Protein AF-0000000066112898 (afdb_homodimer)

Radius of gyration: 29.06 Å; Cα contacts (8 Å, |Δi|>4): 1123; chains: 2; bounding box: 64×79×72 Å

Sequence (602 aa):
MFFRNLTLFRFPTTLDFSQIDTLLPPVQLKPVGPLEMSSRGFISPFGRDEQGVLSHRLEDFLWLTVGGEDKILPGAVVNDLLERKVAEIEEKEGRRPSGKARKRLKDDLIHELLPRAFVKSSRTDAILDLQHGYIAVNSSSRKSGENVMSEIRGALGSFPALPLNAEVAPRAILTGWIAGEPLPEGLSLGEECEMKDPIEGGAVVKCQHQELRGDEIDKHLEAGKQVTKLALVLDDNLSFVLGDDLVIRKLKFLDGALDQLEHSEDDGARAELDARFTLMSAEIRRLFLLLETALKLSKAEMFFRNLTLFRFPTTLDFSQIDTLLPPVQLKPVGPLEMSSRGFISPFGRDEQGVLSHRLEDFLWLTVGGEDKILPGAVVNDLLERKVAEIEEKEGRRPSGKARKRLKDDLIHELLPRAFVKSSRTDAILDLQHGYIAVNSSSRKSGENVMSEIRGALGSFPALPLNAEVAPRAILTGWIAGEPLPEGLSLGEECEMKDPIEGGAVVKCQHQELRGDEIDKHLEAGKQVTKLALVLDDNLSFVLGDDLVIRKLKFLDGALDQLEHSEDDGARAELDARFTLMSAEIRRLFLLLETALKLSKAE

InterPro domains:
  IPR007476 Putative exonuclease, RdgC [MF_00194] (1-300)
  IPR007476 Putative exonuclease, RdgC [NF001464] (1-295)
  IPR007476 Putative exonuclease, RdgC [PF04381] (1-296)
  IPR007476 Putative exonuclease, RdgC [PTHR38103] (1-298)

Organism: Xanthomonas oryzae pv. oryzae (strain KACC10331 / KXO85) (NCBI:txid291331)

Structure (mmCIF, N/CA/C/O backbone):
data_AF-0000000066112898-model_v1
#
loop_
_entity.id
_entity.type
_entity.pdbx_description
1 polymer 'Recombination-associated protein RdgC'
#
loop_
_atom_site.group_PDB
_atom_site.id
_atom_site.type_symbol
_atom_site.label_atom_id
_atom_site.label_alt_id
_atom_site.label_comp_id
_atom_site.label_asym_id
_atom_site.label_entity_id
_atom_site.label_seq_id
_atom_site.pdbx_PDB_ins_code
_atom_site.Cartn_x
_atom_site.Cartn_y
_atom_site.Cartn_z
_atom_site.occupancy
_atom_site.B_iso_or_equiv
_atom_site.auth_seq_id
_atom_site.auth_comp_id
_atom_site.auth_asym_id
_atom_site.auth_atom_id
_atom_site.pdbx_PDB_model_num
ATOM 1 N N . MET A 1 1 ? -4.273 -13.883 -19.797 1 79.44 1 MET A N 1
ATOM 2 C CA . MET A 1 1 ? -3.766 -13.32 -18.547 1 79.44 1 MET A CA 1
ATOM 3 C C . MET A 1 1 ? -2.496 -14.047 -18.109 1 79.44 1 MET A C 1
ATOM 5 O O . MET A 1 1 ? -2.424 -15.273 -18.156 1 79.44 1 MET A O 1
ATOM 9 N N . PHE A 1 2 ? -1.385 -13.414 -18.062 1 94.62 2 PHE A N 1
ATOM 10 C CA . PHE A 1 2 ? -0.126 -14.016 -17.641 1 94.62 2 PHE A CA 1
ATOM 11 C C . PHE A 1 2 ? 0.08 -13.812 -16.141 1 94.62 2 PHE A C 1
ATOM 13 O O . PHE A 1 2 ? -0.307 -12.789 -15.578 1 94.62 2 PHE A O 1
ATOM 20 N N . PHE A 1 3 ? 0.592 -14.891 -15.508 1 98.19 3 PHE A N 1
ATOM 21 C CA . PHE A 1 3 ? 0.935 -14.781 -14.094 1 98.19 3 PHE A CA 1
ATOM 22 C C . PHE A 1 3 ? 1.902 -13.633 -13.859 1 98.19 3 PHE A C 1
ATOM 24 O O . PHE A 1 3 ? 2.787 -13.375 -14.68 1 98.19 3 PHE A O 1
ATOM 31 N N . ARG A 1 4 ? 1.718 -13.062 -12.719 1 98 4 ARG A N 1
ATOM 32 C CA . ARG A 1 4 ? 2.58 -11.938 -12.383 1 98 4 ARG A CA 1
ATOM 33 C C . ARG A 1 4 ? 3.477 -12.266 -11.195 1 98 4 ARG A C 1
ATOM 35 O O . ARG A 1 4 ? 4.461 -11.562 -10.945 1 98 4 ARG A O 1
ATOM 42 N N . ASN A 1 5 ? 3.102 -13.211 -10.484 1 98.75 5 ASN A N 1
ATOM 43 C CA . ASN A 1 5 ? 3.83 -13.727 -9.336 1 98.75 5 ASN A CA 1
ATOM 44 C C . ASN A 1 5 ? 3.766 -15.25 -9.266 1 98.75 5 ASN A C 1
ATOM 46 O O . ASN A 1 5 ? 2.857 -15.867 -9.828 1 98.75 5 ASN A O 1
ATOM 50 N N . LEU A 1 6 ? 4.707 -15.75 -8.578 1 98.75 6 LEU A N 1
ATOM 51 C CA . LEU A 1 6 ? 4.703 -17.203 -8.375 1 98.75 6 LEU A CA 1
ATOM 52 C C . LEU A 1 6 ? 5.078 -17.547 -6.934 1 98.75 6 LEU A C 1
ATOM 54 O O . LEU A 1 6 ? 6.188 -17.25 -6.488 1 98.75 6 LEU A O 1
ATOM 58 N N . THR A 1 7 ? 4.176 -18.094 -6.281 1 98.75 7 THR A N 1
ATOM 59 C CA . THR A 1 7 ? 4.488 -18.859 -5.074 1 98.75 7 THR A CA 1
ATOM 60 C C . THR A 1 7 ? 4.5 -20.359 -5.363 1 98.75 7 THR A C 1
ATOM 62 O O . THR A 1 7 ? 3.512 -20.906 -5.852 1 98.75 7 THR A O 1
ATOM 65 N N . LEU A 1 8 ? 5.578 -21 -5.016 1 98.25 8 LEU A N 1
ATOM 66 C CA . LEU A 1 8 ? 5.812 -22.344 -5.523 1 98.25 8 LEU A CA 1
ATOM 67 C C . LEU A 1 8 ? 5.734 -23.375 -4.398 1 98.25 8 LEU A C 1
ATOM 69 O O . LEU A 1 8 ? 6.16 -23.094 -3.271 1 98.25 8 LEU A O 1
ATOM 73 N N . PHE A 1 9 ? 5.215 -24.5 -4.762 1 98.06 9 PHE A N 1
ATOM 74 C CA . PHE A 1 9 ? 5.172 -25.672 -3.908 1 98.06 9 PHE A CA 1
ATOM 75 C C . PHE A 1 9 ? 5.633 -26.922 -4.668 1 98.06 9 PHE A C 1
ATOM 77 O O . PHE A 1 9 ? 5.641 -26.922 -5.898 1 98.06 9 PHE A O 1
ATOM 84 N N . ARG A 1 10 ? 6.066 -27.953 -3.891 1 97.06 10 ARG A N 1
ATOM 85 C CA . ARG A 1 10 ? 6.477 -29.234 -4.465 1 97.06 10 ARG A CA 1
ATOM 86 C C . ARG A 1 10 ? 5.559 -30.359 -4.008 1 97.06 10 ARG A C 1
ATOM 88 O O . ARG A 1 10 ? 5.078 -30.359 -2.871 1 97.06 10 ARG A O 1
ATOM 95 N N . PHE A 1 11 ? 5.297 -31.266 -4.938 1 96.94 11 PHE A N 1
ATOM 96 C CA . PHE A 1 11 ? 4.547 -32.469 -4.609 1 96.94 11 PHE A CA 1
ATOM 97 C C . PHE A 1 11 ? 5.125 -33.688 -5.332 1 96.94 11 PHE A C 1
ATOM 99 O O . PHE A 1 11 ? 5.812 -33.531 -6.344 1 96.94 11 PHE A O 1
ATOM 106 N N . PRO A 1 12 ? 4.887 -34.844 -4.801 1 96 12 PRO A N 1
ATOM 107 C CA . PRO A 1 12 ? 5.41 -36.062 -5.465 1 96 12 PRO A CA 1
ATOM 108 C C . PRO A 1 12 ? 4.789 -36.281 -6.844 1 96 12 PRO A C 1
ATOM 110 O O . PRO A 1 12 ? 3.566 -36.219 -6.988 1 96 12 PRO A O 1
ATOM 113 N N . THR A 1 13 ? 5.652 -36.594 -7.809 1 94.56 13 THR A N 1
ATOM 114 C CA . THR A 1 13 ? 5.18 -36.75 -9.172 1 94.56 13 THR A CA 1
ATOM 115 C C . THR A 1 13 ? 4.352 -38.031 -9.297 1 94.56 13 THR A C 1
ATOM 117 O O . THR A 1 13 ? 3.682 -38.25 -10.305 1 94.56 13 THR A O 1
ATOM 120 N N . THR A 1 14 ? 4.332 -38.844 -8.281 1 94.44 14 THR A N 1
ATOM 121 C CA . THR A 1 14 ? 3.578 -40.094 -8.281 1 94.44 14 THR A CA 1
ATOM 122 C C . THR A 1 14 ? 2.098 -39.812 -8.016 1 94.44 14 THR A C 1
ATOM 124 O O . THR A 1 14 ? 1.261 -40.719 -8.211 1 94.44 14 THR A O 1
ATOM 127 N N . LEU A 1 15 ? 1.833 -38.656 -7.613 1 93.12 15 LEU A N 1
ATOM 128 C CA . LEU A 1 15 ? 0.439 -38.344 -7.336 1 93.12 15 LEU A CA 1
ATOM 129 C C . LEU A 1 15 ? -0.398 -38.375 -8.609 1 93.12 15 LEU A C 1
ATOM 131 O O . LEU A 1 15 ? 0.035 -37.938 -9.664 1 93.12 15 LEU A O 1
ATOM 135 N N . ASP A 1 16 ? -1.54 -38.969 -8.461 1 92.31 16 ASP A N 1
ATOM 136 C CA . ASP A 1 16 ? -2.418 -39.156 -9.609 1 92.31 16 ASP A CA 1
ATOM 137 C C . ASP A 1 16 ? -3.498 -38.094 -9.672 1 92.31 16 ASP A C 1
ATOM 139 O O . ASP A 1 16 ? -4.285 -37.938 -8.734 1 92.31 16 ASP A O 1
ATOM 143 N N . PHE A 1 17 ? -3.555 -37.375 -10.805 1 94.81 17 PHE A N 1
ATOM 144 C CA . PHE A 1 17 ? -4.559 -36.312 -11.008 1 94.81 17 PHE A CA 1
ATOM 145 C C . PHE A 1 17 ? -5.555 -36.75 -12.086 1 94.81 17 PHE A C 1
ATOM 147 O O . PHE A 1 17 ? -6.301 -35.906 -12.602 1 94.81 17 PHE A O 1
ATOM 154 N N . SER A 1 18 ? -5.633 -38 -12.438 1 93.88 18 SER A N 1
ATOM 155 C CA . SER A 1 18 ? -6.438 -38.5 -13.547 1 93.88 18 SER A CA 1
ATOM 156 C C . SER A 1 18 ? -7.922 -38.25 -13.297 1 93.88 18 SER A C 1
ATOM 158 O O . SER A 1 18 ? -8.688 -38.031 -14.234 1 93.88 18 SER A O 1
ATOM 160 N N . GLN A 1 19 ? -8.344 -38.312 -12.047 1 94.25 19 GLN A N 1
ATOM 161 C CA . GLN A 1 19 ? -9.766 -38.219 -11.727 1 94.25 19 GLN A CA 1
ATOM 162 C C . GLN A 1 19 ? -10.141 -36.812 -11.273 1 94.25 19 GLN A C 1
ATOM 164 O O . GLN A 1 19 ? -11.18 -36.625 -10.656 1 94.25 19 GLN A O 1
ATOM 169 N N . ILE A 1 20 ? -9.281 -35.875 -11.602 1 95.56 20 ILE A N 1
ATOM 170 C CA . ILE A 1 20 ? -9.453 -34.531 -11.078 1 95.56 20 ILE A CA 1
ATOM 171 C C . ILE A 1 20 ? -10.789 -33.969 -11.555 1 95.56 20 ILE A C 1
ATOM 173 O O . ILE A 1 20 ? -11.477 -33.281 -10.797 1 95.56 20 ILE A O 1
ATOM 177 N N . ASP A 1 21 ? -11.172 -34.281 -12.727 1 94.19 21 ASP A N 1
ATOM 178 C CA . ASP A 1 21 ? -12.391 -33.688 -13.305 1 94.19 21 ASP A CA 1
ATOM 179 C C . ASP A 1 21 ? -13.633 -34.188 -12.562 1 94.19 21 ASP A C 1
ATOM 181 O O . ASP A 1 21 ? -14.648 -33.5 -12.516 1 94.19 21 ASP A O 1
ATOM 185 N N . THR A 1 22 ? -13.57 -35.406 -12.047 1 95.44 22 THR A N 1
ATOM 186 C CA . THR A 1 22 ? -14.695 -35.938 -11.305 1 95.44 22 THR A CA 1
ATOM 187 C C . THR A 1 22 ? -14.703 -35.438 -9.867 1 95.44 22 THR A C 1
ATOM 189 O O . THR A 1 22 ? -15.742 -35.469 -9.203 1 95.44 22 THR A O 1
ATOM 192 N N . LEU A 1 23 ? -13.594 -35 -9.406 1 96.88 23 LEU A N 1
ATOM 193 C CA . LEU A 1 23 ? -13.445 -34.656 -8 1 96.88 23 LEU A CA 1
ATOM 194 C C . LEU A 1 23 ? -13.734 -33.156 -7.777 1 96.88 23 LEU A C 1
ATOM 196 O O . LEU A 1 23 ? -13.984 -32.75 -6.645 1 96.88 23 LEU A O 1
ATOM 200 N N . LEU A 1 24 ? -13.703 -32.344 -8.812 1 97.62 24 LEU A N 1
ATOM 201 C CA . LEU A 1 24 ? -13.766 -30.875 -8.664 1 97.62 24 LEU A CA 1
ATOM 202 C C . LEU A 1 24 ? -15.211 -30.422 -8.523 1 97.62 24 LEU A C 1
ATOM 204 O O . LEU A 1 24 ? -15.5 -29.5 -7.742 1 97.62 24 LEU A O 1
ATOM 208 N N . PRO A 1 25 ? -16.141 -31.016 -9.227 1 96.25 25 PRO A N 1
ATOM 209 C CA . PRO A 1 25 ? -17.516 -30.484 -9.195 1 96.25 25 PRO A CA 1
ATOM 210 C C . PRO A 1 25 ? -18.078 -30.391 -7.777 1 96.25 25 PRO A C 1
ATOM 212 O O . PRO A 1 25 ? -18.656 -29.359 -7.41 1 96.25 25 PRO A O 1
ATOM 215 N N . PRO A 1 26 ? -17.844 -31.344 -6.855 1 96.44 26 PRO A N 1
ATOM 216 C CA . PRO A 1 26 ? -18.391 -31.234 -5.496 1 96.44 26 PRO A CA 1
ATOM 217 C C . PRO A 1 26 ? -17.797 -30.062 -4.719 1 96.44 26 PRO A C 1
ATOM 219 O O . PRO A 1 26 ? -18.359 -29.641 -3.707 1 96.44 26 PRO A O 1
ATOM 222 N N . VAL A 1 27 ? -16.672 -29.609 -5.113 1 97.12 27 VAL A N 1
ATOM 223 C CA . VAL A 1 27 ? -15.992 -28.547 -4.359 1 97.12 27 VAL A CA 1
ATOM 224 C C . VAL A 1 27 ? -15.953 -27.266 -5.195 1 97.12 27 VAL A C 1
ATOM 226 O O . VAL A 1 27 ? -15.062 -26.438 -5.008 1 97.12 27 VAL A O 1
ATOM 229 N N . GLN A 1 28 ? -16.797 -27.188 -6.109 1 96.94 28 GLN A N 1
ATOM 230 C CA . GLN A 1 28 ? -16.969 -25.969 -6.895 1 96.94 28 GLN A CA 1
ATOM 231 C C . GLN A 1 28 ? -17.422 -24.812 -6.02 1 96.94 28 GLN A C 1
ATOM 233 O O . GLN A 1 28 ? -18.141 -25.016 -5.039 1 96.94 28 GLN A O 1
ATOM 238 N N . LEU A 1 29 ? -17.016 -23.641 -6.348 1 96.56 29 LEU A N 1
ATOM 239 C CA . LEU A 1 29 ? -17.375 -22.453 -5.59 1 96.56 29 LEU A CA 1
ATOM 240 C C . LEU A 1 29 ? -18.891 -22.281 -5.523 1 96.56 29 LEU A C 1
ATOM 242 O O . LEU A 1 29 ? -19.578 -22.344 -6.547 1 96.56 29 LEU A O 1
ATOM 246 N N . LYS A 1 30 ? -19.391 -22.156 -4.355 1 95.06 30 LYS A N 1
ATOM 247 C CA . LYS A 1 30 ? -20.781 -21.828 -4.113 1 95.06 30 LYS A CA 1
ATOM 248 C C . LYS A 1 30 ? -20.938 -20.375 -3.672 1 95.06 30 LYS A C 1
ATOM 250 O O . LYS A 1 30 ? -20.047 -19.812 -3.027 1 95.06 30 LYS A O 1
ATOM 255 N N . PRO A 1 31 ? -22.047 -19.828 -4.055 1 94 31 PRO A N 1
ATOM 256 C CA . PRO A 1 31 ? -22.281 -18.469 -3.572 1 94 31 PRO A CA 1
ATOM 257 C C . PRO A 1 31 ? -22.219 -18.359 -2.049 1 94 31 PRO A C 1
ATOM 259 O O . PRO A 1 31 ? -22.656 -19.281 -1.347 1 94 31 PRO A O 1
ATOM 262 N N . VAL A 1 32 ? -21.641 -17.281 -1.627 1 96.56 32 VAL A N 1
ATOM 263 C CA . VAL A 1 32 ? -21.531 -17.062 -0.19 1 96.56 32 VAL A CA 1
ATOM 264 C C . VAL A 1 32 ? -22.922 -16.906 0.418 1 96.56 32 VAL A C 1
ATOM 266 O O . VAL A 1 32 ? -23.781 -16.234 -0.153 1 96.56 32 VAL A O 1
ATOM 269 N N . GLY A 1 33 ? -23.188 -17.562 1.521 1 95.06 33 GLY A N 1
ATOM 270 C CA . GLY A 1 33 ? -24.469 -17.469 2.199 1 95.06 33 GLY A CA 1
ATOM 271 C C . GLY A 1 33 ? -24.719 -16.109 2.84 1 95.06 33 GLY A C 1
ATOM 272 O O . GLY A 1 33 ? -23.781 -15.344 3.041 1 95.06 33 GLY A O 1
ATOM 273 N N . PRO A 1 34 ? -25.969 -15.812 3.143 1 93.44 34 PRO A N 1
ATOM 274 C CA . PRO A 1 34 ? -26.328 -14.5 3.699 1 93.44 34 PRO A CA 1
ATOM 275 C C . PRO A 1 34 ? -25.625 -14.227 5.031 1 93.44 34 PRO A C 1
ATOM 277 O O . PRO A 1 34 ? -25.375 -13.07 5.367 1 93.44 34 PRO A O 1
ATOM 280 N N . LEU A 1 35 ? -25.328 -15.32 5.754 1 94.06 35 LEU A N 1
ATOM 281 C CA . LEU A 1 35 ? -24.734 -15.117 7.074 1 94.06 35 LEU A CA 1
ATOM 282 C C . LEU A 1 35 ? -23.281 -15.555 7.094 1 94.06 35 LEU A C 1
ATOM 284 O O . LEU A 1 35 ? -22.656 -15.609 8.156 1 94.06 35 LEU A O 1
ATOM 288 N N . GLU A 1 36 ? -22.781 -15.883 5.883 1 94.81 36 GLU A N 1
ATOM 289 C CA . GLU A 1 36 ? -21.391 -16.281 5.762 1 94.81 36 GLU A CA 1
ATOM 290 C C . GLU A 1 36 ? -20.516 -15.102 5.355 1 94.81 36 GLU A C 1
ATOM 292 O O . GLU A 1 36 ? -20.953 -14.219 4.621 1 94.81 36 GLU A O 1
ATOM 297 N N . MET A 1 37 ? -19.266 -15.172 5.805 1 93.88 37 MET A N 1
ATOM 298 C CA . MET A 1 37 ? -18.328 -14.102 5.496 1 93.88 37 MET A CA 1
ATOM 299 C C . MET A 1 37 ? -17.641 -14.352 4.16 1 93.88 37 MET A C 1
ATOM 301 O O . MET A 1 37 ? -17.266 -13.406 3.465 1 93.88 37 MET A O 1
ATOM 305 N N . SER A 1 38 ? -17.484 -15.602 3.891 1 96.69 38 SER A N 1
ATOM 306 C CA . SER A 1 38 ? -16.75 -15.922 2.67 1 96.69 38 SER A CA 1
ATOM 307 C C . SER A 1 38 ? -17.094 -17.328 2.182 1 96.69 38 SER A C 1
ATOM 309 O O . SER A 1 38 ? -17.672 -18.125 2.92 1 96.69 38 SER A O 1
ATOM 311 N N . SER A 1 39 ? -16.906 -17.547 0.951 1 97.25 39 SER A N 1
ATOM 312 C CA . SER A 1 39 ? -16.984 -18.859 0.313 1 97.25 39 SER A CA 1
ATOM 313 C C . SER A 1 39 ? -15.805 -19.094 -0.62 1 97.25 39 SER A C 1
ATOM 315 O O . SER A 1 39 ? -15.273 -18.141 -1.202 1 97.25 39 SER A O 1
ATOM 317 N N . ARG A 1 40 ? -15.32 -20.312 -0.644 1 97.5 40 ARG A N 1
ATOM 318 C CA . ARG A 1 40 ? -14.203 -20.672 -1.506 1 97.5 40 ARG A CA 1
ATOM 319 C C . ARG A 1 40 ? -14.5 -21.969 -2.268 1 97.5 40 ARG A C 1
ATOM 321 O O . ARG A 1 40 ? -15.281 -22.797 -1.807 1 97.5 40 ARG A O 1
ATOM 328 N N . GLY A 1 41 ? -13.914 -22.109 -3.348 1 97.56 41 GLY A N 1
ATOM 329 C CA . GLY A 1 41 ? -14.023 -23.297 -4.172 1 97.56 41 GLY A CA 1
ATOM 330 C C . GLY A 1 41 ? -13.414 -23.125 -5.551 1 97.56 41 GLY A C 1
ATOM 331 O O . GLY A 1 41 ? -12.844 -22.078 -5.859 1 97.56 41 GLY A O 1
ATOM 332 N N . PHE A 1 42 ? -13.531 -24.141 -6.352 1 97.94 42 PHE A N 1
ATOM 333 C CA . PHE A 1 42 ? -12.922 -24.125 -7.676 1 97.94 42 PHE A CA 1
ATOM 334 C C . PHE A 1 42 ? -13.844 -23.469 -8.688 1 97.94 42 PHE A C 1
ATOM 336 O O . PHE A 1 42 ? -15.07 -23.578 -8.594 1 97.94 42 PHE A O 1
ATOM 343 N N . ILE A 1 43 ? -13.297 -22.766 -9.578 1 96.5 43 ILE A N 1
ATOM 344 C CA . ILE A 1 43 ? -14.023 -22.188 -10.703 1 96.5 43 ILE A CA 1
ATOM 345 C C . ILE A 1 43 ? -13.336 -22.562 -12.016 1 96.5 43 ILE A C 1
ATOM 347 O O . ILE A 1 43 ? -12.242 -23.141 -12.008 1 96.5 43 ILE A O 1
ATOM 351 N N . SER A 1 44 ? -14 -22.219 -13.086 1 94.81 44 SER A N 1
ATOM 352 C CA . SER A 1 44 ? -13.438 -22.531 -14.391 1 94.81 44 SER A CA 1
ATOM 353 C C . SER A 1 44 ? -12.242 -21.641 -14.711 1 94.81 44 SER A C 1
ATOM 355 O O . SER A 1 44 ? -12.32 -20.422 -14.586 1 94.81 44 SER A O 1
ATOM 357 N N . PRO A 1 45 ? -11.141 -22.234 -15.125 1 93.62 45 PRO A N 1
ATOM 358 C CA . PRO A 1 45 ? -10.031 -21.406 -15.602 1 93.62 45 PRO A CA 1
ATOM 359 C C . PRO A 1 45 ? -10.414 -20.516 -16.797 1 93.62 45 PRO A C 1
ATOM 361 O O . PRO A 1 45 ? -9.742 -19.531 -17.078 1 93.62 45 PRO A O 1
ATOM 364 N N . PHE A 1 46 ? -11.5 -20.828 -17.438 1 89.56 46 PHE A N 1
ATOM 365 C CA . PHE A 1 46 ? -11.914 -20.141 -18.641 1 89.56 46 PHE A CA 1
ATOM 366 C C . PHE A 1 46 ? -12.867 -19 -18.312 1 89.56 46 PHE A C 1
ATOM 368 O O . PHE A 1 46 ? -13.258 -18.234 -19.203 1 89.56 46 PHE A O 1
ATOM 375 N N . GLY A 1 47 ? -13.18 -18.891 -17.094 1 81.62 47 GLY A N 1
ATOM 376 C CA . GLY A 1 47 ? -14.078 -17.812 -16.703 1 81.62 47 GLY A CA 1
ATOM 377 C C . GLY A 1 47 ? -15.547 -18.203 -16.797 1 81.62 47 GLY A C 1
ATOM 378 O O . GLY A 1 47 ? -15.906 -19.359 -16.578 1 81.62 47 GLY A O 1
ATOM 379 N N . ARG A 1 48 ? -16.422 -17.281 -17.016 1 74.75 48 ARG A N 1
ATOM 380 C CA . ARG A 1 48 ? -17.875 -17.453 -16.922 1 74.75 48 ARG A CA 1
ATOM 381 C C . ARG A 1 48 ? -18.422 -18.125 -18.172 1 74.75 48 ARG A C 1
ATOM 383 O O . ARG A 1 48 ? -19.531 -18.672 -18.156 1 74.75 48 ARG A O 1
ATOM 390 N N . ASP A 1 49 ? -17.594 -18.219 -19.172 1 70.12 49 ASP A N 1
ATOM 391 C CA . ASP A 1 49 ? -18.062 -18.734 -20.453 1 70.12 49 ASP A CA 1
ATOM 392 C C . ASP A 1 49 ? -18.219 -20.25 -20.406 1 70.12 49 ASP A C 1
ATOM 394 O O . ASP A 1 49 ? -19.047 -20.812 -21.125 1 70.12 49 ASP A O 1
ATOM 398 N N . GLU A 1 50 ? -17.359 -20.859 -19.578 1 79.25 50 GLU A N 1
ATOM 399 C CA . GLU A 1 50 ? -17.391 -22.312 -19.453 1 79.25 50 GLU A CA 1
ATOM 400 C C . GLU A 1 50 ? -17.438 -22.75 -18 1 79.25 50 GLU A C 1
ATOM 402 O O . GLU A 1 50 ? -16.5 -23.375 -17.5 1 79.25 50 GLU A O 1
ATOM 407 N N . GLN A 1 51 ? -18.516 -22.656 -17.375 1 78.12 51 GLN A N 1
ATOM 408 C CA . GLN A 1 51 ? -18.609 -22.844 -15.938 1 78.12 51 GLN A CA 1
ATOM 409 C C . GLN A 1 51 ? -18.484 -24.312 -15.562 1 78.12 51 GLN A C 1
ATOM 411 O O . GLN A 1 51 ? -18.062 -24.656 -14.453 1 78.12 51 GLN A O 1
ATOM 416 N N . GLY A 1 52 ? -18.703 -25.172 -16.562 1 84.25 52 GLY A N 1
ATOM 417 C CA . GLY A 1 52 ? -18.688 -26.578 -16.234 1 84.25 52 GLY A CA 1
ATOM 418 C C . GLY A 1 52 ? -17.312 -27.219 -16.312 1 84.25 52 GLY A C 1
ATOM 419 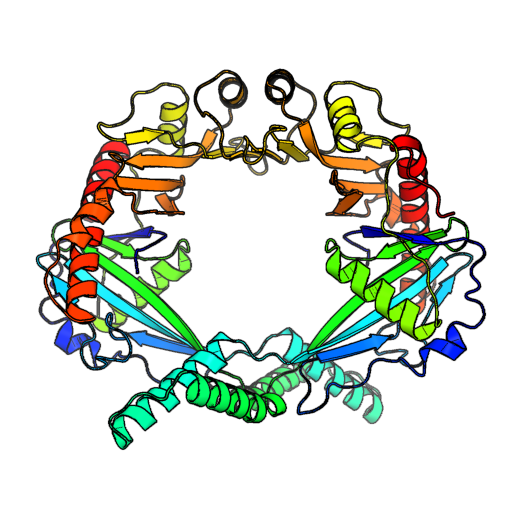O O . GLY A 1 52 ? -17.109 -28.328 -15.828 1 84.25 52 GLY A O 1
ATOM 420 N N . VAL A 1 53 ? -16.391 -26.516 -16.859 1 92.06 53 VAL A N 1
ATOM 421 C CA . VAL A 1 53 ? -15.031 -27.031 -16.984 1 92.06 53 VAL A CA 1
ATOM 422 C C . VAL A 1 53 ? -14.148 -26.422 -15.891 1 92.06 53 VAL A C 1
ATOM 424 O O . VAL A 1 53 ? -13.789 -25.25 -15.961 1 92.06 53 VAL A O 1
ATOM 427 N N . LEU A 1 54 ? -13.82 -27.25 -14.953 1 96.5 54 LEU A N 1
ATOM 428 C CA . LEU A 1 54 ? -13.195 -26.703 -13.742 1 96.5 54 LEU A CA 1
ATOM 429 C C . LEU A 1 54 ? -11.688 -26.922 -13.773 1 96.5 54 LEU A C 1
ATOM 431 O O . LEU A 1 54 ? -10.984 -26.547 -12.836 1 96.5 54 LEU A O 1
ATOM 435 N N . SER A 1 55 ? -11.188 -27.531 -14.781 1 96.31 55 SER A N 1
ATOM 436 C CA . SER A 1 55 ? -9.75 -27.703 -14.953 1 96.31 55 SER A CA 1
ATOM 437 C C . SER A 1 55 ? -9.359 -27.734 -16.422 1 96.31 55 SER A C 1
ATOM 439 O O . SER A 1 55 ? -10.227 -27.875 -17.297 1 96.31 55 SER A O 1
ATOM 441 N N . HIS A 1 56 ? -8.141 -27.516 -16.641 1 95 56 HIS A N 1
ATOM 442 C CA . HIS A 1 56 ? -7.617 -27.594 -18 1 95 56 HIS A CA 1
ATOM 443 C C . HIS A 1 56 ? -6.258 -28.281 -18.031 1 95 56 HIS A C 1
ATOM 445 O O . HIS A 1 56 ? -5.312 -27.844 -17.375 1 95 56 HIS A O 1
ATOM 451 N N . ARG A 1 57 ? -6.277 -29.312 -18.812 1 94.94 57 ARG A N 1
ATOM 452 C CA . ARG A 1 57 ? -5.043 -30.078 -18.922 1 94.94 57 ARG A CA 1
ATOM 453 C C . ARG A 1 57 ? -4.414 -29.906 -20.297 1 94.94 57 ARG A C 1
ATOM 455 O O . ARG A 1 57 ? -5.117 -29.922 -21.312 1 94.94 57 ARG A O 1
ATOM 462 N N . LEU A 1 58 ? -3.193 -29.641 -20.328 1 93.75 58 LEU A N 1
ATOM 463 C CA . LEU A 1 58 ? -2.383 -29.578 -21.547 1 93.75 58 LEU A CA 1
ATOM 464 C C . LEU A 1 58 ? -1.048 -30.281 -21.344 1 93.75 58 LEU A C 1
ATOM 466 O O . LEU A 1 58 ? -0.186 -29.797 -20.609 1 93.75 58 LEU A O 1
ATOM 470 N N . GLU A 1 59 ? -0.932 -31.406 -21.969 1 92.19 59 GLU A N 1
ATOM 471 C CA . GLU A 1 59 ? 0.255 -32.25 -21.781 1 92.19 59 GLU A CA 1
ATOM 472 C C . GLU A 1 59 ? 0.459 -32.562 -20.297 1 92.19 59 GLU A C 1
ATOM 474 O O . GLU A 1 59 ? -0.415 -33.156 -19.656 1 92.19 59 GLU A O 1
ATOM 479 N N . ASP A 1 60 ? 1.533 -32.156 -19.75 1 95.25 60 ASP A N 1
ATOM 480 C CA . ASP A 1 60 ? 1.839 -32.469 -18.359 1 95.25 60 ASP A CA 1
ATOM 481 C C . ASP A 1 60 ? 1.497 -31.328 -17.422 1 95.25 60 ASP A C 1
ATOM 483 O O . ASP A 1 60 ? 1.971 -31.281 -16.297 1 95.25 60 ASP A O 1
ATOM 487 N N . PHE A 1 61 ? 0.693 -30.406 -17.984 1 97.94 61 PHE A N 1
ATOM 488 C CA . PHE A 1 61 ? 0.313 -29.281 -17.141 1 97.94 61 PHE A CA 1
ATOM 489 C C . PHE A 1 61 ? -1.171 -29.328 -16.797 1 97.94 61 PHE A C 1
ATOM 491 O O . PHE A 1 61 ? -1.99 -29.734 -17.625 1 97.94 61 PHE A O 1
ATOM 498 N N . LEU A 1 62 ? -1.457 -29.016 -15.625 1 98.06 62 LEU A N 1
ATOM 499 C CA . LEU A 1 62 ? -2.83 -28.891 -15.148 1 98.06 62 LEU A CA 1
ATOM 500 C C . LEU A 1 62 ? -3.105 -27.484 -14.641 1 98.06 62 LEU A C 1
ATOM 502 O O . LEU A 1 62 ? -2.342 -26.953 -13.828 1 98.06 62 LEU A O 1
ATOM 506 N N . TRP A 1 63 ? -4.102 -26.828 -15.164 1 97.38 63 TRP A N 1
ATOM 507 C CA . TRP A 1 63 ? -4.551 -25.516 -14.742 1 97.38 63 TRP A CA 1
ATOM 508 C C . TRP A 1 63 ? -5.746 -25.625 -13.797 1 97.38 63 TRP A C 1
ATOM 510 O O . TRP A 1 63 ? -6.781 -26.172 -14.164 1 97.38 63 TRP A O 1
ATOM 520 N N . LEU A 1 64 ? -5.602 -25.156 -12.609 1 97.81 64 LEU A N 1
ATOM 521 C CA . LEU A 1 64 ? -6.691 -25.062 -11.641 1 97.81 64 LEU A CA 1
ATOM 522 C C . LEU A 1 64 ? -6.887 -23.609 -11.195 1 97.81 64 LEU A C 1
ATOM 524 O O . LEU A 1 64 ? -5.938 -22.828 -11.188 1 97.81 64 LEU A O 1
ATOM 528 N N . THR A 1 65 ? -8.078 -23.25 -10.867 1 97.44 65 THR A N 1
ATOM 529 C CA . THR A 1 65 ? -8.398 -21.906 -10.391 1 97.44 65 THR A CA 1
ATOM 530 C C . THR A 1 65 ? -9.281 -21.984 -9.148 1 97.44 65 THR A C 1
ATOM 532 O O . THR A 1 65 ? -10.312 -22.656 -9.141 1 97.44 65 THR A O 1
ATOM 535 N N . VAL A 1 66 ? -8.781 -21.312 -8.148 1 97.88 66 VAL A N 1
ATOM 536 C CA . VAL A 1 66 ? -9.586 -21.203 -6.938 1 97.88 66 VAL A CA 1
ATOM 537 C C . VAL A 1 66 ? -10.266 -19.828 -6.895 1 97.88 66 VAL A C 1
ATOM 539 O O . VAL A 1 66 ? -9.617 -18.797 -7.039 1 97.88 66 VAL A O 1
ATOM 542 N N . GLY A 1 67 ? -11.547 -19.906 -6.762 1 96.38 67 GLY A N 1
ATOM 543 C CA . GLY A 1 67 ? -12.32 -18.688 -6.617 1 96.38 67 GLY A CA 1
ATOM 544 C C . GLY A 1 67 ? -12.766 -18.422 -5.191 1 96.38 67 GLY A C 1
ATOM 545 O O . GLY A 1 67 ? -12.68 -19.312 -4.336 1 96.38 67 GLY A O 1
ATOM 546 N N . GLY A 1 68 ? -13.18 -17.203 -5.012 1 95.94 68 GLY A N 1
ATOM 547 C CA . GLY A 1 68 ? -13.695 -16.797 -3.709 1 95.94 68 GLY A CA 1
ATOM 548 C C . GLY A 1 68 ? -14.719 -15.688 -3.787 1 95.94 68 GLY A C 1
ATOM 549 O O . GLY A 1 68 ? -14.719 -14.898 -4.734 1 95.94 68 GLY A O 1
ATOM 550 N N . GLU A 1 69 ? -15.625 -15.727 -2.881 1 96.31 69 GLU A N 1
ATOM 551 C CA . GLU A 1 69 ? -16.562 -14.641 -2.619 1 96.31 69 GLU A CA 1
ATOM 552 C C . GLU A 1 69 ? -16.438 -14.133 -1.185 1 96.31 69 GLU A C 1
ATOM 554 O O . GLU A 1 69 ? -16.531 -14.914 -0.234 1 96.31 69 GLU A O 1
ATOM 559 N N . ASP A 1 70 ? -16.172 -12.93 -1.098 1 95.88 70 ASP A N 1
ATOM 560 C CA . ASP A 1 70 ? -16.016 -12.32 0.22 1 95.88 70 ASP A CA 1
ATOM 561 C C . ASP A 1 70 ? -17.016 -11.18 0.406 1 95.88 70 ASP A C 1
ATOM 563 O O . ASP A 1 70 ? -17.172 -10.328 -0.475 1 95.88 70 ASP A O 1
ATOM 567 N N . LYS A 1 71 ? -17.688 -11.188 1.55 1 94.81 71 LYS A N 1
ATOM 568 C CA . LYS A 1 71 ? -18.547 -10.062 1.883 1 94.81 71 LYS A CA 1
ATOM 569 C C . LYS A 1 71 ? -17.734 -8.836 2.277 1 94.81 71 LYS A C 1
ATOM 571 O O . LYS A 1 71 ? -16.766 -8.945 3.025 1 94.81 71 LYS A O 1
ATOM 576 N N . ILE A 1 72 ? -18.156 -7.766 1.717 1 94.19 72 ILE A N 1
ATOM 577 C CA . ILE A 1 72 ? -17.469 -6.512 2.014 1 94.19 72 ILE A CA 1
ATOM 578 C C . ILE A 1 72 ? -18.141 -5.82 3.193 1 94.19 72 ILE A C 1
ATOM 580 O O . ILE A 1 72 ? -19.094 -5.047 3.01 1 94.19 72 ILE A O 1
ATOM 584 N N . LEU A 1 73 ? -17.672 -6.074 4.344 1 93.31 73 LEU A N 1
ATOM 585 C CA . LEU A 1 73 ? -18.141 -5.434 5.57 1 93.31 73 LEU A CA 1
ATOM 586 C C . LEU A 1 73 ? -16.953 -4.918 6.387 1 93.31 73 LEU A C 1
ATOM 588 O O . LEU A 1 73 ? -16.516 -5.57 7.34 1 93.31 73 LEU A O 1
ATOM 592 N N . PRO A 1 74 ? -16.547 -3.744 6.027 1 91.94 74 PRO A N 1
ATOM 593 C CA . PRO A 1 74 ? -15.383 -3.205 6.742 1 91.94 74 PRO A CA 1
ATOM 594 C C . PRO A 1 74 ? -15.625 -3.059 8.242 1 91.94 74 PRO A C 1
ATOM 596 O O . PRO A 1 74 ? -16.719 -2.668 8.656 1 91.94 74 PRO A O 1
ATOM 599 N N . GLY A 1 75 ? -14.586 -3.393 8.961 1 92.81 75 GLY A N 1
ATOM 600 C CA . GLY A 1 75 ? -14.672 -3.256 10.406 1 92.81 75 GLY A CA 1
ATOM 601 C C . GLY A 1 75 ? -15.008 -1.844 10.852 1 92.81 75 GLY A C 1
ATOM 602 O O . GLY A 1 75 ? -15.727 -1.65 11.836 1 92.81 75 GLY A O 1
ATOM 603 N N . ALA A 1 76 ? -14.5 -0.932 10.102 1 92.06 76 ALA A N 1
ATOM 604 C CA . ALA A 1 76 ? -14.734 0.47 10.438 1 92.06 76 ALA A CA 1
ATOM 605 C C . ALA A 1 76 ? -16.219 0.796 10.422 1 92.06 76 ALA A C 1
ATOM 607 O O . ALA A 1 76 ? -16.703 1.572 11.25 1 92.06 76 ALA A O 1
ATOM 608 N N . VAL A 1 77 ? -16.938 0.211 9.555 1 92.88 77 VAL A N 1
ATOM 609 C CA . VAL A 1 77 ? -18.375 0.43 9.438 1 92.88 77 VAL A CA 1
ATOM 610 C C . VAL A 1 77 ? -19.094 -0.161 10.648 1 92.88 77 VAL A C 1
ATOM 612 O O . VAL A 1 77 ? -19.938 0.492 11.258 1 92.88 77 VAL A O 1
ATOM 615 N N . VAL A 1 78 ? -18.688 -1.303 10.977 1 94.25 78 VAL A N 1
ATOM 616 C CA . VAL A 1 78 ? -19.281 -1.987 12.117 1 94.25 78 VAL A CA 1
ATOM 617 C C . VAL A 1 78 ? -19 -1.202 13.398 1 94.25 78 VAL A C 1
ATOM 619 O O . VAL A 1 78 ? -19.891 -0.983 14.211 1 94.25 78 VAL A O 1
ATOM 622 N N . ASN A 1 79 ? -17.766 -0.81 13.469 1 93.06 79 ASN A N 1
ATOM 623 C CA . ASN A 1 79 ? -17.359 -0.074 14.664 1 93.06 79 ASN A CA 1
ATOM 624 C C . ASN A 1 79 ? -18.094 1.259 14.781 1 93.06 79 ASN A C 1
ATOM 626 O O . ASN A 1 79 ? -18.484 1.666 15.875 1 93.06 79 ASN A O 1
ATOM 630 N N . ASP A 1 80 ? -18.219 1.901 13.75 1 89.31 80 ASP A N 1
ATOM 631 C CA . ASP A 1 80 ? -18.938 3.168 13.75 1 89.31 80 ASP A CA 1
ATOM 632 C C . ASP A 1 80 ? -20.375 2.975 14.219 1 89.31 80 ASP A C 1
ATOM 634 O O . ASP A 1 80 ? -20.875 3.73 15.055 1 89.31 80 ASP A O 1
ATOM 638 N N . LEU A 1 81 ? -21.047 1.947 13.734 1 90.31 81 LEU A N 1
ATOM 639 C CA . LEU A 1 81 ? -22.422 1.65 14.109 1 90.31 81 LEU A CA 1
ATOM 640 C C . LEU A 1 81 ? -22.5 1.2 15.562 1 90.31 81 LEU A C 1
ATOM 642 O O . LEU A 1 81 ? -23.438 1.556 16.281 1 90.31 81 LEU A O 1
ATOM 646 N N . LEU A 1 82 ? -21.516 0.471 15.906 1 93.56 82 LEU A N 1
ATOM 647 C CA . LEU A 1 82 ? -21.453 0.019 17.297 1 93.56 82 LEU A CA 1
ATOM 648 C C . LEU A 1 82 ? -21.344 1.205 18.25 1 93.56 82 LEU A C 1
ATOM 650 O O . LEU A 1 82 ? -22.062 1.261 19.25 1 93.56 82 LEU A O 1
ATOM 654 N N . GLU A 1 83 ? -20.453 2.061 17.859 1 88.5 83 GLU A N 1
ATOM 655 C CA . GLU A 1 83 ? -20.281 3.236 18.703 1 88.5 83 GLU A CA 1
ATOM 656 C C . GLU A 1 83 ? -21.562 4.051 18.797 1 88.5 83 GLU A C 1
ATOM 658 O O . GLU A 1 83 ? -21.891 4.57 19.859 1 88.5 83 GLU A O 1
ATOM 663 N N . ARG A 1 84 ? -22.281 4.188 17.812 1 86.19 84 ARG A N 1
ATOM 664 C CA . ARG A 1 84 ? -23.562 4.895 17.812 1 86.19 84 ARG A CA 1
ATOM 665 C C . ARG A 1 84 ? -24.578 4.195 18.719 1 86.19 84 ARG A C 1
ATOM 667 O O . ARG A 1 84 ? -25.281 4.844 19.484 1 86.19 84 ARG A O 1
ATOM 674 N N . LYS A 1 85 ? -24.641 2.893 18.594 1 91.06 85 LYS A N 1
ATOM 675 C CA . LYS A 1 85 ? -25.578 2.115 19.406 1 91.06 85 LYS A CA 1
ATOM 676 C C . LYS A 1 85 ? -25.219 2.205 20.891 1 91.06 85 LYS A C 1
ATOM 678 O O . LYS A 1 85 ? -26.109 2.338 21.734 1 91.06 85 LYS A O 1
ATOM 683 N N . VAL A 1 86 ? -23.969 2.156 21.125 1 91.81 86 VAL A N 1
ATOM 684 C CA . VAL A 1 86 ? -23.484 2.254 22.5 1 91.81 86 VAL A CA 1
ATOM 685 C C . VAL A 1 86 ? -23.828 3.631 23.062 1 91.81 86 VAL A C 1
ATOM 687 O O . VAL A 1 86 ? -24.25 3.748 24.219 1 91.81 86 VAL A O 1
ATOM 690 N N . ALA A 1 87 ? -23.641 4.629 22.297 1 86.31 87 ALA A N 1
ATOM 691 C CA . ALA A 1 87 ? -23.969 5.988 22.719 1 86.31 87 ALA A CA 1
ATOM 692 C C . ALA A 1 87 ? -25.453 6.129 23.016 1 86.31 87 ALA A C 1
ATOM 694 O O . ALA A 1 87 ? -25.844 6.777 23.984 1 86.31 87 ALA A O 1
ATOM 695 N N . GLU A 1 88 ? -26.234 5.523 22.203 1 88.19 88 GLU A N 1
ATOM 696 C CA . GLU A 1 88 ? -27.688 5.543 22.391 1 88.19 88 GLU A CA 1
ATOM 697 C C . GLU A 1 88 ? -28.078 4.848 23.703 1 88.19 88 GLU A C 1
ATOM 699 O O . GLU A 1 88 ? -28.922 5.34 24.438 1 88.19 88 GLU A O 1
ATOM 704 N N . ILE A 1 89 ? -27.484 3.801 23.953 1 91.38 89 ILE A N 1
ATOM 705 C CA . ILE A 1 89 ? -27.75 3.031 25.172 1 91.38 89 ILE A CA 1
ATOM 706 C C . ILE A 1 89 ? -27.297 3.82 26.391 1 91.38 89 ILE A C 1
ATOM 708 O O . ILE A 1 89 ? -27.984 3.855 27.406 1 91.38 89 ILE A O 1
ATOM 712 N N . GLU A 1 90 ? -26.125 4.359 26.219 1 89.81 90 GLU A N 1
ATOM 713 C CA . GLU A 1 90 ? -25.609 5.172 27.312 1 89.81 90 GLU A CA 1
ATOM 714 C C . GLU A 1 90 ? -26.531 6.352 27.625 1 89.81 90 GLU A C 1
ATOM 716 O O . GLU A 1 90 ? -26.75 6.684 28.781 1 89.81 90 GLU A O 1
ATOM 721 N N . GLU A 1 91 ? -27.016 6.961 26.625 1 86.5 91 GLU A N 1
ATOM 722 C CA . GLU A 1 91 ? -27.938 8.078 26.797 1 86.5 91 GLU A CA 1
ATOM 723 C C . GLU A 1 91 ? -29.234 7.621 27.438 1 86.5 91 GLU A C 1
ATOM 725 O O . GLU A 1 91 ? -29.781 8.312 28.312 1 86.5 91 GLU A O 1
ATOM 730 N N . LYS A 1 92 ? -29.672 6.43 27.125 1 90.75 92 LYS A N 1
ATOM 731 C CA . LYS A 1 92 ? -30.953 5.918 27.609 1 90.75 92 LYS A CA 1
ATOM 732 C C . LYS A 1 92 ? -30.828 5.32 29 1 90.75 92 LYS A C 1
ATOM 734 O O . LYS A 1 92 ? -31.688 5.531 29.859 1 90.75 92 LYS A O 1
ATOM 739 N N . GLU A 1 93 ? -29.672 4.637 29.188 1 90.88 93 GLU A N 1
ATOM 740 C CA . GLU A 1 93 ? -29.547 3.861 30.422 1 90.88 93 GLU A CA 1
ATOM 741 C C . GLU A 1 93 ? -28.609 4.539 31.406 1 90.88 93 GLU A C 1
ATOM 743 O O . GLU A 1 93 ? -28.531 4.152 32.562 1 90.88 93 GLU A O 1
ATOM 748 N N . GLY A 1 94 ? -27.844 5.484 30.938 1 86.5 94 GLY A N 1
ATOM 749 C CA . GLY A 1 94 ? -26.938 6.246 31.781 1 86.5 94 GLY A CA 1
ATOM 750 C C . GLY A 1 94 ? -25.609 5.539 32.031 1 86.5 94 GLY A C 1
ATOM 751 O O . GLY A 1 94 ? -24.828 5.961 32.875 1 86.5 94 GLY A O 1
ATOM 752 N N . ARG A 1 95 ? -25.609 4.348 31.516 1 88.19 95 ARG A N 1
ATOM 753 C CA . ARG A 1 95 ? -24.359 3.625 31.688 1 88.19 95 ARG A CA 1
ATOM 754 C C . ARG A 1 95 ? -23.891 3.006 30.375 1 88.19 95 ARG A C 1
ATOM 756 O O . ARG A 1 95 ? -24.719 2.57 29.562 1 88.19 95 ARG A O 1
ATOM 763 N N . ARG A 1 96 ? -22.594 2.979 30.234 1 87.69 96 ARG A N 1
ATOM 764 C CA . ARG A 1 96 ? -22 2.32 29.078 1 87.69 96 ARG A CA 1
ATOM 765 C C . ARG A 1 96 ? -22.062 0.803 29.219 1 87.69 96 ARG A C 1
ATOM 767 O O . ARG A 1 96 ? -21.844 0.265 30.312 1 87.69 96 ARG A O 1
ATOM 774 N N . PRO A 1 97 ? -22.391 0.147 28.141 1 91.12 97 PRO A N 1
ATOM 775 C CA . PRO A 1 97 ? -22.422 -1.316 28.188 1 91.12 97 PRO A CA 1
ATOM 776 C C . PRO A 1 97 ? -21.078 -1.933 28.562 1 91.12 97 PRO A C 1
ATOM 778 O O . PRO A 1 97 ? -20.031 -1.358 28.281 1 91.12 97 PRO A O 1
ATOM 781 N N . SER A 1 98 ? -21.203 -2.996 29.344 1 89.88 98 SER A N 1
ATOM 782 C CA . SER A 1 98 ? -20.016 -3.746 29.703 1 89.88 98 SER A CA 1
ATOM 783 C C . SER A 1 98 ? -19.312 -4.32 28.484 1 89.88 98 SER A C 1
ATOM 785 O O . SER A 1 98 ? -19.875 -4.309 27.375 1 89.88 98 SER A O 1
ATOM 787 N N . GLY A 1 99 ? -18.047 -4.801 28.609 1 90.25 99 GLY A N 1
ATOM 788 C CA . GLY A 1 99 ? -17.312 -5.398 27.516 1 90.25 99 GLY A CA 1
ATOM 789 C C . GLY A 1 99 ? -18.031 -6.551 26.859 1 90.25 99 GLY A C 1
ATOM 790 O O . GLY A 1 99 ? -18.078 -6.645 25.625 1 90.25 99 GLY A O 1
ATOM 791 N N . LYS A 1 100 ? -18.703 -7.363 27.703 1 92.5 100 LYS A N 1
ATOM 792 C CA . LYS A 1 100 ? -19.438 -8.516 27.188 1 92.5 100 LYS A CA 1
ATOM 793 C C . LYS A 1 100 ? -20.672 -8.078 26.406 1 92.5 100 LYS A C 1
ATOM 795 O O . LYS A 1 100 ? -20.969 -8.641 25.344 1 92.5 100 LYS A O 1
ATOM 800 N N . ALA A 1 101 ? -21.391 -7.133 26.906 1 92.69 101 ALA A N 1
ATOM 801 C CA . ALA A 1 101 ? -22.578 -6.605 26.234 1 92.69 101 ALA A CA 1
ATOM 802 C C . ALA A 1 101 ? -22.203 -5.945 24.906 1 92.69 101 ALA A C 1
ATOM 804 O O . ALA A 1 101 ? -22.906 -6.082 23.906 1 92.69 101 ALA A O 1
ATOM 805 N N . ARG A 1 102 ? -21.094 -5.273 24.938 1 93.69 102 ARG A N 1
ATOM 806 C CA . ARG A 1 102 ? -20.609 -4.621 23.734 1 93.69 102 ARG A CA 1
ATOM 807 C C . ARG A 1 102 ? -20.266 -5.648 22.656 1 93.69 102 ARG A C 1
ATOM 809 O O . ARG A 1 102 ? -20.547 -5.438 21.469 1 93.69 102 ARG A O 1
ATOM 816 N N . LYS A 1 103 ? -19.609 -6.715 23.078 1 94.56 103 LYS A N 1
ATOM 817 C CA . LYS A 1 103 ? -19.266 -7.781 22.141 1 94.56 103 LYS A CA 1
ATOM 818 C C . LYS A 1 103 ? -20.531 -8.398 21.531 1 94.56 103 LYS A C 1
ATOM 820 O O . LYS A 1 103 ? -20.578 -8.672 20.328 1 94.56 103 LYS A O 1
ATOM 825 N N . ARG A 1 104 ? -21.547 -8.609 22.312 1 95.06 104 ARG A N 1
ATOM 826 C CA . ARG A 1 104 ? -22.797 -9.156 21.828 1 95.06 104 ARG A CA 1
ATOM 827 C C . ARG A 1 104 ? -23.469 -8.203 20.844 1 95.06 104 ARG A C 1
ATOM 829 O O . ARG A 1 104 ? -24.016 -8.633 19.828 1 95.06 104 ARG A O 1
ATOM 836 N N . LEU A 1 105 ? -23.438 -6.938 21.203 1 95.25 105 LEU A N 1
ATOM 837 C CA . LEU A 1 105 ? -24 -5.922 20.312 1 95.25 105 LEU A CA 1
ATOM 838 C C . LEU A 1 105 ? -23.312 -5.934 18.953 1 95.25 105 LEU A C 1
ATOM 840 O O . LEU A 1 105 ? -23.953 -5.809 17.922 1 95.25 105 LEU A O 1
ATOM 844 N N . LYS A 1 106 ? -22.016 -6.059 18.984 1 95.06 106 LYS A N 1
ATOM 845 C CA . LYS A 1 106 ? -21.234 -6.098 17.75 1 95.06 106 LYS A CA 1
ATOM 846 C C . LYS A 1 106 ? -21.609 -7.305 16.891 1 95.06 106 LYS A C 1
ATOM 848 O O . LYS A 1 106 ? -21.812 -7.18 15.688 1 95.06 106 LYS A O 1
ATOM 853 N N . ASP A 1 107 ? -21.734 -8.438 17.531 1 94.31 107 ASP A N 1
ATOM 854 C CA . ASP A 1 107 ? -22.125 -9.664 16.828 1 94.31 107 ASP A CA 1
ATOM 855 C C . ASP A 1 107 ? -23.5 -9.523 16.188 1 94.31 107 ASP A C 1
ATOM 857 O O . ASP A 1 107 ? -23.703 -9.953 15.055 1 94.31 107 ASP A O 1
ATOM 861 N N . ASP A 1 108 ? -24.344 -8.938 16.922 1 95.12 108 ASP A N 1
ATOM 862 C CA . ASP A 1 108 ? -25.688 -8.711 16.406 1 95.12 108 ASP A CA 1
ATOM 863 C C . ASP A 1 108 ? -25.656 -7.781 15.195 1 95.12 108 ASP A C 1
ATOM 865 O O . ASP A 1 108 ? -26.375 -8 14.219 1 95.12 108 ASP A O 1
ATOM 869 N N . LEU A 1 109 ? -24.859 -6.805 15.344 1 94.56 109 LEU A N 1
ATOM 870 C CA . LEU A 1 109 ? -24.734 -5.855 14.242 1 94.56 109 LEU A CA 1
ATOM 871 C C . LEU A 1 109 ? -24.203 -6.539 12.992 1 94.56 109 LEU A C 1
ATOM 873 O O . LEU A 1 109 ? -24.688 -6.301 11.891 1 94.56 109 LEU A O 1
ATOM 877 N N . ILE A 1 110 ? -23.188 -7.363 13.141 1 94.38 110 ILE A N 1
ATOM 878 C CA . ILE A 1 110 ? -22.594 -8.086 12.023 1 94.38 110 ILE A CA 1
ATOM 879 C C . ILE A 1 110 ? -23.656 -8.992 11.383 1 94.38 110 ILE A C 1
ATOM 881 O O . ILE A 1 110 ? -23.781 -9.031 10.156 1 94.38 110 ILE A O 1
ATOM 885 N N . HIS A 1 111 ? -24.453 -9.648 12.18 1 93.81 111 HIS A N 1
ATOM 886 C CA . HIS A 1 111 ? -25.516 -10.539 11.703 1 93.81 111 HIS A CA 1
ATOM 887 C C . HIS A 1 111 ? -26.562 -9.773 10.898 1 93.81 111 HIS A C 1
ATOM 889 O O . HIS A 1 111 ? -27.078 -10.281 9.906 1 93.81 111 HIS A O 1
ATOM 895 N N . GLU A 1 112 ? -26.719 -8.617 11.32 1 93.88 112 GLU A N 1
ATOM 896 C CA . GLU A 1 112 ? -27.719 -7.777 10.664 1 93.88 112 GLU A CA 1
ATOM 897 C C . GLU A 1 112 ? -27.203 -7.23 9.336 1 93.88 112 GLU A C 1
ATOM 899 O O . GLU A 1 112 ? -27.953 -7.113 8.367 1 93.88 112 GLU A O 1
ATOM 904 N N . LEU A 1 113 ? -25.938 -6.918 9.305 1 94.5 113 LEU A N 1
ATOM 905 C CA . LEU A 1 113 ? -25.359 -6.195 8.172 1 94.5 113 LEU A CA 1
ATOM 906 C C . LEU A 1 113 ? -24.906 -7.164 7.09 1 94.5 113 LEU A C 1
ATOM 908 O O . LEU A 1 113 ? -24.906 -6.82 5.906 1 94.5 113 LEU A O 1
ATOM 912 N N . LEU A 1 114 ? -24.594 -8.352 7.422 1 94.75 114 LEU A N 1
ATOM 913 C CA . LEU A 1 114 ? -23.969 -9.32 6.527 1 94.75 114 LEU A CA 1
ATOM 914 C C . LEU A 1 114 ? -24.844 -9.594 5.312 1 94.75 114 LEU A C 1
ATOM 916 O O . LEU A 1 114 ? -24.359 -9.602 4.18 1 94.75 114 LEU A O 1
ATOM 920 N N . PRO A 1 115 ? -26.109 -9.758 5.473 1 93.81 115 PRO A N 1
ATOM 921 C CA . PRO A 1 115 ? -26.953 -10.055 4.312 1 93.81 115 PRO A CA 1
ATOM 922 C C . PRO A 1 115 ? -27 -8.906 3.309 1 93.81 115 PRO A C 1
ATOM 924 O O . PRO A 1 115 ? -27.297 -9.125 2.131 1 93.81 115 PRO A O 1
ATOM 927 N N . ARG A 1 116 ? -26.656 -7.773 3.746 1 91.31 116 ARG A N 1
ATOM 928 C CA . ARG A 1 116 ? -26.75 -6.586 2.896 1 91.31 116 ARG A CA 1
ATOM 929 C C . ARG A 1 116 ? -25.375 -6.25 2.299 1 91.31 116 ARG A C 1
ATOM 931 O O . ARG A 1 116 ? -25.281 -5.375 1.438 1 91.31 116 ARG A O 1
ATOM 938 N N . ALA A 1 117 ? -24.406 -6.906 2.742 1 94.5 117 ALA A N 1
ATOM 939 C CA . ALA A 1 117 ? -23.031 -6.613 2.305 1 94.5 117 ALA A CA 1
ATOM 940 C C . ALA A 1 117 ? -22.828 -7.023 0.851 1 94.5 117 ALA A C 1
ATOM 942 O O . ALA A 1 117 ? -23.328 -8.062 0.414 1 94.5 117 ALA A O 1
ATOM 943 N N . PHE A 1 118 ? -22.109 -6.227 0.176 1 94.5 118 PHE A N 1
ATOM 944 C CA . PHE A 1 118 ? -21.734 -6.594 -1.184 1 94.5 118 PHE A CA 1
ATOM 945 C C . PHE A 1 118 ? -20.719 -7.738 -1.177 1 94.5 118 PHE A C 1
ATOM 947 O O . PHE A 1 118 ? -20.047 -7.969 -0.174 1 94.5 118 PHE A O 1
ATOM 954 N N . VAL A 1 119 ? -20.719 -8.406 -2.279 1 93.94 119 VAL A N 1
ATOM 955 C CA . VAL A 1 119 ? -19.828 -9.555 -2.4 1 93.94 119 VAL A CA 1
ATOM 956 C C . VAL A 1 119 ? -18.719 -9.25 -3.389 1 93.94 119 VAL A C 1
ATOM 958 O O . VAL A 1 119 ? -18.969 -8.742 -4.484 1 93.94 119 VAL A O 1
ATOM 961 N N . LYS A 1 120 ? -17.547 -9.484 -2.963 1 94.06 120 LYS A N 1
ATOM 962 C CA . LYS A 1 120 ? -16.391 -9.367 -3.84 1 94.06 120 LYS A CA 1
ATOM 963 C C . LYS A 1 120 ? -15.891 -10.742 -4.273 1 94.06 120 LYS A C 1
ATOM 965 O O . LYS A 1 120 ? -15.703 -11.633 -3.439 1 94.06 120 LYS A O 1
ATOM 970 N N . SER A 1 121 ? -15.68 -10.828 -5.535 1 93.81 121 SER A N 1
ATOM 971 C CA . SER A 1 121 ? -15.156 -12.086 -6.062 1 93.81 121 SER A CA 1
ATOM 972 C C . SER A 1 121 ? -13.633 -12.055 -6.16 1 93.81 121 SER A C 1
ATOM 974 O O . SER A 1 121 ? -13.039 -10.984 -6.332 1 93.81 121 SER A O 1
ATOM 976 N N . SER A 1 122 ? -13.055 -13.188 -5.938 1 94.56 122 SER A N 1
ATOM 977 C CA . SER A 1 122 ? -11.609 -13.32 -6.102 1 94.56 122 SER A CA 1
ATOM 978 C C . SER A 1 122 ? -11.258 -14.562 -6.922 1 94.56 122 SER A C 1
ATOM 980 O O . SER A 1 122 ? -12.086 -15.461 -7.074 1 94.56 122 SER A O 1
ATOM 982 N N . ARG A 1 123 ? -10.102 -14.469 -7.504 1 95.19 123 ARG A N 1
ATOM 983 C CA . ARG A 1 123 ? -9.602 -15.547 -8.359 1 95.19 123 ARG A CA 1
ATOM 984 C C . ARG A 1 123 ? -8.102 -15.758 -8.148 1 95.19 123 ARG A C 1
ATOM 986 O O . ARG A 1 123 ? -7.336 -14.797 -8.109 1 95.19 123 ARG A O 1
ATOM 993 N N . THR A 1 124 ? -7.703 -17 -7.988 1 97.88 124 THR A N 1
ATOM 994 C CA . THR A 1 124 ? -6.293 -17.359 -7.91 1 97.88 124 THR A CA 1
ATOM 995 C C . THR A 1 124 ? -5.992 -18.547 -8.82 1 97.88 124 THR A C 1
ATOM 997 O O . THR A 1 124 ? -6.488 -19.656 -8.594 1 97.88 124 THR A O 1
ATOM 1000 N N . ASP A 1 125 ? -5.168 -18.312 -9.797 1 97.94 125 ASP A N 1
ATOM 1001 C CA . ASP A 1 125 ? -4.793 -19.344 -10.758 1 97.94 125 ASP A CA 1
ATOM 1002 C C . ASP A 1 125 ? -3.562 -20.109 -10.281 1 97.94 125 ASP A C 1
ATOM 1004 O O . ASP A 1 125 ? -2.684 -19.547 -9.633 1 97.94 125 ASP A O 1
ATOM 1008 N N . ALA A 1 126 ? -3.57 -21.359 -10.617 1 98.5 126 ALA A N 1
ATOM 1009 C CA . ALA A 1 126 ? -2.432 -22.219 -10.305 1 98.5 126 ALA A CA 1
ATOM 1010 C C . ALA A 1 126 ? -2.125 -23.172 -11.461 1 98.5 126 ALA A C 1
ATOM 1012 O O . ALA A 1 126 ? -3.039 -23.688 -12.094 1 98.5 126 ALA A O 1
ATOM 1013 N N . ILE A 1 127 ? -0.861 -23.375 -11.711 1 98.44 127 ILE A N 1
ATOM 1014 C CA . ILE A 1 127 ? -0.403 -24.328 -12.719 1 98.44 127 ILE A CA 1
ATOM 1015 C C . ILE A 1 127 ? 0.377 -25.453 -12.055 1 98.44 127 ILE A C 1
ATOM 1017 O O . ILE A 1 127 ? 1.325 -25.203 -11.305 1 98.44 127 ILE A O 1
ATOM 1021 N N . LEU A 1 128 ? -0.042 -26.625 -12.328 1 98.44 128 LEU A N 1
ATOM 1022 C CA . LEU A 1 128 ? 0.683 -27.812 -11.859 1 98.44 128 LEU A CA 1
ATOM 1023 C C . LEU A 1 128 ? 1.5 -28.438 -12.984 1 98.44 128 LEU A C 1
ATOM 1025 O O . LEU A 1 128 ? 0.969 -28.719 -14.055 1 98.44 128 LEU A O 1
ATOM 1029 N N . ASP A 1 129 ? 2.742 -28.562 -12.805 1 98.38 129 ASP A N 1
ATOM 1030 C CA . ASP A 1 129 ? 3.588 -29.375 -13.672 1 98.38 129 ASP A CA 1
ATOM 1031 C C . ASP A 1 129 ? 3.703 -30.797 -13.148 1 98.38 129 ASP A C 1
ATOM 1033 O O . ASP A 1 129 ? 4.473 -31.062 -12.219 1 98.38 129 ASP A O 1
ATOM 1037 N N . LEU A 1 130 ? 2.99 -31.656 -13.75 1 97.31 130 LEU A N 1
ATOM 1038 C CA . LEU A 1 130 ? 2.852 -33.031 -13.25 1 97.31 130 LEU A CA 1
ATOM 1039 C C . LEU A 1 130 ? 4.113 -33.844 -13.523 1 97.31 130 LEU A C 1
ATOM 1041 O O . LEU A 1 130 ? 4.352 -34.844 -12.875 1 97.31 130 LEU A O 1
ATOM 1045 N N . GLN A 1 131 ? 4.844 -33.375 -14.453 1 96.69 131 GLN A N 1
ATOM 1046 C CA . GLN A 1 131 ? 6.086 -34.062 -14.812 1 96.69 131 GLN A CA 1
ATOM 1047 C C . GLN A 1 131 ? 7.18 -33.781 -13.781 1 96.69 131 GLN A C 1
ATOM 1049 O O . GLN A 1 131 ? 7.922 -34.688 -13.398 1 96.69 131 GLN A O 1
ATOM 1054 N N . HIS A 1 132 ? 7.262 -32.5 -13.305 1 96.88 132 HIS A N 1
ATOM 1055 C CA . HIS A 1 132 ? 8.375 -32.125 -12.445 1 96.88 132 HIS A CA 1
ATOM 1056 C C . HIS A 1 132 ? 7.914 -31.938 -11 1 96.88 132 HIS A C 1
ATOM 1058 O O . HIS A 1 132 ? 8.727 -31.656 -10.117 1 96.88 132 HIS A O 1
ATOM 1064 N N . GLY A 1 133 ? 6.656 -32.031 -10.734 1 96.81 133 GLY A N 1
ATOM 1065 C CA . GLY A 1 133 ? 6.121 -32.094 -9.383 1 96.81 133 GLY A CA 1
ATOM 1066 C C . GLY A 1 133 ? 6.133 -30.766 -8.656 1 96.81 133 GLY A C 1
ATOM 1067 O O . GLY A 1 133 ? 6.566 -30.688 -7.504 1 96.81 133 GLY A O 1
ATOM 1068 N N . TYR A 1 134 ? 5.75 -29.703 -9.32 1 97.88 134 TYR A N 1
ATOM 1069 C CA . TYR A 1 134 ? 5.621 -28.422 -8.625 1 97.88 134 TYR A CA 1
ATOM 1070 C C . TYR A 1 134 ? 4.328 -27.719 -9.016 1 97.88 134 TYR A C 1
ATOM 1072 O O . TYR A 1 134 ? 3.73 -28.031 -10.047 1 97.88 134 TYR A O 1
ATOM 1080 N N . ILE A 1 135 ? 3.879 -26.891 -8.164 1 98.31 135 ILE A N 1
ATOM 1081 C CA . ILE A 1 135 ? 2.723 -26.031 -8.406 1 98.31 135 ILE A CA 1
ATOM 1082 C C . ILE A 1 135 ? 3.135 -24.562 -8.289 1 98.31 135 ILE A C 1
ATOM 1084 O O . ILE A 1 135 ? 3.826 -24.172 -7.34 1 98.31 135 ILE A O 1
ATOM 1088 N N . ALA A 1 136 ? 2.773 -23.781 -9.258 1 98.62 136 ALA A N 1
ATOM 1089 C CA . ALA A 1 136 ? 2.992 -22.328 -9.281 1 98.62 136 ALA A CA 1
ATOM 1090 C C . ALA A 1 136 ? 1.681 -21.578 -9.094 1 98.62 136 ALA A C 1
ATOM 1092 O O . ALA A 1 136 ? 0.793 -21.641 -9.945 1 98.62 136 ALA A O 1
ATOM 1093 N N . VAL A 1 137 ? 1.567 -20.922 -8.023 1 98.75 137 VAL A N 1
ATOM 1094 C CA . VAL A 1 137 ? 0.368 -20.141 -7.711 1 98.75 137 VAL A CA 1
ATOM 1095 C C . VAL A 1 137 ? 0.581 -18.688 -8.094 1 98.75 137 VAL A C 1
ATOM 1097 O O . VAL A 1 137 ? 1.609 -18.094 -7.758 1 98.75 137 VAL A O 1
ATOM 1100 N N . ASN A 1 138 ? -0.415 -18.125 -8.828 1 98.69 138 ASN A N 1
ATOM 1101 C CA . ASN A 1 138 ? -0.315 -16.734 -9.258 1 98.69 138 ASN A CA 1
ATOM 1102 C C . ASN A 1 138 ? -0.598 -15.766 -8.109 1 98.69 138 ASN A C 1
ATOM 1104 O O . ASN A 1 138 ? -1.598 -15.047 -8.133 1 98.69 138 ASN A O 1
ATOM 1108 N N . SER A 1 139 ? 0.301 -15.727 -7.16 1 98.38 139 SER A N 1
ATOM 1109 C CA . SER A 1 139 ? 0.241 -14.852 -5.996 1 98.38 139 SER A CA 1
ATOM 1110 C C . SER A 1 139 ? 1.619 -14.664 -5.371 1 98.38 139 SER A C 1
ATOM 1112 O O . SER A 1 139 ? 2.439 -15.586 -5.379 1 98.38 139 SER A O 1
ATOM 1114 N N . SER A 1 140 ? 1.823 -13.508 -4.84 1 98.19 140 SER A N 1
ATOM 1115 C CA . SER A 1 140 ? 3.051 -13.289 -4.082 1 98.19 140 SER A CA 1
ATOM 1116 C C . SER A 1 140 ? 2.859 -13.633 -2.609 1 98.19 140 SER A C 1
ATOM 1118 O O . SER A 1 140 ? 3.816 -13.609 -1.832 1 98.19 140 SER A O 1
ATOM 1120 N N . SER A 1 141 ? 1.684 -13.977 -2.27 1 97.31 141 SER A N 1
ATOM 1121 C CA . SER A 1 141 ? 1.338 -14.258 -0.88 1 97.31 141 SER A CA 1
ATOM 1122 C C . SER A 1 141 ? 1.489 -15.742 -0.564 1 97.31 141 SER A C 1
ATOM 1124 O O . SER A 1 141 ? 0.813 -16.578 -1.161 1 97.31 141 SER A O 1
ATOM 1126 N N . ARG A 1 142 ? 2.275 -15.984 0.471 1 96.12 142 ARG A N 1
ATOM 1127 C CA . ARG A 1 142 ? 2.412 -17.375 0.919 1 96.12 142 ARG A CA 1
ATOM 1128 C C . ARG A 1 142 ? 1.088 -17.906 1.458 1 96.12 142 ARG A C 1
ATOM 1130 O O . ARG A 1 142 ? 0.737 -19.062 1.222 1 96.12 142 ARG A O 1
ATOM 1137 N N . LYS A 1 143 ? 0.447 -17.062 2.115 1 96.56 143 LYS A N 1
ATOM 1138 C CA . LYS A 1 143 ? -0.85 -17.438 2.672 1 96.56 143 LYS A CA 1
ATOM 1139 C C . LYS A 1 143 ? -1.828 -17.844 1.569 1 96.56 143 LYS A C 1
ATOM 1141 O O . LYS A 1 143 ? -2.508 -18.859 1.673 1 96.56 143 LYS A O 1
ATOM 1146 N N . SER A 1 144 ? -1.891 -17.047 0.508 1 96.88 144 SER A N 1
ATOM 1147 C CA . SER A 1 144 ? -2.748 -17.375 -0.63 1 96.88 144 SER A CA 1
ATOM 1148 C C . SER A 1 144 ? -2.363 -18.703 -1.259 1 96.88 144 SER A C 1
ATOM 1150 O O . SER A 1 144 ? -3.232 -19.484 -1.645 1 96.88 144 SER A O 1
ATOM 1152 N N . GLY A 1 145 ? -1.062 -18.891 -1.341 1 97.88 145 GLY A N 1
ATOM 1153 C CA . GLY A 1 145 ? -0.6 -20.172 -1.859 1 97.88 145 GLY A CA 1
ATOM 1154 C C . GLY A 1 145 ? -1.053 -21.344 -1.023 1 97.88 145 GLY A C 1
ATOM 1155 O O . GLY A 1 145 ? -1.536 -22.344 -1.561 1 97.88 145 GLY A O 1
ATOM 1156 N N . GLU A 1 146 ? -0.908 -21.172 0.236 1 97.88 146 GLU A N 1
ATOM 1157 C CA . GLU A 1 146 ? -1.318 -22.219 1.155 1 97.88 146 GLU A CA 1
ATOM 1158 C C . GLU A 1 146 ? -2.82 -22.484 1.069 1 97.88 146 GLU A C 1
ATOM 1160 O O . GLU A 1 146 ? -3.273 -23.609 1.206 1 97.88 146 GLU A O 1
ATOM 1165 N N . ASN A 1 147 ? -3.551 -21.453 0.914 1 97.38 147 ASN A N 1
ATOM 1166 C CA . ASN A 1 147 ? -4.992 -21.594 0.737 1 97.38 147 ASN A CA 1
ATOM 1167 C C . ASN A 1 147 ? -5.32 -22.453 -0.49 1 97.38 147 ASN A C 1
ATOM 1169 O O . ASN A 1 147 ? -6.195 -23.312 -0.438 1 97.38 147 ASN A O 1
ATOM 1173 N N . VAL A 1 148 ? -4.668 -22.188 -1.584 1 98.38 148 VAL A N 1
ATOM 1174 C CA . VAL A 1 148 ? -4.871 -22.969 -2.797 1 98.38 148 VAL A CA 1
ATOM 1175 C C . VAL A 1 148 ? -4.539 -24.438 -2.527 1 98.38 148 VAL A C 1
ATOM 1177 O O . VAL A 1 148 ? -5.285 -25.328 -2.934 1 98.38 148 VAL A O 1
ATOM 1180 N N . MET A 1 149 ? -3.406 -24.656 -1.823 1 98.31 149 MET A N 1
ATOM 1181 C CA . MET A 1 149 ? -3.035 -26.016 -1.478 1 98.31 149 MET A CA 1
ATOM 1182 C C . MET A 1 149 ? -4.129 -26.688 -0.651 1 98.31 149 MET A C 1
ATOM 1184 O O . MET A 1 149 ? -4.441 -27.859 -0.861 1 98.31 149 MET A O 1
ATOM 1188 N N . SER A 1 150 ? -4.641 -25.938 0.25 1 97.81 150 SER A N 1
ATOM 1189 C CA . SER A 1 150 ? -5.703 -26.453 1.108 1 97.81 150 SER A CA 1
ATOM 1190 C C . SER A 1 150 ? -6.93 -26.844 0.294 1 97.81 150 SER A C 1
ATOM 1192 O O . SER A 1 150 ? -7.527 -27.906 0.533 1 97.81 150 SER A O 1
ATOM 1194 N N . GLU A 1 151 ? -7.355 -26.047 -0.675 1 97.94 151 GLU A N 1
ATOM 1195 C CA . GLU A 1 151 ? -8.492 -26.359 -1.532 1 97.94 151 GLU A CA 1
ATOM 1196 C C . GLU A 1 151 ? -8.234 -27.625 -2.348 1 97.94 151 GLU A C 1
ATOM 1198 O O . GLU A 1 151 ? -9.125 -28.469 -2.498 1 97.94 151 GLU A O 1
ATOM 1203 N N . ILE A 1 152 ? -7.07 -27.734 -2.859 1 97.94 152 ILE A N 1
ATOM 1204 C CA . ILE A 1 152 ? -6.719 -28.922 -3.645 1 97.94 152 ILE A CA 1
ATOM 1205 C C . ILE A 1 152 ? -6.766 -30.156 -2.76 1 97.94 152 ILE A C 1
ATOM 1207 O O . ILE A 1 152 ? -7.289 -31.203 -3.166 1 97.94 152 ILE A O 1
ATOM 1211 N N . ARG A 1 153 ? -6.156 -30.016 -1.603 1 96.88 153 ARG A N 1
ATOM 1212 C CA . ARG A 1 153 ? -6.203 -31.109 -0.638 1 96.88 153 ARG A CA 1
ATOM 1213 C C . ARG A 1 153 ? -7.645 -31.516 -0.349 1 96.88 153 ARG A C 1
ATOM 1215 O O . ARG A 1 153 ? -7.945 -32.719 -0.244 1 96.88 153 ARG A O 1
ATOM 1222 N N . GLY A 1 154 ? -8.539 -30.531 -0.173 1 95.75 154 GLY A N 1
ATOM 1223 C CA . GLY A 1 154 ? -9.945 -30.828 0.044 1 95.75 154 GLY A CA 1
ATOM 1224 C C . GLY A 1 154 ? -10.578 -31.594 -1.098 1 95.75 154 GLY A C 1
ATOM 1225 O O . GLY A 1 154 ? -11.422 -32.469 -0.871 1 95.75 154 GLY A O 1
ATOM 1226 N N . ALA A 1 155 ? -10.219 -31.328 -2.293 1 95.88 155 ALA A N 1
ATOM 1227 C CA . ALA A 1 155 ? -10.766 -32 -3.473 1 95.88 155 ALA A CA 1
ATOM 1228 C C . ALA A 1 155 ? -10.227 -33.406 -3.6 1 95.88 155 ALA A C 1
ATOM 1230 O O . ALA A 1 155 ? -10.984 -34.344 -3.857 1 95.88 155 ALA A O 1
ATOM 1231 N N . LEU A 1 156 ? -8.922 -33.594 -3.387 1 95.62 156 LEU A N 1
ATOM 1232 C CA . LEU A 1 156 ? -8.25 -34.875 -3.65 1 95.62 156 LEU A CA 1
ATOM 1233 C C . LEU A 1 156 ? -8.312 -35.781 -2.434 1 95.62 156 LEU A C 1
ATOM 1235 O O . LEU A 1 156 ? -8.102 -36.969 -2.547 1 95.62 156 LEU A O 1
ATOM 1239 N N . GLY A 1 157 ? -8.578 -35.188 -1.261 1 94.25 157 GLY A N 1
ATOM 1240 C CA . GLY A 1 157 ? -8.477 -35.906 -0.007 1 94.25 157 GLY A CA 1
ATOM 1241 C C . GLY A 1 157 ? -7.105 -35.812 0.637 1 94.25 157 GLY A C 1
ATOM 1242 O O . GLY A 1 157 ? -6.996 -35.656 1.855 1 94.25 157 GLY A O 1
ATOM 1243 N N . SER A 1 158 ? -6.09 -35.875 -0.211 1 93.62 158 SER A N 1
ATOM 1244 C CA . SER A 1 158 ? -4.711 -35.688 0.218 1 93.62 158 SER A CA 1
ATOM 1245 C C . SER A 1 158 ? -3.889 -35 -0.869 1 93.62 158 SER A C 1
ATOM 1247 O O . SER A 1 158 ? -4.059 -35.281 -2.057 1 93.62 158 SER A O 1
ATOM 1249 N N . PHE A 1 159 ? -3.078 -34.188 -0.427 1 95.88 159 PHE A N 1
ATOM 1250 C CA . PHE A 1 159 ? -2.18 -33.469 -1.321 1 95.88 159 PHE A CA 1
ATOM 1251 C C . PHE A 1 159 ? -0.93 -33 -0.58 1 95.88 159 PHE A C 1
ATOM 1253 O O . PHE A 1 159 ? -0.877 -31.859 -0.082 1 95.88 159 PHE A O 1
ATOM 1260 N N . PRO A 1 160 ? 0.044 -33.875 -0.516 1 95.12 160 PRO A N 1
ATOM 1261 C CA . PRO A 1 160 ? 1.246 -33.531 0.261 1 95.12 160 PRO A CA 1
ATOM 1262 C C . PRO A 1 160 ? 2.172 -32.562 -0.455 1 95.12 160 PRO A C 1
ATOM 1264 O O . PRO A 1 160 ? 3.316 -32.906 -0.764 1 95.12 160 PRO A O 1
ATOM 1267 N N . ALA A 1 161 ? 1.673 -31.391 -0.625 1 95.75 161 ALA A N 1
ATOM 1268 C CA . ALA A 1 161 ? 2.475 -30.328 -1.228 1 95.75 161 ALA A CA 1
ATOM 1269 C C . ALA A 1 161 ? 3.158 -29.484 -0.157 1 95.75 161 ALA A C 1
ATOM 1271 O O . ALA A 1 161 ? 2.535 -29.109 0.84 1 95.75 161 ALA A O 1
ATOM 1272 N N . LEU A 1 162 ? 4.41 -29.25 -0.333 1 96.12 162 LEU A N 1
ATOM 1273 C CA . LEU A 1 162 ? 5.18 -28.438 0.604 1 96.12 162 LEU A CA 1
ATOM 1274 C C . LEU A 1 162 ? 5.762 -27.203 -0.088 1 96.12 162 LEU A C 1
ATOM 1276 O O . LEU A 1 162 ? 6.082 -27.25 -1.277 1 96.12 162 LEU A O 1
ATOM 1280 N N . PRO A 1 163 ? 5.867 -26.125 0.724 1 96.25 163 PRO A N 1
ATOM 1281 C CA . PRO A 1 163 ? 6.543 -24.969 0.131 1 96.25 163 PRO A CA 1
ATOM 1282 C C . PRO A 1 163 ? 7.938 -25.297 -0.393 1 96.25 163 PRO A C 1
ATOM 1284 O O . PRO A 1 163 ? 8.609 -26.188 0.147 1 96.25 163 PRO A O 1
ATOM 1287 N N . LEU A 1 164 ? 8.328 -24.625 -1.377 1 95.19 164 LEU A N 1
ATOM 1288 C CA . LEU A 1 164 ? 9.664 -24.812 -1.929 1 95.19 164 LEU A CA 1
ATOM 1289 C C . LEU A 1 164 ? 10.734 -24.484 -0.893 1 95.19 164 LEU A C 1
ATOM 1291 O O . LEU A 1 164 ? 10.562 -23.578 -0.085 1 95.19 164 LEU A O 1
ATOM 1295 N N . ASN A 1 165 ? 11.719 -25.234 -0.939 1 93.88 165 ASN A N 1
ATOM 1296 C CA . ASN A 1 165 ? 12.867 -25.016 -0.069 1 93.88 165 ASN A CA 1
ATOM 1297 C C . ASN A 1 165 ? 14.18 -25.219 -0.817 1 93.88 165 ASN A C 1
ATOM 12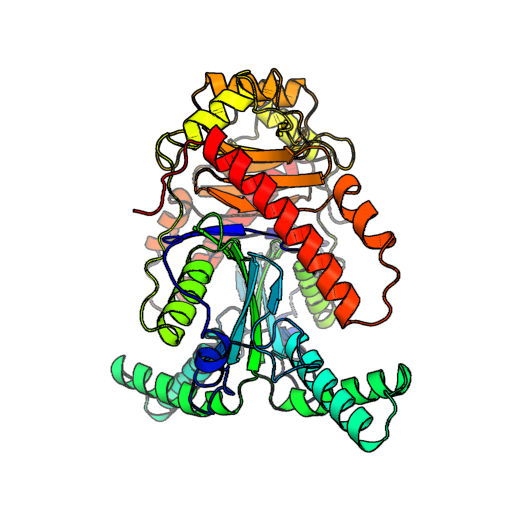99 O O . ASN A 1 165 ? 14.219 -25.922 -1.834 1 93.88 165 ASN A O 1
ATOM 1303 N N . ALA A 1 166 ? 15.195 -24.516 -0.343 1 92.94 166 ALA A N 1
ATOM 1304 C CA . ALA A 1 166 ? 16.516 -24.609 -0.964 1 92.94 166 ALA A CA 1
ATOM 1305 C C . ALA A 1 166 ? 17.531 -25.219 0.001 1 92.94 166 ALA A C 1
ATOM 1307 O O . ALA A 1 166 ? 17.469 -24.984 1.209 1 92.94 166 ALA A O 1
ATOM 1308 N N . GLU A 1 167 ? 18.391 -25.938 -0.579 1 91.06 167 GLU A N 1
ATOM 1309 C CA . GLU A 1 167 ? 19.438 -26.562 0.227 1 91.06 167 GLU A CA 1
ATOM 1310 C C . GLU A 1 167 ? 20.484 -25.531 0.661 1 91.06 167 GLU A C 1
ATOM 1312 O O . GLU A 1 167 ? 21.109 -25.688 1.709 1 91.06 167 GLU A O 1
ATOM 1317 N N . VAL A 1 168 ? 20.703 -24.625 -0.159 1 90.94 168 VAL A N 1
ATOM 1318 C CA . VAL A 1 168 ? 21.594 -23.516 0.127 1 90.94 168 VAL A CA 1
ATOM 1319 C C . VAL A 1 168 ? 20.797 -22.219 0.309 1 90.94 168 VAL A C 1
ATOM 1321 O O . VAL A 1 168 ? 19.828 -21.984 -0.412 1 90.94 168 VAL A O 1
ATOM 1324 N N . ALA A 1 169 ? 21.266 -21.438 1.289 1 93.31 169 ALA A N 1
ATOM 1325 C CA . ALA A 1 169 ? 20.547 -20.188 1.562 1 93.31 169 ALA A CA 1
ATOM 1326 C C . ALA A 1 169 ? 20.469 -19.312 0.309 1 93.31 169 ALA A C 1
ATOM 1328 O O . ALA A 1 169 ? 21.5 -18.859 -0.203 1 93.31 169 ALA A O 1
ATOM 1329 N N . PRO A 1 170 ? 19.266 -19.109 -0.154 1 96.19 170 PRO A N 1
ATOM 1330 C CA . PRO A 1 170 ? 19.109 -18.297 -1.371 1 96.19 170 PRO A CA 1
ATOM 1331 C C . PRO A 1 170 ? 19.781 -16.938 -1.258 1 96.19 170 PRO A C 1
ATOM 1333 O O . PRO A 1 170 ? 20.344 -16.422 -2.238 1 96.19 170 PRO A O 1
ATOM 1336 N N . ARG A 1 171 ? 19.719 -16.422 -0.057 1 95.5 171 ARG A N 1
ATOM 1337 C CA . ARG A 1 171 ? 20.312 -15.117 0.191 1 95.5 171 ARG A CA 1
ATOM 1338 C C . ARG A 1 171 ? 21.781 -15.102 -0.203 1 95.5 171 ARG A C 1
ATOM 1340 O O . ARG A 1 171 ? 22.266 -14.133 -0.795 1 95.5 171 ARG A O 1
ATOM 1347 N N . ALA A 1 172 ? 22.5 -16.094 0.125 1 96.56 172 ALA A N 1
ATOM 1348 C CA . ALA A 1 172 ? 23.922 -16.203 -0.184 1 96.56 172 ALA A CA 1
ATOM 1349 C C . ALA A 1 172 ? 24.156 -16.281 -1.69 1 96.56 172 ALA A C 1
ATOM 1351 O O . ALA A 1 172 ? 25.078 -15.648 -2.219 1 96.56 172 ALA A O 1
ATOM 1352 N N . ILE A 1 173 ? 23.359 -16.984 -2.342 1 97.38 173 ILE A N 1
ATOM 1353 C CA . ILE A 1 173 ? 23.484 -17.172 -3.781 1 97.38 173 ILE A CA 1
ATOM 1354 C C . ILE A 1 173 ? 23.203 -15.859 -4.508 1 97.38 173 ILE A C 1
ATOM 1356 O O . ILE A 1 173 ? 24 -15.438 -5.359 1 97.38 173 ILE A O 1
ATOM 1360 N N . LEU A 1 174 ? 22.125 -15.234 -4.137 1 98.06 174 LEU A N 1
ATOM 1361 C CA . LEU A 1 174 ? 21.766 -13.961 -4.758 1 98.06 174 LEU A CA 1
ATOM 1362 C C . LEU A 1 174 ? 22.859 -12.922 -4.535 1 98.06 174 LEU A C 1
ATOM 1364 O O . LEU A 1 174 ? 23.203 -12.172 -5.453 1 98.06 174 LEU A O 1
ATOM 1368 N N . THR A 1 175 ? 23.344 -12.906 -3.314 1 97.94 175 THR A N 1
ATOM 1369 C CA . THR A 1 175 ? 24.422 -11.977 -2.984 1 97.94 175 THR A CA 1
ATOM 1370 C C . THR A 1 175 ? 25.656 -12.266 -3.82 1 97.94 175 THR A C 1
ATOM 1372 O O . THR A 1 175 ? 26.312 -11.344 -4.316 1 97.94 175 THR A O 1
ATOM 1375 N N . GLY A 1 176 ? 25.953 -13.555 -3.982 1 97.25 176 GLY A N 1
ATOM 1376 C CA . GLY A 1 176 ? 27.094 -13.945 -4.809 1 97.25 176 GLY A CA 1
ATOM 1377 C C . GLY A 1 176 ? 26.969 -13.484 -6.25 1 97.25 176 GLY A C 1
ATOM 1378 O O . GLY A 1 176 ? 27.953 -13.07 -6.863 1 97.25 176 GLY A O 1
ATOM 1379 N N . TRP A 1 177 ? 25.766 -13.523 -6.762 1 97.62 177 TRP A N 1
ATOM 1380 C CA . TRP A 1 177 ? 25.531 -13.141 -8.148 1 97.62 177 TRP A CA 1
ATOM 1381 C C . TRP A 1 177 ? 25.844 -11.664 -8.367 1 97.62 177 TRP A C 1
ATOM 1383 O O . TRP A 1 177 ? 26.453 -11.297 -9.375 1 97.62 177 TRP A O 1
ATOM 1393 N N . ILE A 1 178 ? 25.5 -10.812 -7.449 1 96.5 178 ILE A N 1
ATOM 1394 C CA . ILE A 1 178 ? 25.734 -9.383 -7.621 1 96.5 178 ILE A CA 1
ATOM 1395 C C . ILE A 1 178 ? 27.188 -9.055 -7.273 1 96.5 178 ILE A C 1
ATOM 1397 O O . ILE A 1 178 ? 27.719 -8.047 -7.73 1 96.5 178 ILE A O 1
ATOM 1401 N N . ALA A 1 179 ? 27.797 -9.93 -6.512 1 95.81 179 ALA A N 1
ATOM 1402 C CA . ALA A 1 179 ? 29.188 -9.734 -6.113 1 95.81 179 ALA A CA 1
ATOM 1403 C C . ALA A 1 179 ? 30.141 -10.172 -7.223 1 95.81 179 ALA A C 1
ATOM 1405 O O . ALA A 1 179 ? 31.359 -9.961 -7.129 1 95.81 179 ALA A O 1
ATOM 1406 N N . GLY A 1 180 ? 29.625 -10.805 -8.266 1 93.88 180 GLY A N 1
ATOM 1407 C CA . GLY A 1 180 ? 30.469 -11.125 -9.406 1 93.88 180 GLY A CA 1
ATOM 1408 C C . GLY A 1 180 ? 30.531 -12.609 -9.711 1 93.88 180 GLY A C 1
ATOM 1409 O O . GLY A 1 180 ? 31.141 -13.016 -10.688 1 93.88 180 GLY A O 1
ATOM 1410 N N . GLU A 1 181 ? 29.906 -13.43 -8.906 1 95.44 181 GLU A N 1
ATOM 1411 C CA . GLU A 1 181 ? 29.828 -14.852 -9.242 1 95.44 181 GLU A CA 1
ATOM 1412 C C . GLU A 1 181 ? 29.031 -15.07 -10.531 1 95.44 181 GLU A C 1
ATOM 1414 O O . GLU A 1 181 ? 28.109 -14.312 -10.836 1 95.44 181 GLU A O 1
ATOM 1419 N N . PRO A 1 182 ? 29.438 -16.078 -11.227 1 96.12 182 PRO A N 1
ATOM 1420 C CA . PRO A 1 182 ? 28.75 -16.312 -12.5 1 96.12 182 PRO A CA 1
ATOM 1421 C C . PRO A 1 182 ? 27.281 -16.688 -12.312 1 96.12 182 PRO A C 1
ATOM 1423 O O . PRO A 1 182 ? 26.938 -17.406 -11.375 1 96.12 182 PRO A O 1
ATOM 1426 N N . LEU A 1 183 ? 26.516 -16.203 -13.172 1 97.25 183 LEU A N 1
ATOM 1427 C CA . LEU A 1 183 ? 25.109 -16.562 -13.211 1 97.25 183 LEU A CA 1
ATOM 1428 C C . LEU A 1 183 ? 24.891 -17.797 -14.086 1 97.25 183 LEU A C 1
ATOM 1430 O O . LEU A 1 183 ? 25.688 -18.062 -14.984 1 97.25 183 LEU A O 1
ATOM 1434 N N . PRO A 1 184 ? 23.812 -18.484 -13.789 1 96.5 184 PRO A N 1
ATOM 1435 C CA . PRO A 1 184 ? 23.469 -19.578 -14.703 1 96.5 184 PRO A CA 1
ATOM 1436 C C . PRO A 1 184 ? 23.25 -19.094 -16.141 1 96.5 184 PRO A C 1
ATOM 1438 O O . PRO A 1 184 ? 22.922 -17.922 -16.359 1 96.5 184 PRO A O 1
ATOM 1441 N N . GLU A 1 185 ? 23.484 -20.062 -17 1 96.19 185 GLU A N 1
ATOM 1442 C CA . GLU A 1 185 ? 23.312 -19.75 -18.422 1 96.19 185 GLU A CA 1
ATOM 1443 C C . GLU A 1 185 ? 21.906 -19.234 -18.703 1 96.19 185 GLU A C 1
ATOM 1445 O O . GLU A 1 185 ? 20.922 -19.797 -18.219 1 96.19 185 GLU A O 1
ATOM 1450 N N . GLY A 1 186 ? 21.875 -18.094 -19.422 1 95.19 186 GLY A N 1
ATOM 1451 C CA . GLY A 1 186 ? 20.609 -17.516 -19.828 1 95.19 186 GLY A CA 1
ATOM 1452 C C . GLY A 1 186 ? 20.078 -16.484 -18.844 1 95.19 186 GLY A C 1
ATOM 1453 O O . GLY A 1 186 ? 19.172 -15.719 -19.156 1 95.19 186 GLY A O 1
ATOM 1454 N N . LEU A 1 187 ? 20.594 -16.516 -17.672 1 97.5 187 LEU A N 1
ATOM 1455 C CA . LEU A 1 187 ? 20.156 -15.617 -16.625 1 97.5 187 LEU A CA 1
ATOM 1456 C C . LEU A 1 187 ? 21.047 -14.383 -16.547 1 97.5 187 LEU A C 1
ATOM 1458 O O . LEU A 1 187 ? 22.266 -14.484 -16.656 1 97.5 187 LEU A O 1
ATOM 1462 N N . SER A 1 188 ? 20.422 -13.234 -16.469 1 97.75 188 SER A N 1
ATOM 1463 C CA . SER A 1 188 ? 21.156 -12 -16.312 1 97.75 188 SER A CA 1
ATOM 1464 C C . SER A 1 188 ? 20.531 -11.109 -15.234 1 97.75 188 SER A C 1
ATOM 1466 O O . SER A 1 188 ? 19.391 -11.336 -14.836 1 97.75 188 SER A O 1
ATOM 1468 N N . LEU A 1 189 ? 21.297 -10.164 -14.797 1 98.06 189 LEU A N 1
ATOM 1469 C CA . LEU A 1 189 ? 20.828 -9.266 -13.75 1 98.06 189 LEU A CA 1
ATOM 1470 C C . LEU A 1 189 ? 19.859 -8.234 -14.32 1 98.06 189 LEU A C 1
ATOM 1472 O O . LEU A 1 189 ? 20.062 -7.727 -15.422 1 98.06 189 LEU A O 1
ATOM 1476 N N . GLY A 1 190 ? 18.781 -7.98 -13.586 1 97.88 190 GLY A N 1
ATOM 1477 C CA . GLY A 1 190 ? 17.922 -6.832 -13.867 1 97.88 190 GLY A CA 1
ATOM 1478 C C . GLY A 1 190 ? 18.438 -5.551 -13.242 1 97.88 190 GLY A C 1
ATOM 1479 O O . GLY A 1 190 ? 19.641 -5.344 -13.109 1 97.88 190 GLY A O 1
ATOM 1480 N N . GLU A 1 191 ? 17.453 -4.676 -12.938 1 97.81 191 GLU A N 1
ATOM 1481 C CA . GLU A 1 191 ? 17.859 -3.354 -12.477 1 97.81 191 GLU A CA 1
ATOM 1482 C C . GLU A 1 191 ? 17.234 -3.027 -11.125 1 97.81 191 GLU A C 1
ATOM 1484 O O . GLU A 1 191 ? 17.016 -1.858 -10.797 1 97.81 191 GLU A O 1
ATOM 1489 N N . GLU A 1 192 ? 16.859 -4.039 -10.383 1 98.44 192 GLU A N 1
ATOM 1490 C CA . GLU A 1 192 ? 16.281 -3.863 -9.055 1 98.44 192 GLU A CA 1
ATOM 1491 C C . GLU A 1 192 ? 16.891 -4.84 -8.055 1 98.44 192 GLU A C 1
ATOM 1493 O O . GLU A 1 192 ? 17.141 -6 -8.383 1 98.44 192 GLU A O 1
ATOM 1498 N N . CYS A 1 193 ? 17.125 -4.367 -6.824 1 98.56 193 CYS A N 1
ATOM 1499 C CA . CYS A 1 193 ? 17.578 -5.254 -5.762 1 98.56 193 CYS A CA 1
ATOM 1500 C C . CYS A 1 193 ? 17.281 -4.66 -4.391 1 98.56 193 CYS A C 1
ATOM 1502 O O . CYS A 1 193 ? 17.109 -3.447 -4.258 1 98.56 193 CYS A O 1
ATOM 1504 N N . GLU A 1 194 ? 17.094 -5.477 -3.512 1 98.75 194 GLU A N 1
ATOM 1505 C CA . GLU A 1 194 ? 17 -5.133 -2.096 1 98.75 194 GLU A CA 1
ATOM 1506 C C . GLU A 1 194 ? 18.078 -5.832 -1.283 1 98.75 194 GLU A C 1
ATOM 1508 O O . GLU A 1 194 ? 18.312 -7.035 -1.44 1 98.75 194 GLU A O 1
ATOM 1513 N N . MET A 1 195 ? 18.797 -5.113 -0.495 1 98.44 195 MET A N 1
ATOM 1514 C CA . MET A 1 195 ? 19.844 -5.66 0.375 1 98.44 195 MET A CA 1
ATOM 1515 C C . MET A 1 195 ? 19.578 -5.293 1.832 1 98.44 195 MET A C 1
ATOM 1517 O O . MET A 1 195 ? 19.094 -4.199 2.125 1 98.44 195 MET A O 1
ATOM 1521 N N . LYS A 1 196 ? 19.938 -6.203 2.695 1 98.06 196 LYS A N 1
ATOM 1522 C CA . LYS A 1 196 ? 19.703 -5.984 4.121 1 98.06 196 LYS A CA 1
ATOM 1523 C C . LYS A 1 196 ? 20.906 -6.406 4.945 1 98.06 196 LYS A C 1
ATOM 1525 O O . LYS A 1 196 ? 21.594 -7.371 4.602 1 98.06 196 LYS A O 1
ATOM 1530 N N . ASP A 1 197 ? 21.094 -5.59 6 1 96.38 197 ASP A N 1
ATOM 1531 C CA . ASP A 1 197 ? 22 -6.066 7.031 1 96.38 197 ASP A CA 1
ATOM 1532 C C . ASP A 1 197 ? 21.5 -7.359 7.66 1 96.38 197 ASP A C 1
ATOM 1534 O O . ASP A 1 197 ? 20.297 -7.5 7.922 1 96.38 197 ASP A O 1
ATOM 1538 N N . PRO A 1 198 ? 22.406 -8.336 7.859 1 93.44 198 PRO A N 1
ATOM 1539 C CA . PRO A 1 198 ? 21.969 -9.625 8.406 1 93.44 198 PRO A CA 1
ATOM 1540 C C . PRO A 1 198 ? 21.359 -9.5 9.797 1 93.44 198 PRO A C 1
ATOM 1542 O O . PRO A 1 198 ? 20.578 -10.359 10.211 1 93.44 198 PRO A O 1
ATOM 1545 N N . ILE A 1 199 ? 21.656 -8.445 10.461 1 92.25 199 ILE A N 1
ATOM 1546 C CA . ILE A 1 199 ? 21.125 -8.258 11.805 1 92.25 199 ILE A CA 1
ATOM 1547 C C . ILE A 1 199 ? 19.656 -7.863 11.734 1 92.25 199 ILE A C 1
ATOM 1549 O O . ILE A 1 199 ? 19.25 -7.129 10.836 1 92.25 199 ILE A O 1
ATOM 1553 N N . GLU A 1 200 ? 18.875 -8.383 12.719 1 89.75 200 GLU A N 1
ATOM 1554 C CA . GLU A 1 200 ? 17.469 -8.039 12.766 1 89.75 200 GLU A CA 1
ATOM 1555 C C . GLU A 1 200 ? 17.266 -6.539 12.93 1 89.75 200 GLU A C 1
ATOM 1557 O O . GLU A 1 200 ? 17.875 -5.91 13.797 1 89.75 200 GLU A O 1
ATOM 1562 N N . GLY A 1 201 ? 16.469 -6.027 12.133 1 90.88 201 GLY A N 1
ATOM 1563 C CA . GLY A 1 201 ? 16.203 -4.602 12.195 1 90.88 201 GLY A CA 1
ATOM 1564 C C . GLY A 1 201 ? 17.328 -3.756 11.625 1 90.88 201 GLY A C 1
ATOM 1565 O O . GLY A 1 201 ? 17.344 -2.537 11.805 1 90.88 201 GLY A O 1
AT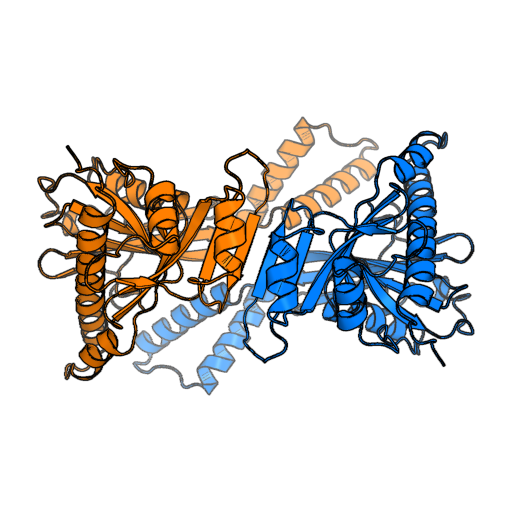OM 1566 N N . GLY A 1 202 ? 18.141 -4.426 10.961 1 94.56 202 GLY A N 1
ATOM 1567 C CA . GLY A 1 202 ? 19.297 -3.719 10.43 1 94.56 202 GLY A CA 1
ATOM 1568 C C . GLY A 1 202 ? 18.984 -2.93 9.172 1 94.56 202 GLY A C 1
ATOM 1569 O O . GLY A 1 202 ? 17.828 -2.846 8.758 1 94.56 202 GLY A O 1
ATOM 1570 N N . ALA A 1 203 ? 20 -2.355 8.609 1 97.38 203 ALA A N 1
ATOM 1571 C CA . ALA A 1 203 ? 19.891 -1.444 7.473 1 97.38 203 ALA A CA 1
ATOM 1572 C C . ALA A 1 203 ? 19.297 -2.148 6.254 1 97.38 203 ALA A C 1
ATOM 1574 O O . ALA A 1 203 ? 19.578 -3.326 6.016 1 97.38 203 ALA A O 1
ATOM 1575 N N . VAL A 1 204 ? 18.484 -1.487 5.566 1 98.38 204 VAL A N 1
ATOM 1576 C CA . VAL A 1 204 ? 17.891 -1.97 4.324 1 98.38 204 VAL A CA 1
ATOM 1577 C C . VAL A 1 204 ? 18.156 -0.969 3.201 1 98.38 204 VAL A C 1
ATOM 1579 O O . VAL A 1 204 ? 18 0.24 3.387 1 98.38 204 VAL A O 1
ATOM 1582 N N . VAL A 1 205 ? 18.578 -1.458 2.062 1 98.38 205 VAL A N 1
ATOM 1583 C CA . VAL A 1 205 ? 18.75 -0.625 0.878 1 98.38 205 VAL A CA 1
ATOM 1584 C C . VAL A 1 205 ? 17.984 -1.228 -0.298 1 98.38 205 VAL A C 1
ATOM 1586 O O . VAL A 1 205 ? 18.141 -2.414 -0.601 1 98.38 205 VAL A O 1
ATOM 1589 N N . LYS A 1 206 ? 17.203 -0.469 -0.899 1 98.69 206 LYS A N 1
ATOM 1590 C CA . LYS A 1 206 ? 16.453 -0.879 -2.084 1 98.69 206 LYS A CA 1
ATOM 1591 C C . LYS A 1 206 ? 16.875 -0.062 -3.305 1 98.69 206 LYS A C 1
ATOM 1593 O O . LYS A 1 206 ? 16.875 1.17 -3.262 1 98.69 206 LYS A O 1
ATOM 1598 N N . CYS A 1 207 ? 17.172 -0.708 -4.34 1 98.44 207 CYS A N 1
ATOM 1599 C CA . CYS A 1 207 ? 17.594 -0.059 -5.578 1 98.44 207 CYS A CA 1
ATOM 1600 C C . CYS A 1 207 ? 16.641 -0.399 -6.719 1 98.44 207 CYS A C 1
ATOM 1602 O O . CYS A 1 207 ? 16.25 -1.554 -6.875 1 98.44 207 CYS A O 1
ATOM 1604 N N . GLN A 1 208 ? 16.328 0.581 -7.457 1 98.25 208 GLN A N 1
ATOM 1605 C CA . GLN A 1 208 ? 15.5 0.414 -8.648 1 98.25 208 GLN A CA 1
ATOM 1606 C C . GLN A 1 208 ? 16.094 1.167 -9.836 1 98.25 208 GLN A C 1
ATOM 1608 O O . GLN A 1 208 ? 16.719 2.213 -9.664 1 98.25 208 GLN A O 1
ATOM 1613 N N . HIS A 1 209 ? 15.867 0.615 -11.07 1 97.62 209 HIS A N 1
ATOM 1614 C CA . HIS A 1 209 ? 16.406 1.185 -12.297 1 97.62 209 HIS A CA 1
ATOM 1615 C C . HIS A 1 209 ? 17.922 1.411 -12.18 1 97.62 209 HIS A C 1
ATOM 1617 O O . HIS A 1 209 ? 18.438 2.426 -12.648 1 97.62 209 HIS A O 1
ATOM 1623 N N . GLN A 1 210 ? 18.547 0.547 -11.523 1 94.88 210 GLN A N 1
ATOM 1624 C CA . GLN A 1 210 ? 19.953 0.693 -11.148 1 94.88 210 GLN A CA 1
ATOM 1625 C C . GLN A 1 210 ? 20.797 -0.434 -11.727 1 94.88 210 GLN A C 1
ATOM 1627 O O . GLN A 1 210 ? 20.406 -1.6 -11.695 1 94.88 210 GLN A O 1
ATOM 1632 N N . GLU A 1 211 ? 21.953 -0.015 -12.289 1 94.75 211 GLU A N 1
ATOM 1633 C CA . GLU A 1 211 ? 22.938 -1.037 -12.609 1 94.75 211 GLU A CA 1
ATOM 1634 C C . GLU A 1 211 ? 23.453 -1.729 -11.352 1 94.75 211 GLU A C 1
ATOM 1636 O O . GLU A 1 211 ? 23.875 -1.067 -10.406 1 94.75 211 GLU A O 1
ATOM 1641 N N . LEU A 1 212 ? 23.422 -3.043 -11.297 1 96.62 212 LEU A N 1
ATOM 1642 C CA . LEU A 1 212 ? 23.625 -3.758 -10.039 1 96.62 212 LEU A CA 1
ATOM 1643 C C . LEU A 1 212 ? 25.078 -4.195 -9.898 1 96.62 212 LEU A C 1
ATOM 1645 O O . LEU A 1 212 ? 25.5 -4.676 -8.836 1 96.62 212 LEU A O 1
ATOM 1649 N N . ARG A 1 213 ? 25.781 -4.027 -10.969 1 93.12 213 ARG A N 1
ATOM 1650 C CA . ARG A 1 213 ? 27.219 -4.234 -10.891 1 93.12 213 ARG A CA 1
ATOM 1651 C C . ARG A 1 213 ? 27.969 -2.908 -10.961 1 93.12 213 ARG A C 1
ATOM 1653 O O . ARG A 1 213 ? 27.828 -2.158 -11.93 1 93.12 213 ARG A O 1
ATOM 1660 N N . GLY A 1 214 ? 28.641 -2.586 -9.859 1 91.25 214 GLY A N 1
ATOM 1661 C CA . GLY A 1 214 ? 29.375 -1.334 -9.812 1 91.25 214 GLY A CA 1
ATOM 1662 C C . GLY A 1 214 ? 29.719 -0.894 -8.406 1 91.25 214 GLY A C 1
ATOM 1663 O O . GLY A 1 214 ? 29.359 -1.56 -7.434 1 91.25 214 GLY A O 1
ATOM 1664 N N . ASP A 1 215 ? 30.297 0.265 -8.352 1 93.88 215 ASP A N 1
ATOM 1665 C CA . ASP A 1 215 ? 30.859 0.764 -7.105 1 93.88 215 ASP A CA 1
ATOM 1666 C C . ASP A 1 215 ? 29.766 1.053 -6.078 1 93.88 215 ASP A C 1
ATOM 1668 O O . ASP A 1 215 ? 29.953 0.812 -4.887 1 93.88 215 ASP A O 1
ATOM 1672 N N . GLU A 1 216 ? 28.703 1.539 -6.512 1 95.19 216 GLU A N 1
ATOM 1673 C CA . GLU A 1 216 ? 27.609 1.89 -5.602 1 95.19 216 GLU A CA 1
ATOM 1674 C C . GLU A 1 216 ? 27.125 0.666 -4.84 1 95.19 216 GLU A C 1
ATOM 1676 O O . GLU A 1 216 ? 26.969 0.71 -3.615 1 95.19 216 GLU A O 1
ATOM 1681 N N . ILE A 1 217 ? 26.938 -0.387 -5.559 1 96.38 217 ILE A N 1
ATOM 1682 C CA . ILE A 1 217 ? 26.406 -1.617 -4.973 1 96.38 217 ILE A CA 1
ATOM 1683 C C . ILE A 1 217 ? 27.5 -2.303 -4.152 1 96.38 217 ILE A C 1
ATOM 1685 O O . ILE A 1 217 ? 27.234 -2.824 -3.068 1 96.38 217 ILE A O 1
ATOM 1689 N N . ASP A 1 218 ? 28.719 -2.219 -4.625 1 96.38 218 ASP A N 1
ATOM 1690 C CA . ASP A 1 218 ? 29.844 -2.887 -3.977 1 96.38 218 ASP A CA 1
ATOM 1691 C C . ASP A 1 218 ? 30.031 -2.395 -2.543 1 96.38 218 ASP A C 1
ATOM 1693 O O . ASP A 1 218 ? 30.375 -3.174 -1.652 1 96.38 218 ASP A O 1
ATOM 1697 N N . LYS A 1 219 ? 29.844 -1.167 -2.328 1 96.31 219 LYS A N 1
ATOM 1698 C CA . LYS A 1 219 ? 30.047 -0.604 -0.996 1 96.31 219 LYS A CA 1
ATOM 1699 C C . LYS A 1 219 ? 29.062 -1.2 0.009 1 96.31 219 LYS A C 1
ATOM 1701 O O . LYS A 1 219 ? 29.406 -1.402 1.176 1 96.31 219 LYS A O 1
ATOM 1706 N N . HIS A 1 220 ? 27.828 -1.389 -0.431 1 97.19 220 HIS A N 1
ATOM 1707 C CA . HIS A 1 220 ? 26.844 -2.023 0.444 1 97.19 220 HIS A CA 1
ATOM 1708 C C . HIS A 1 220 ? 27.234 -3.465 0.754 1 97.19 220 HIS A C 1
ATOM 1710 O O . HIS A 1 220 ? 27.109 -3.916 1.895 1 97.19 220 HIS A O 1
ATOM 1716 N N . LEU A 1 221 ? 27.734 -4.156 -0.308 1 97.31 221 LEU A N 1
ATOM 1717 C CA . LEU A 1 221 ? 28.188 -5.535 -0.129 1 97.31 221 LEU A CA 1
ATOM 1718 C C . LEU A 1 221 ? 29.375 -5.602 0.828 1 97.31 221 LEU A C 1
ATOM 1720 O O . LEU A 1 221 ? 29.422 -6.48 1.692 1 97.31 221 LEU A O 1
ATOM 1724 N N . GLU A 1 222 ? 30.297 -4.664 0.636 1 96.56 222 GLU A N 1
ATOM 1725 C CA . GLU A 1 222 ? 31.484 -4.59 1.49 1 96.56 222 GLU A CA 1
ATOM 1726 C C . GLU A 1 222 ? 31.094 -4.34 2.945 1 96.56 222 GLU A C 1
ATOM 1728 O O . GLU A 1 222 ? 31.781 -4.801 3.863 1 96.56 222 GLU A O 1
ATOM 1733 N N . ALA A 1 223 ? 30.031 -3.59 3.117 1 95.44 223 ALA A N 1
ATOM 1734 C CA . ALA A 1 223 ? 29.547 -3.266 4.457 1 95.44 223 ALA A CA 1
ATOM 1735 C C . ALA A 1 223 ? 28.859 -4.465 5.094 1 95.44 223 ALA A C 1
ATOM 1737 O O . ALA A 1 223 ? 28.453 -4.41 6.258 1 95.44 223 ALA A O 1
ATOM 1738 N N . GLY A 1 224 ? 28.641 -5.5 4.328 1 96.31 224 GLY A N 1
ATOM 1739 C CA . GLY A 1 224 ? 28.125 -6.742 4.883 1 96.31 224 GLY A CA 1
ATOM 1740 C C . GLY A 1 224 ? 26.672 -6.996 4.547 1 96.31 224 GLY A C 1
ATOM 1741 O O . GLY A 1 224 ? 26.094 -7.996 4.98 1 96.31 224 GLY A O 1
ATOM 1742 N N . LYS A 1 225 ? 26.047 -6.18 3.779 1 97.44 225 LYS A N 1
ATOM 1743 C CA . LYS A 1 225 ? 24.656 -6.371 3.424 1 97.44 225 LYS A CA 1
ATOM 1744 C C . LYS A 1 225 ? 24.484 -7.547 2.465 1 97.44 225 LYS A C 1
ATOM 1746 O O . LYS A 1 225 ? 25.391 -7.848 1.681 1 97.44 225 LYS A O 1
ATOM 1751 N N . GLN A 1 226 ? 23.25 -8.125 2.58 1 98.12 226 GLN A N 1
ATOM 1752 C CA . GLN A 1 226 ? 22.953 -9.281 1.752 1 98.12 226 GLN A CA 1
ATOM 1753 C C . GLN A 1 226 ? 21.672 -9.07 0.951 1 98.12 226 GLN A C 1
ATOM 1755 O O . GLN A 1 226 ? 20.75 -8.391 1.41 1 98.12 226 GLN A O 1
ATOM 1760 N N . VAL A 1 227 ? 21.641 -9.688 -0.182 1 98.38 227 VAL A N 1
ATOM 1761 C CA . VAL A 1 227 ? 20.531 -9.484 -1.109 1 98.38 227 VAL A CA 1
ATOM 1762 C C . VAL A 1 227 ? 19.312 -10.273 -0.636 1 98.38 227 VAL A C 1
ATOM 1764 O O . VAL A 1 227 ? 19.422 -11.461 -0.325 1 98.38 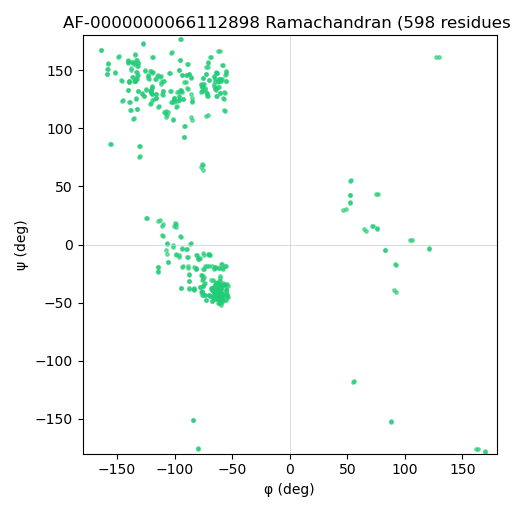227 VAL A O 1
ATOM 1767 N N . THR A 1 228 ? 18.156 -9.609 -0.591 1 98.31 228 THR A N 1
ATOM 1768 C CA . THR A 1 228 ? 16.922 -10.281 -0.208 1 98.31 228 THR A CA 1
ATOM 1769 C C . THR A 1 228 ? 15.938 -10.32 -1.38 1 98.31 228 THR A C 1
ATOM 1771 O O . THR A 1 228 ? 15.008 -11.125 -1.386 1 98.31 228 THR A O 1
ATOM 1774 N N . LYS A 1 229 ? 16.031 -9.461 -2.328 1 98.75 229 LYS A N 1
ATOM 1775 C CA . LYS A 1 229 ? 15.297 -9.445 -3.586 1 98.75 229 LYS A CA 1
ATOM 1776 C C . LYS A 1 229 ? 16.203 -9.047 -4.75 1 98.75 229 LYS A C 1
ATOM 1778 O O . LYS A 1 229 ? 17.016 -8.133 -4.629 1 98.75 229 LYS A O 1
ATOM 1783 N N . LEU A 1 230 ? 16.031 -9.703 -5.859 1 98.88 230 LEU A N 1
ATOM 1784 C CA . LEU A 1 230 ? 16.922 -9.453 -6.996 1 98.88 230 LEU A CA 1
ATOM 1785 C C . LEU A 1 230 ? 16.156 -9.578 -8.312 1 98.88 230 LEU A C 1
ATOM 1787 O O . LEU A 1 230 ? 15.516 -10.602 -8.57 1 98.88 230 LEU A O 1
ATOM 1791 N N . ALA A 1 231 ? 16.203 -8.539 -9.078 1 98.81 231 ALA A N 1
ATOM 1792 C CA . ALA A 1 231 ? 15.609 -8.586 -10.414 1 98.81 231 ALA A CA 1
ATOM 1793 C C . ALA A 1 231 ? 16.5 -9.367 -11.375 1 98.81 231 ALA A C 1
ATOM 1795 O O . ALA A 1 231 ? 17.719 -9.172 -11.406 1 98.81 231 ALA A O 1
ATOM 1796 N N . LEU A 1 232 ? 15.93 -10.219 -12.148 1 98.75 232 LEU A N 1
ATOM 1797 C CA . LEU A 1 232 ? 16.625 -11.078 -13.102 1 98.75 232 LEU A CA 1
ATOM 1798 C C . LEU A 1 232 ? 15.883 -11.133 -14.43 1 98.75 232 LEU A C 1
ATOM 1800 O O . LEU A 1 232 ? 14.688 -10.82 -14.492 1 98.75 232 LEU A O 1
ATOM 1804 N N . VAL A 1 233 ? 16.594 -11.461 -15.469 1 98.25 233 VAL A N 1
ATOM 1805 C CA . VAL A 1 233 ? 16.031 -11.656 -16.797 1 98.25 233 VAL A CA 1
ATOM 1806 C C . VAL A 1 233 ? 16.469 -13.008 -17.359 1 98.25 233 VAL A C 1
ATOM 1808 O O . VAL A 1 233 ? 17.656 -13.367 -17.266 1 98.25 233 VAL A O 1
ATOM 1811 N N . LEU A 1 234 ? 15.516 -13.758 -17.828 1 97.88 234 LEU A N 1
ATOM 1812 C CA . LEU A 1 234 ? 15.805 -15.047 -18.453 1 97.88 234 LEU A CA 1
ATOM 1813 C C . LEU A 1 234 ? 15.625 -14.969 -19.953 1 97.88 234 LEU A C 1
ATOM 1815 O O . LEU A 1 234 ? 14.5 -14.953 -20.453 1 97.88 234 LEU A O 1
ATOM 1819 N N . ASP A 1 235 ? 16.688 -15.047 -20.828 1 94.44 235 ASP A N 1
ATOM 1820 C CA . ASP A 1 235 ? 16.781 -15.109 -22.281 1 94.44 235 ASP A CA 1
ATOM 1821 C C . ASP A 1 235 ? 15.883 -14.062 -22.953 1 94.44 235 ASP A C 1
ATOM 1823 O O . ASP A 1 235 ? 15.219 -14.352 -23.938 1 94.44 235 ASP A O 1
ATOM 1827 N N . ASP A 1 236 ? 15.602 -12.977 -22.422 1 92.69 236 ASP A N 1
ATOM 1828 C CA . ASP A 1 236 ? 14.734 -11.922 -22.938 1 92.69 236 ASP A CA 1
ATOM 1829 C C . ASP A 1 236 ? 13.281 -12.391 -23.016 1 92.69 236 ASP A C 1
ATOM 1831 O O . ASP A 1 236 ? 12.477 -11.812 -23.75 1 92.69 236 ASP A O 1
ATOM 1835 N N . ASN A 1 237 ? 13.023 -13.516 -22.406 1 96 237 ASN A N 1
ATOM 1836 C CA . ASN A 1 237 ? 11.68 -14.07 -22.375 1 96 237 ASN A CA 1
ATOM 1837 C C . ASN A 1 237 ? 10.93 -13.656 -21.109 1 96 237 ASN A C 1
ATOM 1839 O O . ASN A 1 237 ? 9.727 -13.383 -21.156 1 96 237 ASN A O 1
ATOM 1843 N N . LEU A 1 238 ? 11.711 -13.617 -20.016 1 98.06 238 LEU A N 1
ATOM 1844 C CA . LEU A 1 238 ? 11.086 -13.344 -18.719 1 98.06 238 LEU A CA 1
ATOM 1845 C C . LEU A 1 238 ? 11.891 -12.32 -17.938 1 98.06 238 LEU A C 1
ATOM 1847 O O . LEU A 1 238 ? 13.125 -12.344 -17.953 1 98.06 238 LEU A O 1
ATOM 1851 N N . SER A 1 239 ? 11.258 -11.484 -17.312 1 98.62 239 SER A N 1
ATOM 1852 C CA . SER A 1 239 ? 11.836 -10.664 -16.25 1 98.62 239 SER A CA 1
ATOM 1853 C C . SER A 1 239 ? 11.078 -10.844 -14.938 1 98.62 239 SER A C 1
ATOM 1855 O O . SER A 1 239 ? 9.859 -11.016 -14.938 1 98.62 239 SER A O 1
ATOM 1857 N N . PHE A 1 240 ? 11.766 -10.844 -13.836 1 98.81 240 PHE A N 1
ATOM 1858 C CA . PHE A 1 240 ? 11.117 -11.086 -12.555 1 98.81 240 PHE A CA 1
ATOM 1859 C C . PHE A 1 240 ? 12.016 -10.648 -11.406 1 98.81 240 PHE A C 1
ATOM 1861 O O . PHE A 1 240 ? 13.188 -10.328 -11.609 1 98.81 240 PHE A O 1
ATOM 1868 N N . VAL A 1 241 ? 11.445 -10.578 -10.234 1 98.88 241 VAL A N 1
ATOM 1869 C CA . VAL A 1 241 ? 12.18 -10.328 -9 1 98.88 241 VAL A CA 1
ATOM 1870 C C . VAL A 1 241 ? 12.117 -11.555 -8.102 1 98.88 241 VAL A C 1
ATOM 1872 O O . VAL A 1 241 ? 11.039 -11.977 -7.684 1 98.88 241 VAL A O 1
ATOM 1875 N N . LEU A 1 242 ? 13.281 -12.062 -7.84 1 98.81 242 LEU A N 1
ATOM 1876 C CA . LEU A 1 242 ? 13.391 -13.242 -6.992 1 98.81 242 LEU A CA 1
ATOM 1877 C C . LEU A 1 242 ? 13.695 -12.852 -5.551 1 98.81 242 LEU A C 1
ATOM 1879 O O . LEU A 1 242 ? 14.633 -12.102 -5.293 1 98.81 242 LEU A O 1
ATOM 1883 N N . GLY A 1 243 ? 12.852 -13.383 -4.664 1 98.44 243 GLY A N 1
ATOM 1884 C CA . GLY A 1 243 ? 13.109 -13.164 -3.25 1 98.44 243 GLY A CA 1
ATOM 1885 C C . GLY A 1 243 ? 13.883 -14.297 -2.598 1 98.44 243 GLY A C 1
ATOM 1886 O O . GLY A 1 243 ? 13.828 -15.438 -3.062 1 98.44 243 GLY A O 1
ATOM 1887 N N . ASP A 1 244 ? 14.523 -13.898 -1.423 1 97.31 244 ASP A N 1
ATOM 1888 C CA . ASP A 1 244 ? 15.203 -14.93 -0.652 1 97.31 244 ASP A CA 1
ATOM 1889 C C . ASP A 1 244 ? 14.195 -15.883 -0.005 1 97.31 244 ASP A C 1
ATOM 1891 O O . ASP A 1 244 ? 14.57 -16.953 0.493 1 97.31 244 ASP A O 1
ATOM 1895 N N . ASP A 1 245 ? 12.969 -15.578 -0.054 1 96.94 245 ASP A N 1
ATOM 1896 C CA . ASP A 1 245 ? 11.875 -16.453 0.372 1 96.94 245 ASP A CA 1
ATOM 1897 C C . ASP A 1 245 ? 11.445 -17.375 -0.76 1 96.94 245 ASP A C 1
ATOM 1899 O O . ASP A 1 245 ? 10.453 -18.094 -0.632 1 96.94 245 ASP A O 1
ATOM 1903 N N . LEU A 1 246 ? 12.07 -17.297 -1.896 1 97.81 246 LEU A N 1
ATOM 1904 C CA . LEU A 1 246 ? 11.875 -18.141 -3.07 1 97.81 246 LEU A CA 1
ATOM 1905 C C . LEU A 1 246 ? 10.555 -17.812 -3.762 1 97.81 246 LEU A C 1
ATOM 1907 O O . LEU A 1 246 ? 10.047 -18.609 -4.559 1 97.81 246 LEU A O 1
ATOM 1911 N N . VAL A 1 247 ? 9.961 -16.656 -3.436 1 98.56 247 VAL A N 1
ATOM 1912 C CA . VAL A 1 247 ? 8.789 -16.172 -4.156 1 98.56 247 VAL A CA 1
ATOM 1913 C C . VAL A 1 247 ? 9.234 -15.312 -5.344 1 98.56 247 VAL A C 1
ATOM 1915 O O . VAL A 1 247 ? 10.156 -14.5 -5.223 1 98.56 247 VAL A O 1
ATOM 1918 N N . ILE A 1 248 ? 8.633 -15.547 -6.469 1 98.75 248 ILE A N 1
ATOM 1919 C CA . ILE A 1 248 ? 8.898 -14.766 -7.672 1 98.75 248 ILE A CA 1
ATOM 1920 C C . ILE A 1 248 ? 7.852 -13.672 -7.82 1 98.75 248 ILE A C 1
ATOM 1922 O O . ILE A 1 248 ? 6.648 -13.953 -7.836 1 98.75 248 ILE A O 1
ATOM 1926 N N . ARG A 1 249 ? 8.359 -12.5 -7.906 1 98.69 249 ARG A N 1
ATOM 1927 C CA . ARG A 1 249 ? 7.473 -11.344 -8.008 1 98.69 249 ARG A CA 1
ATOM 1928 C C . ARG A 1 249 ? 7.711 -10.586 -9.305 1 98.69 249 ARG A C 1
ATOM 1930 O O . ARG A 1 249 ? 8.75 -10.75 -9.945 1 98.69 249 ARG A O 1
ATOM 1937 N N . LYS A 1 250 ? 6.73 -9.75 -9.719 1 98.44 250 LYS A N 1
ATOM 1938 C CA . LYS A 1 250 ? 6.828 -8.875 -10.883 1 98.44 250 LYS A CA 1
ATOM 1939 C C . LYS A 1 250 ? 7.238 -9.664 -12.125 1 98.44 250 LYS A C 1
ATOM 1941 O O . LYS A 1 250 ? 8.102 -9.219 -12.891 1 98.44 250 LYS A O 1
ATOM 1946 N N . LEU A 1 251 ? 6.672 -10.781 -12.273 1 98.69 251 LEU A N 1
ATOM 1947 C CA . LEU A 1 251 ? 6.969 -11.602 -13.438 1 98.69 251 LEU A CA 1
ATOM 1948 C C . LEU A 1 251 ? 6.363 -10.992 -14.703 1 98.69 251 LEU A C 1
ATOM 1950 O O . LEU A 1 251 ? 5.18 -10.656 -14.727 1 98.69 251 LEU A O 1
ATOM 1954 N N . LYS A 1 252 ? 7.141 -10.828 -15.664 1 97.88 252 LYS A N 1
ATOM 1955 C CA . LYS A 1 252 ? 6.703 -10.281 -16.938 1 97.88 252 LYS A CA 1
ATOM 1956 C C . LYS A 1 252 ? 7.203 -11.133 -18.109 1 97.88 252 LYS A C 1
ATOM 1958 O O . LYS A 1 252 ? 8.375 -11.508 -18.141 1 97.88 252 LYS A O 1
ATOM 1963 N N . PHE A 1 253 ? 6.305 -11.422 -18.969 1 97.31 253 PHE A N 1
ATOM 1964 C CA . PHE A 1 253 ? 6.664 -12.07 -20.234 1 97.31 253 PHE A CA 1
ATOM 1965 C C . PHE A 1 253 ? 7.082 -11.039 -21.266 1 97.31 253 PHE A C 1
ATOM 1967 O O . PHE A 1 253 ? 6.324 -10.117 -21.578 1 97.31 253 PHE A O 1
ATOM 1974 N N . LEU A 1 254 ? 8.281 -11.234 -21.75 1 95.31 254 LEU A N 1
ATOM 1975 C CA . LEU A 1 254 ? 8.883 -10.242 -22.625 1 95.31 254 LEU A CA 1
ATOM 1976 C C . LEU A 1 254 ? 8.648 -10.602 -24.094 1 95.31 254 LEU A C 1
ATOM 1978 O O . LEU A 1 254 ? 8.023 -11.617 -24.391 1 95.31 254 LEU A O 1
ATOM 1982 N N . ASP A 1 255 ? 9.078 -9.766 -25.016 1 89.88 255 ASP A N 1
ATOM 1983 C CA . ASP A 1 255 ? 8.844 -9.906 -26.438 1 89.88 255 ASP A CA 1
ATOM 1984 C C . ASP A 1 255 ? 9.344 -11.258 -26.953 1 89.88 255 ASP A C 1
ATOM 1986 O O . ASP A 1 255 ? 8.719 -11.875 -27.812 1 89.88 255 ASP A O 1
ATOM 1990 N N . GLY A 1 256 ? 10.391 -11.695 -26.391 1 84.69 256 GLY A N 1
ATOM 1991 C CA . GLY A 1 256 ? 10.922 -12.977 -26.812 1 84.69 256 GLY A CA 1
ATOM 1992 C C . GLY A 1 256 ? 9.93 -14.117 -26.656 1 84.69 256 GLY A C 1
ATOM 1993 O O . GLY A 1 256 ? 9.883 -15.016 -27.5 1 84.69 256 GLY A O 1
ATOM 1994 N N . ALA A 1 257 ? 9.102 -14.078 -25.625 1 83.31 257 ALA A N 1
ATOM 1995 C CA . ALA A 1 257 ? 8.102 -15.109 -25.375 1 83.31 257 ALA A CA 1
ATOM 1996 C C . ALA A 1 257 ? 6.797 -14.797 -26.109 1 83.31 257 ALA A C 1
ATOM 1998 O O . ALA A 1 257 ? 6.188 -15.688 -26.719 1 83.31 257 ALA A O 1
ATOM 1999 N N . LEU A 1 258 ? 6.371 -13.555 -26.203 1 87.62 258 LEU A N 1
ATOM 2000 C CA . LEU A 1 258 ? 5.051 -13.164 -26.688 1 87.62 258 LEU A CA 1
ATOM 2001 C C . LEU A 1 258 ? 4.973 -13.281 -28.203 1 87.62 258 LEU A C 1
ATOM 2003 O O . LEU A 1 258 ? 3.885 -13.414 -28.766 1 87.62 258 LEU A O 1
ATOM 2007 N N . ASP A 1 259 ? 6.082 -13.156 -28.891 1 83.94 259 ASP A N 1
ATOM 2008 C CA . ASP A 1 259 ? 6.125 -13.305 -30.344 1 83.94 259 ASP A CA 1
ATOM 2009 C C . ASP A 1 259 ? 5.613 -14.672 -30.766 1 83.94 259 ASP A C 1
ATOM 2011 O O . ASP A 1 259 ? 5.102 -14.828 -31.875 1 83.94 259 ASP A O 1
ATOM 2015 N N . GLN A 1 260 ? 5.629 -15.586 -29.891 1 78 260 GLN A N 1
ATOM 2016 C CA . GLN A 1 260 ? 5.176 -16.938 -30.172 1 78 260 GLN A CA 1
ATOM 2017 C C . GLN A 1 260 ? 3.654 -17.016 -30.219 1 78 260 GLN A C 1
ATOM 2019 O O . GLN A 1 260 ? 3.092 -17.938 -30.812 1 78 260 GLN A O 1
ATOM 2024 N N . LEU A 1 261 ? 2.939 -16.109 -29.516 1 79.31 261 LEU A N 1
ATOM 2025 C CA . LEU A 1 261 ? 1.481 -16.094 -29.438 1 79.31 261 LEU A CA 1
ATOM 2026 C C . LEU A 1 261 ? 0.879 -15.531 -30.719 1 79.31 261 LEU A C 1
ATOM 2028 O O . LEU A 1 261 ? -0.227 -15.906 -31.109 1 79.31 261 LEU A O 1
ATOM 2032 N N . GLU A 1 262 ? 1.442 -14.5 -31.281 1 66 262 GLU A N 1
ATOM 2033 C CA . GLU A 1 262 ? 0.905 -13.82 -32.438 1 66 262 GLU A CA 1
ATOM 2034 C C . GLU A 1 262 ? 0.711 -14.797 -33.594 1 66 262 GLU A C 1
ATOM 2036 O O . GLU A 1 262 ? -0.13 -14.578 -34.469 1 66 262 GLU A O 1
ATOM 2041 N N . HIS A 1 263 ? 1.34 -15.969 -33.594 1 62.09 263 HIS A N 1
ATOM 2042 C CA . HIS A 1 263 ? 1.282 -16.859 -34.75 1 62.09 263 HIS A CA 1
ATOM 2043 C C . HIS A 1 263 ? 0.177 -17.891 -34.562 1 62.09 263 HIS A C 1
ATOM 2045 O O . HIS A 1 263 ? 0.077 -18.828 -35.375 1 62.09 263 HIS A O 1
ATOM 2051 N N . SER A 1 264 ? -0.554 -17.656 -33.5 1 60.31 264 SER A N 1
ATOM 2052 C CA . SER A 1 264 ? -1.624 -18.641 -33.344 1 60.31 264 SER A CA 1
ATOM 2053 C C . SER A 1 264 ? -2.857 -18.234 -34.156 1 60.31 264 SER A C 1
ATOM 2055 O O . SER A 1 264 ? -3.316 -17.094 -34.062 1 60.31 264 SER A O 1
ATOM 2057 N N . GLU A 1 265 ? -3.102 -19 -35.219 1 55.62 265 GLU A N 1
ATOM 2058 C CA . GLU A 1 265 ? -4.156 -18.781 -36.219 1 55.62 265 GLU A CA 1
ATOM 2059 C C . GLU A 1 265 ? -5.531 -19.047 -35.625 1 55.62 265 GLU A C 1
ATOM 2061 O O . GLU A 1 265 ? -6.555 -18.781 -36.25 1 55.62 265 GLU A O 1
ATOM 2066 N N . ASP A 1 266 ? -5.527 -19.766 -34.531 1 58.34 266 ASP A N 1
ATOM 2067 C CA . ASP A 1 266 ? -6.848 -20.25 -34.125 1 58.34 266 ASP A CA 1
ATOM 2068 C C . ASP A 1 266 ? -7.695 -19.109 -33.562 1 58.34 266 ASP A C 1
ATOM 2070 O O . ASP A 1 266 ? -7.188 -18.25 -32.844 1 58.34 266 ASP A O 1
ATOM 2074 N N . ASP A 1 267 ? -8.945 -19.016 -34.062 1 64.38 267 ASP A N 1
ATOM 2075 C CA . ASP A 1 267 ? -9.961 -18.016 -33.75 1 64.38 267 ASP A CA 1
ATOM 2076 C C . ASP A 1 267 ? -10.766 -18.375 -32.531 1 64.38 267 ASP A C 1
ATOM 2078 O O . ASP A 1 267 ? -10.938 -19.562 -32.219 1 64.38 267 ASP A O 1
ATOM 2082 N N . GLY A 1 268 ? -10.992 -17.547 -31.484 1 75.81 268 GLY A N 1
ATOM 2083 C CA . GLY A 1 268 ? -11.906 -17.578 -30.344 1 75.81 268 GLY A CA 1
ATOM 2084 C C . GLY A 1 268 ? -11.211 -17.406 -29.016 1 75.81 268 GLY A C 1
ATOM 2085 O O . GLY A 1 268 ? -9.992 -17.562 -28.922 1 75.81 268 GLY A O 1
ATOM 2086 N N . ALA A 1 269 ? -11.867 -17.094 -28.109 1 76.88 269 ALA A N 1
ATOM 2087 C CA . ALA A 1 269 ? -11.414 -16.781 -26.766 1 76.88 269 ALA A CA 1
ATOM 2088 C C . ALA A 1 269 ? -10.719 -17.984 -26.125 1 76.88 269 ALA A C 1
ATOM 2090 O O . ALA A 1 269 ? -9.672 -17.828 -25.484 1 76.88 269 ALA A O 1
ATOM 2091 N N . ARG A 1 270 ? -11.172 -19.203 -26.5 1 80.81 270 ARG A N 1
ATOM 2092 C CA . ARG A 1 270 ? -10.617 -20.422 -25.938 1 80.81 270 ARG A CA 1
ATOM 2093 C C . ARG A 1 270 ? -9.258 -20.734 -26.531 1 80.81 270 ARG A C 1
ATOM 2095 O O . ARG A 1 270 ? -8.336 -21.141 -25.812 1 80.81 270 ARG A O 1
ATOM 2102 N N . ALA A 1 271 ? -9.18 -20.578 -27.75 1 83.88 271 ALA A N 1
ATOM 2103 C CA . ALA A 1 271 ? -7.918 -20.859 -28.438 1 83.88 271 ALA A CA 1
ATOM 2104 C C . ALA A 1 271 ? -6.816 -19.922 -27.969 1 83.88 271 ALA A C 1
ATOM 2106 O O . ALA A 1 271 ? -5.664 -20.328 -27.797 1 83.88 271 ALA A O 1
ATOM 2107 N N . GLU A 1 272 ? -7.25 -18.75 -27.781 1 84.75 272 GLU A N 1
ATOM 2108 C CA . GLU A 1 272 ? -6.293 -17.766 -27.281 1 84.75 272 GLU A CA 1
ATOM 2109 C C . GLU A 1 272 ? -5.801 -18.141 -25.875 1 84.75 272 GLU A C 1
ATOM 2111 O O . GLU A 1 272 ? -4.605 -18.047 -25.594 1 84.75 272 GLU A O 1
ATOM 2116 N N . LEU A 1 273 ? -6.695 -18.562 -25.062 1 87.75 273 LEU A N 1
ATOM 2117 C CA . LEU A 1 273 ? -6.344 -18.969 -23.703 1 87.75 273 LEU A CA 1
ATOM 2118 C C . LEU A 1 273 ? -5.445 -20.188 -23.719 1 87.75 273 LEU A C 1
ATOM 2120 O O . LEU A 1 273 ? -4.5 -20.281 -22.922 1 87.75 273 LEU A O 1
ATOM 2124 N N . ASP A 1 274 ? -5.738 -21.016 -24.625 1 89.31 274 ASP A N 1
ATOM 2125 C CA . ASP A 1 274 ? -4.914 -22.219 -24.766 1 89.31 274 ASP A CA 1
ATOM 2126 C C . ASP A 1 274 ? -3.486 -21.859 -25.156 1 89.31 274 ASP A C 1
ATOM 2128 O O . ASP A 1 274 ? -2.527 -22.406 -24.625 1 89.31 274 ASP A O 1
ATOM 2132 N N . ALA A 1 275 ? -3.43 -20.938 -26.094 1 90.5 275 ALA A N 1
ATOM 2133 C CA . ALA A 1 275 ? -2.113 -20.516 -26.562 1 90.5 275 ALA A CA 1
ATOM 2134 C C . ALA A 1 275 ? -1.325 -19.844 -25.438 1 90.5 275 ALA A C 1
ATOM 2136 O O . ALA A 1 275 ? -0.134 -20.109 -25.266 1 90.5 275 ALA A O 1
ATOM 2137 N N . ARG A 1 276 ? -1.967 -19.062 -24.703 1 92.38 276 ARG A N 1
ATOM 2138 C CA . ARG A 1 276 ? -1.317 -18.375 -23.594 1 92.38 276 ARG A CA 1
ATOM 2139 C C . ARG A 1 276 ? -0.889 -19.359 -22.516 1 92.38 276 ARG A C 1
ATOM 2141 O O . ARG A 1 276 ? 0.203 -19.234 -21.953 1 92.38 276 ARG A O 1
ATOM 2148 N N . PHE A 1 277 ? -1.752 -20.25 -22.328 1 94.75 277 PHE A N 1
ATOM 2149 C CA . PHE A 1 277 ? -1.45 -21.25 -21.312 1 94.75 277 PHE A CA 1
ATOM 2150 C C . PHE A 1 277 ? -0.242 -22.094 -21.734 1 94.75 277 PHE A C 1
ATOM 2152 O O . PHE A 1 277 ? 0.638 -22.359 -20.922 1 94.75 277 PHE A O 1
ATOM 2159 N N . THR A 1 278 ? -0.219 -22.453 -22.906 1 94.5 278 THR A N 1
ATOM 2160 C CA . THR A 1 278 ? 0.893 -23.234 -23.438 1 94.5 278 THR A CA 1
ATOM 2161 C C . THR A 1 278 ? 2.209 -22.484 -23.281 1 94.5 278 THR A C 1
ATOM 2163 O O . THR A 1 278 ? 3.182 -23.016 -22.75 1 94.5 278 THR A O 1
ATOM 2166 N N . LEU A 1 279 ? 2.17 -21.266 -23.688 1 95 279 LEU A N 1
ATOM 2167 C CA . LEU A 1 279 ? 3.369 -20.422 -23.609 1 95 279 LEU A CA 1
ATOM 2168 C C . LEU A 1 279 ? 3.803 -20.25 -22.156 1 95 279 LEU A C 1
ATOM 2170 O O . LEU A 1 279 ? 4.969 -20.469 -21.828 1 95 279 LEU A O 1
ATOM 2174 N N . MET A 1 280 ? 2.889 -19.891 -21.328 1 96.75 280 MET A N 1
ATOM 2175 C CA . MET A 1 280 ? 3.172 -19.547 -19.922 1 96.75 280 MET A CA 1
ATOM 2176 C C . MET A 1 280 ? 3.689 -20.766 -19.172 1 96.75 280 MET A C 1
ATOM 2178 O O . MET A 1 280 ? 4.691 -20.672 -18.453 1 96.75 280 MET A O 1
ATOM 2182 N N . SER A 1 281 ? 3.033 -21.891 -19.359 1 97.31 281 SER A N 1
ATOM 2183 C CA . SER A 1 281 ? 3.445 -23.109 -18.641 1 97.31 281 SER A CA 1
ATOM 2184 C C . SER A 1 281 ? 4.848 -23.531 -19.062 1 97.31 281 SER A C 1
ATOM 2186 O O . SER A 1 281 ? 5.66 -23.922 -18.219 1 97.31 281 SER A O 1
ATOM 2188 N N . ALA A 1 282 ? 5.125 -23.406 -20.281 1 96.38 282 ALA A N 1
ATOM 2189 C CA . ALA A 1 282 ? 6.441 -23.781 -20.797 1 96.38 282 ALA A CA 1
ATOM 2190 C C . ALA A 1 282 ? 7.527 -22.875 -20.219 1 96.38 282 ALA A C 1
ATOM 2192 O O . ALA A 1 282 ? 8.578 -23.344 -19.781 1 96.38 282 ALA A O 1
ATOM 2193 N N . GLU A 1 283 ? 7.285 -21.547 -20.234 1 97.12 283 GLU A N 1
ATOM 2194 C CA . GLU A 1 283 ? 8.258 -20.594 -19.719 1 97.12 283 GLU A CA 1
ATOM 2195 C C . GLU A 1 283 ? 8.461 -20.766 -18.219 1 97.12 283 GLU A C 1
ATOM 2197 O O . GLU A 1 283 ? 9.586 -20.656 -17.719 1 97.12 283 GLU A O 1
ATOM 2202 N N . ILE A 1 284 ? 7.379 -21.031 -17.547 1 98.12 284 ILE A N 1
ATOM 2203 C CA . ILE A 1 284 ? 7.469 -21.234 -16.094 1 98.12 284 ILE A CA 1
ATOM 2204 C C . ILE A 1 284 ? 8.273 -22.5 -15.797 1 98.12 284 ILE A C 1
ATOM 2206 O O . ILE A 1 284 ? 9.062 -22.516 -14.852 1 98.12 284 ILE A O 1
ATOM 2210 N N . ARG A 1 285 ? 8.062 -23.531 -16.578 1 97.88 285 ARG A N 1
ATOM 2211 C CA . ARG A 1 285 ? 8.852 -24.734 -16.406 1 97.88 285 ARG A CA 1
ATOM 2212 C C . ARG A 1 285 ? 10.336 -24.453 -16.609 1 97.88 285 ARG A C 1
ATOM 2214 O O . ARG A 1 285 ? 11.18 -24.906 -15.828 1 97.88 285 ARG A O 1
ATOM 2221 N N . ARG A 1 286 ? 10.633 -23.766 -17.672 1 97.25 286 ARG A N 1
ATOM 2222 C CA . ARG A 1 286 ? 12.023 -23.422 -17.953 1 97.25 286 ARG A CA 1
ATOM 2223 C C . ARG A 1 286 ? 12.641 -22.672 -16.781 1 97.25 286 ARG A C 1
ATOM 2225 O O . ARG A 1 286 ? 13.758 -22.969 -16.359 1 97.25 286 ARG A O 1
ATOM 2232 N N . LEU A 1 287 ? 11.914 -21.703 -16.312 1 98.19 287 LEU A N 1
ATOM 2233 C CA . LEU A 1 287 ? 12.375 -20.922 -15.18 1 98.19 287 LEU A CA 1
ATOM 2234 C C . LEU A 1 287 ? 12.586 -21.797 -13.953 1 98.19 287 LEU A C 1
ATOM 2236 O O . LEU A 1 287 ? 13.609 -21.703 -13.281 1 98.19 287 LEU A O 1
ATOM 2240 N N . PHE A 1 288 ? 11.633 -22.656 -13.703 1 97.88 288 PHE A N 1
ATOM 2241 C CA . PHE A 1 288 ? 11.703 -23.531 -12.531 1 97.88 288 PHE A CA 1
ATOM 2242 C C . PHE A 1 288 ? 12.945 -24.406 -12.602 1 97.88 288 PHE A C 1
ATOM 2244 O O . PHE A 1 288 ? 13.68 -24.531 -11.617 1 97.88 288 PHE A O 1
ATOM 2251 N N . LEU A 1 289 ? 13.109 -25.047 -13.672 1 97.62 289 LEU A N 1
ATOM 2252 C CA . LEU A 1 289 ? 14.234 -25.969 -13.82 1 97.62 289 LEU A CA 1
ATOM 2253 C C . LEU A 1 289 ? 15.562 -25.234 -13.656 1 97.62 289 LEU A C 1
ATOM 2255 O O . LEU A 1 289 ? 16.5 -25.766 -13.047 1 97.62 289 LEU A O 1
ATOM 2259 N N . LEU A 1 290 ? 15.648 -24.078 -14.203 1 97.62 290 LEU A N 1
ATOM 2260 C CA . LEU A 1 290 ? 16.844 -23.266 -14.039 1 97.62 290 LEU A CA 1
ATOM 2261 C C . LEU A 1 290 ? 17.094 -22.953 -12.562 1 97.62 290 LEU A C 1
ATOM 2263 O O . LEU A 1 290 ? 18.203 -23.125 -12.062 1 97.62 290 LEU A O 1
ATOM 2267 N N . LEU A 1 291 ? 16.047 -22.516 -11.898 1 96.94 291 LEU A N 1
ATOM 2268 C CA . LEU A 1 291 ? 16.172 -22.141 -10.5 1 96.94 291 LEU A CA 1
ATOM 2269 C C . LEU A 1 291 ? 16.469 -23.359 -9.633 1 96.94 291 LEU A C 1
ATOM 2271 O O . LEU A 1 291 ? 17.172 -23.266 -8.633 1 96.94 291 LEU A O 1
ATOM 2275 N N . GLU A 1 292 ? 15.805 -24.469 -10 1 96.69 292 GLU A N 1
ATOM 2276 C CA . GLU A 1 292 ? 16.047 -25.688 -9.258 1 96.69 292 GLU A CA 1
ATOM 2277 C C . GLU A 1 292 ? 17.531 -26.031 -9.203 1 96.69 292 GLU A C 1
ATOM 2279 O O . GLU A 1 292 ? 18.062 -26.375 -8.141 1 96.69 292 GLU A O 1
ATOM 2284 N N . THR A 1 293 ? 18.156 -25.922 -10.32 1 96 293 THR A N 1
ATOM 2285 C CA . THR A 1 293 ? 19.594 -26.219 -10.414 1 96 293 THR A CA 1
ATOM 2286 C C . THR A 1 293 ? 20.406 -25.125 -9.742 1 96 293 THR A C 1
ATOM 2288 O O . THR A 1 293 ? 21.281 -25.406 -8.922 1 96 293 THR A O 1
ATOM 2291 N N . ALA A 1 294 ? 20.109 -23.891 -10.031 1 96.19 294 ALA A N 1
ATOM 2292 C CA . ALA A 1 294 ? 20.906 -22.734 -9.578 1 96.19 294 ALA A CA 1
ATOM 2293 C C . ALA A 1 294 ? 20.859 -22.609 -8.055 1 96.19 294 ALA A C 1
ATOM 2295 O O . ALA A 1 294 ? 21.844 -22.234 -7.43 1 96.19 294 ALA A O 1
ATOM 2296 N N . LEU A 1 295 ? 19.672 -22.922 -7.465 1 96.12 295 LEU A N 1
ATOM 2297 C CA . LEU A 1 295 ? 19.484 -22.688 -6.039 1 96.12 295 LEU A CA 1
ATOM 2298 C C . LEU A 1 295 ? 19.5 -24 -5.273 1 96.12 295 LEU A C 1
ATOM 2300 O O . LEU A 1 295 ? 19.344 -24.016 -4.047 1 96.12 295 LEU A O 1
ATOM 2304 N N . LYS A 1 296 ? 19.703 -25.109 -6.02 1 94.44 296 LYS A N 1
ATOM 2305 C CA . LYS A 1 296 ? 19.688 -26.438 -5.41 1 94.44 296 LYS A CA 1
ATOM 2306 C C . LYS A 1 296 ? 18.406 -26.656 -4.598 1 94.44 296 LYS A C 1
ATOM 2308 O O . LYS A 1 296 ? 18.469 -27 -3.418 1 94.44 296 LYS A O 1
ATOM 2313 N N . LEU A 1 297 ? 17.281 -26.469 -5.258 1 94.12 297 LEU A N 1
ATOM 2314 C CA . LEU A 1 297 ? 15.984 -26.641 -4.605 1 94.12 297 LEU A CA 1
ATOM 2315 C C . LEU A 1 297 ? 15.758 -28.094 -4.207 1 94.12 297 LEU A C 1
ATOM 2317 O O . LEU A 1 297 ? 16.141 -29 -4.945 1 94.12 297 LEU A O 1
ATOM 2321 N N . SER A 1 298 ? 15.125 -28.25 -3.098 1 88.12 298 SER A N 1
ATOM 2322 C CA . SER A 1 298 ? 14.875 -29.578 -2.576 1 88.12 298 SER A CA 1
ATOM 2323 C C . SER A 1 298 ? 13.805 -30.312 -3.389 1 88.12 298 SER A C 1
ATOM 2325 O O . SER A 1 298 ? 12.914 -29.672 -3.949 1 88.12 298 SER A O 1
ATOM 2327 N N . LYS A 1 299 ? 13.961 -31.641 -3.502 1 82.69 299 LYS A N 1
ATOM 2328 C CA . LYS A 1 299 ? 12.961 -32.469 -4.18 1 82.69 299 LYS A CA 1
ATOM 2329 C C . LYS A 1 299 ? 11.875 -32.906 -3.209 1 82.69 299 LYS A C 1
ATOM 2331 O O . LYS A 1 299 ? 12.094 -32.969 -1.997 1 82.69 299 LYS A O 1
ATOM 2336 N N . ALA A 1 300 ? 10.711 -33 -3.799 1 75.88 300 ALA A N 1
ATOM 2337 C CA . ALA A 1 300 ? 9.625 -33.531 -2.969 1 75.88 300 ALA A CA 1
ATOM 2338 C C . ALA A 1 300 ? 9.805 -35.031 -2.705 1 75.88 300 ALA A C 1
ATOM 2340 O O . ALA A 1 300 ? 10.125 -35.781 -3.619 1 75.88 300 ALA A O 1
ATOM 2341 N N . GLU A 1 301 ? 10.117 -35.562 -1.436 1 66.56 301 GLU A N 1
ATOM 2342 C CA . GLU A 1 301 ? 10.227 -37 -1.094 1 66.56 301 GLU A CA 1
ATOM 2343 C C . GLU A 1 301 ? 8.875 -37.688 -1.2 1 66.56 301 GLU A C 1
ATOM 2345 O O . GLU A 1 301 ? 7.828 -37.062 -1.044 1 66.56 301 GLU A O 1
ATOM 2350 N N . MET B 1 1 ? -4.617 12.203 19.734 1 79.31 1 MET B N 1
ATOM 2351 C CA . MET B 1 1 ? -4.16 11.742 18.422 1 79.31 1 MET B CA 1
ATOM 2352 C C . MET B 1 1 ? -3.154 12.719 17.828 1 79.31 1 MET B C 1
ATOM 2354 O O . MET B 1 1 ? -3.354 13.93 17.891 1 79.31 1 MET B O 1
ATOM 2358 N N . PHE B 1 2 ? -1.946 12.359 17.641 1 94.5 2 PHE B N 1
ATOM 2359 C CA . PHE B 1 2 ? -0.922 13.219 17.047 1 94.5 2 PHE B CA 1
ATOM 2360 C C . PHE B 1 2 ? -0.874 13.047 15.531 1 94.5 2 PHE B C 1
ATOM 2362 O O . PHE B 1 2 ? -1.096 11.945 15.023 1 94.5 2 PHE B O 1
ATOM 2369 N N . PHE B 1 3 ? -0.702 14.195 14.867 1 98.19 3 PHE B N 1
ATOM 2370 C CA . PHE B 1 3 ? -0.531 14.148 13.414 1 98.19 3 PHE B CA 1
ATOM 2371 C C . PHE B 1 3 ? 0.632 13.242 13.039 1 98.19 3 PHE B C 1
ATOM 2373 O O . PHE B 1 3 ? 1.65 13.203 13.734 1 98.19 3 PHE B O 1
ATOM 2380 N N . ARG B 1 4 ? 0.44 12.617 11.93 1 97.94 4 ARG B N 1
ATOM 2381 C CA . ARG B 1 4 ? 1.484 11.703 11.469 1 97.94 4 ARG B CA 1
ATOM 2382 C C . ARG B 1 4 ? 2.115 12.211 10.172 1 97.94 4 ARG B C 1
ATOM 2384 O O . ARG B 1 4 ? 3.189 11.75 9.781 1 97.94 4 ARG B O 1
ATOM 2391 N N . ASN B 1 5 ? 1.44 13.039 9.531 1 98.75 5 ASN B N 1
ATOM 2392 C CA . ASN B 1 5 ? 1.869 13.688 8.297 1 98.75 5 ASN B CA 1
ATOM 2393 C C . ASN B 1 5 ? 1.453 15.156 8.266 1 98.75 5 ASN B C 1
ATOM 2395 O O . ASN B 1 5 ? 0.516 15.555 8.953 1 98.75 5 ASN B O 1
ATOM 2399 N N . LEU B 1 6 ? 2.152 15.852 7.469 1 98.75 6 LEU B N 1
ATOM 2400 C CA . LEU B 1 6 ? 1.793 17.25 7.289 1 98.75 6 LEU B CA 1
ATOM 2401 C C . LEU B 1 6 ? 1.886 17.656 5.824 1 98.75 6 LEU B C 1
ATOM 2403 O O . LEU B 1 6 ? 2.965 17.609 5.227 1 98.75 6 LEU B O 1
ATOM 2407 N N . THR B 1 7 ? 0.807 17.984 5.301 1 98.75 7 THR B N 1
ATOM 2408 C CA . THR B 1 7 ? 0.776 18.781 4.078 1 98.75 7 THR B CA 1
ATOM 2409 C C . THR B 1 7 ? 0.49 20.25 4.387 1 98.75 7 THR B C 1
ATOM 2411 O O . THR B 1 7 ? -0.522 20.562 5.012 1 98.75 7 THR B O 1
ATOM 2414 N N . LEU B 1 8 ? 1.349 21.109 3.91 1 98.31 8 LEU B N 1
ATOM 2415 C CA . LEU B 1 8 ? 1.34 22.484 4.406 1 98.31 8 LEU B CA 1
ATOM 2416 C C . LEU B 1 8 ? 0.884 23.453 3.318 1 98.31 8 LEU B C 1
ATOM 2418 O O . LEU B 1 8 ? 1.209 23.266 2.143 1 98.31 8 LEU B O 1
ATOM 2422 N N . PHE B 1 9 ? 0.185 24.438 3.77 1 98.06 9 PHE B N 1
ATOM 2423 C CA . PHE B 1 9 ? -0.239 25.562 2.945 1 98.06 9 PHE B CA 1
ATOM 2424 C C . PHE B 1 9 ? 0.03 26.875 3.656 1 98.06 9 PHE B C 1
ATOM 2426 O O . PHE B 1 9 ? 0.195 26.906 4.879 1 98.06 9 PHE B O 1
ATOM 2433 N N . ARG B 1 10 ? 0.11 27.969 2.852 1 97.12 10 ARG B N 1
ATOM 2434 C CA . ARG B 1 10 ? 0.298 29.312 3.383 1 97.12 10 ARG B CA 1
ATOM 2435 C C . ARG B 1 10 ? -0.9 30.203 3.062 1 97.12 10 ARG B C 1
ATOM 2437 O O . ARG B 1 10 ? -1.505 30.078 1.996 1 97.12 10 ARG B O 1
ATOM 2444 N N . PHE B 1 11 ? -1.241 31.047 4.027 1 96.94 11 PHE B N 1
ATOM 2445 C CA . PHE B 1 11 ? -2.279 32.031 3.814 1 96.94 11 PHE B CA 1
ATOM 2446 C C . PHE B 1 11 ? -1.897 33.375 4.473 1 96.94 11 PHE B C 1
ATOM 2448 O O . PHE B 1 11 ? -1.067 33.406 5.387 1 96.94 11 PHE B O 1
ATOM 2455 N N . PRO B 1 12 ? -2.461 34.438 3.998 1 96 12 PRO B N 1
ATOM 2456 C CA . PRO B 1 12 ? -2.137 35.75 4.605 1 96 12 PRO B CA 1
ATOM 2457 C C . PRO B 1 12 ? -2.609 35.844 6.055 1 96 12 PRO B C 1
ATOM 2459 O O . PRO B 1 12 ? -3.758 35.531 6.359 1 96 12 PRO B O 1
ATOM 2462 N N . THR B 1 13 ? -1.724 36.344 6.902 1 94.56 13 THR B N 1
ATOM 2463 C CA . THR B 1 13 ? -2.043 36.438 8.32 1 94.56 13 THR B CA 1
ATOM 2464 C C . THR B 1 13 ? -3.111 37.5 8.562 1 94.56 13 THR B C 1
ATOM 2466 O O . THR B 1 13 ? -3.678 37.594 9.656 1 94.56 13 THR B O 1
ATOM 2469 N N . THR B 1 14 ? -3.447 38.25 7.57 1 94.44 14 THR B N 1
ATOM 2470 C CA . THR B 1 14 ? -4.457 39.312 7.684 1 94.44 14 THR B CA 1
ATOM 2471 C C . THR B 1 14 ? -5.859 38.719 7.617 1 94.44 14 THR B C 1
ATOM 2473 O O . THR B 1 14 ? -6.84 39.375 7.934 1 94.44 14 THR B O 1
ATOM 2476 N N . LEU B 1 15 ? -5.91 37.5 7.238 1 93.19 15 LEU B N 1
ATOM 2477 C CA . LEU B 1 15 ? -7.219 36.875 7.141 1 93.19 15 LEU B CA 1
ATOM 2478 C C . LEU B 1 15 ? -7.871 36.75 8.516 1 93.19 15 LEU B C 1
ATOM 2480 O O . LEU B 1 15 ? -7.207 36.406 9.5 1 93.19 15 LEU B O 1
ATOM 2484 N N . ASP B 1 16 ? -9.133 37.031 8.531 1 92.38 16 ASP B N 1
ATOM 2485 C CA . ASP B 1 16 ? -9.867 37.062 9.789 1 92.38 16 ASP B CA 1
ATOM 2486 C C . ASP B 1 16 ? -10.656 35.781 9.977 1 92.38 16 ASP B C 1
ATOM 2488 O O . ASP B 1 16 ? -11.508 35.438 9.148 1 92.38 16 ASP B O 1
ATOM 2492 N N . PHE B 1 17 ? -10.398 35.062 11.094 1 94.81 17 PHE B N 1
ATOM 2493 C CA . PHE B 1 17 ? -11.102 33.844 11.422 1 94.81 17 PHE B CA 1
ATOM 2494 C C . PHE B 1 17 ? -12.016 34.031 12.625 1 94.81 17 PHE B C 1
ATOM 2496 O O . PHE B 1 17 ? -12.477 33.062 13.219 1 94.81 17 PHE B O 1
ATOM 2503 N N . SER B 1 18 ? -12.336 35.25 12.992 1 93.88 18 SER B N 1
ATOM 2504 C CA . SER B 1 18 ? -13.078 35.562 14.211 1 93.88 18 SER B CA 1
ATOM 2505 C C . SER B 1 18 ? -14.492 35 14.156 1 93.88 18 SER B C 1
ATOM 2507 O O . SER B 1 18 ? -15.062 34.625 15.18 1 93.88 18 SER B O 1
ATOM 2509 N N . GLN B 1 19 ? -15.078 34.938 12.977 1 94.31 19 GLN B N 1
ATOM 2510 C CA . GLN B 1 19 ? -16.469 34.531 12.836 1 94.31 19 GLN B CA 1
ATOM 2511 C C . GLN B 1 19 ? -16.562 33.062 12.43 1 94.31 19 GLN B C 1
ATOM 2513 O O . GLN B 1 19 ? -17.609 32.594 11.953 1 94.31 19 GLN B O 1
ATOM 2518 N N . ILE B 1 20 ? -15.492 32.344 12.617 1 95.56 20 ILE B N 1
ATOM 2519 C CA . ILE B 1 20 ? -15.414 30.984 12.109 1 95.56 20 ILE B CA 1
ATOM 2520 C C . ILE B 1 20 ? -16.516 30.125 12.742 1 95.56 20 ILE B C 1
ATOM 2522 O O . ILE B 1 20 ? -17.125 29.297 12.078 1 95.56 20 ILE B O 1
ATOM 2526 N N . ASP B 1 21 ? -16.797 30.359 13.969 1 94.12 21 ASP B N 1
ATOM 2527 C CA . ASP B 1 21 ? -17.766 29.547 14.695 1 94.12 21 ASP B CA 1
ATOM 2528 C C . ASP B 1 21 ? -19.172 29.75 14.133 1 94.12 21 ASP B C 1
ATOM 2530 O O . ASP B 1 21 ? -20.016 28.844 14.211 1 94.12 21 ASP B O 1
ATOM 2534 N N . THR B 1 22 ? -19.453 30.922 13.625 1 95.38 22 THR B N 1
ATOM 2535 C CA . THR B 1 22 ? -20.766 31.188 13.047 1 95.38 22 THR B CA 1
ATOM 2536 C C . THR B 1 22 ? -20.844 30.688 11.609 1 95.38 22 THR B C 1
ATOM 2538 O O . THR B 1 22 ? -21.938 30.438 11.094 1 95.38 22 THR B O 1
ATOM 2541 N N . LEU B 1 23 ? -19.734 30.484 11.008 1 96.88 23 LEU B N 1
ATOM 2542 C CA . LEU B 1 23 ? -19.688 30.156 9.586 1 96.88 23 LEU B CA 1
ATOM 2543 C C . LEU B 1 23 ? -19.672 28.641 9.375 1 96.88 23 LEU B C 1
ATOM 2545 O O . LEU B 1 23 ? -19.969 28.156 8.281 1 96.88 23 LEU B O 1
ATOM 2549 N N . LEU B 1 24 ? -19.312 27.844 10.383 1 97.62 24 LEU B N 1
ATOM 2550 C CA . LEU B 1 24 ? -19.062 26.422 10.219 1 97.62 24 LEU B CA 1
ATOM 2551 C C . LEU B 1 24 ? -20.375 25.641 10.266 1 97.62 24 LEU B C 1
ATOM 2553 O O . LEU B 1 24 ? -20.562 24.672 9.516 1 97.62 24 LEU B O 1
ATOM 2557 N N . PRO B 1 25 ? -21.328 26.016 11.102 1 96.25 25 PRO B N 1
ATOM 2558 C CA . PRO B 1 25 ? -22.531 25.203 11.242 1 96.25 25 PRO B CA 1
ATOM 2559 C C . PRO B 1 25 ? -23.234 24.953 9.914 1 96.25 25 PRO B C 1
ATOM 2561 O O . PRO B 1 25 ? -23.609 23.828 9.609 1 96.25 25 PRO B O 1
ATOM 2564 N N . PRO B 1 26 ? -23.359 25.938 8.977 1 96.5 26 PRO B N 1
ATOM 2565 C CA . PRO B 1 26 ? -24.031 25.688 7.703 1 96.5 26 PRO B CA 1
ATOM 2566 C C . PRO B 1 26 ? -23.297 24.672 6.832 1 96.5 26 PRO B C 1
ATOM 2568 O O . PRO B 1 26 ? -23.875 24.109 5.895 1 96.5 26 PRO B O 1
ATOM 2571 N N . VAL B 1 27 ? -22.062 24.469 7.07 1 97.12 27 VAL B N 1
ATOM 2572 C CA . VAL B 1 27 ? -21.266 23.594 6.219 1 97.12 27 VAL B CA 1
ATOM 2573 C C . VAL B 1 27 ? -20.828 22.359 7.02 1 97.12 27 VAL B C 1
ATOM 2575 O O . VAL B 1 27 ? -19.812 21.75 6.703 1 97.12 27 VAL B O 1
ATOM 2578 N N . GLN B 1 28 ? -21.5 22.109 8.039 1 96.94 28 GLN B N 1
ATOM 2579 C CA . GLN B 1 28 ? -21.281 20.891 8.82 1 96.94 28 GLN B CA 1
ATOM 2580 C C . GLN B 1 28 ? -21.578 19.656 7.992 1 96.94 28 GLN B C 1
ATOM 2582 O O . GLN B 1 28 ? -22.453 19.672 7.117 1 96.94 28 GLN B O 1
ATOM 2587 N N . LEU B 1 29 ? -20.875 18.609 8.25 1 96.56 29 LEU B N 1
ATOM 2588 C CA . LEU B 1 29 ? -21.062 17.344 7.531 1 96.56 29 LEU B CA 1
ATOM 2589 C C . LEU B 1 29 ? -22.5 16.844 7.656 1 96.56 29 LEU B C 1
ATOM 2591 O O . LEU B 1 29 ? -23.031 16.781 8.766 1 96.56 29 LEU B O 1
ATOM 2595 N N . LYS B 1 30 ? -23.094 16.609 6.562 1 95.12 30 LYS B N 1
ATOM 2596 C CA . LYS B 1 30 ? -24.406 15.961 6.5 1 95.12 30 LYS B CA 1
ATOM 2597 C C . LYS B 1 30 ? -24.281 14.508 6.062 1 95.12 30 LYS B C 1
ATOM 2599 O O . LYS B 1 30 ? -23.391 14.148 5.301 1 95.12 30 LYS B O 1
ATOM 2604 N N . PRO B 1 31 ? -25.172 13.719 6.578 1 94 31 PRO B N 1
ATOM 2605 C CA . PRO B 1 31 ? -25.156 12.336 6.105 1 94 31 PRO B CA 1
ATOM 2606 C C . PRO B 1 31 ? -25.281 12.219 4.59 1 94 31 PRO B C 1
ATOM 2608 O O . PRO B 1 31 ? -26 13 3.963 1 94 31 PRO B O 1
ATOM 2611 N N . VAL B 1 32 ? -24.531 11.305 4.082 1 96.62 32 VAL B N 1
ATOM 2612 C CA . VAL B 1 32 ? -24.562 11.094 2.637 1 96.62 32 VAL B CA 1
ATOM 2613 C C . VAL B 1 32 ? -25.938 10.617 2.209 1 96.62 32 VAL B C 1
ATOM 2615 O O . VAL B 1 32 ? -26.547 9.766 2.873 1 96.62 32 VAL B O 1
ATOM 2618 N N . GLY B 1 33 ? -26.5 11.195 1.169 1 95.12 33 GLY B N 1
ATOM 2619 C CA . GLY B 1 33 ? -27.797 10.805 0.66 1 95.12 33 GLY B CA 1
ATOM 2620 C C . GLY B 1 33 ? -27.812 9.422 0.035 1 95.12 33 GLY B C 1
ATOM 2621 O O . GLY B 1 33 ? -26.75 8.875 -0.296 1 95.12 33 GLY B O 1
ATOM 2622 N N . PRO B 1 34 ? -29 8.828 -0.106 1 93.5 34 PRO B N 1
ATOM 2623 C CA . PRO B 1 34 ? -29.109 7.465 -0.634 1 93.5 34 PRO B CA 1
ATOM 2624 C C . PRO B 1 34 ? -28.562 7.328 -2.049 1 93.5 34 PRO B C 1
ATOM 2626 O O . PRO B 1 34 ? -28.094 6.254 -2.434 1 93.5 34 PRO B O 1
ATOM 2629 N N . LEU B 1 35 ? -28.609 8.461 -2.785 1 94.19 35 LEU B N 1
ATOM 2630 C CA . LEU B 1 35 ? -28.156 8.375 -4.172 1 94.19 35 LEU B CA 1
ATOM 2631 C C . LEU B 1 35 ? -26.859 9.133 -4.375 1 94.19 35 LEU B C 1
ATOM 2633 O O . LEU B 1 35 ? -26.406 9.312 -5.512 1 94.19 35 LEU B O 1
ATOM 2637 N N . GLU B 1 36 ? -26.297 9.57 -3.242 1 94.88 36 GLU B N 1
ATOM 2638 C CA . GLU B 1 36 ? -25.016 10.281 -3.295 1 94.88 36 GLU B CA 1
ATOM 2639 C C . GLU B 1 36 ? -23.844 9.336 -3.027 1 94.88 36 GLU B C 1
ATOM 2641 O O . GLU B 1 36 ? -23.984 8.375 -2.262 1 94.88 36 GLU B O 1
ATOM 2646 N N . MET B 1 37 ? -22.719 9.68 -3.623 1 93.94 37 MET B N 1
ATOM 2647 C CA . MET B 1 37 ? -21.531 8.859 -3.459 1 93.94 37 MET B CA 1
ATOM 2648 C C . MET B 1 37 ? -20.75 9.273 -2.219 1 93.94 37 MET B C 1
ATOM 2650 O O . MET B 1 37 ? -20.078 8.445 -1.592 1 93.94 37 MET B O 1
ATOM 2654 N N . SER B 1 38 ? -20.844 10.523 -1.955 1 96.75 38 SER B N 1
ATOM 2655 C CA . SER B 1 38 ? -20.047 11.016 -0.834 1 96.75 38 SER B CA 1
ATOM 2656 C C . SER B 1 38 ? -20.625 12.32 -0.282 1 96.75 38 SER B C 1
ATOM 2658 O O . SER B 1 38 ? -21.469 12.961 -0.927 1 96.75 38 SER B O 1
ATOM 2660 N N . SER B 1 39 ? -20.359 12.602 0.92 1 97.25 39 SER B N 1
ATOM 2661 C CA . SER B 1 39 ? -20.641 13.867 1.584 1 97.25 39 SER B CA 1
ATOM 2662 C C . SER B 1 39 ? -19.422 14.367 2.361 1 97.25 39 SER B C 1
ATOM 2664 O O . SER B 1 39 ? -18.625 13.57 2.852 1 97.25 39 SER B O 1
ATOM 2666 N N . ARG B 1 40 ? -19.234 15.656 2.334 1 97.5 40 ARG B N 1
ATOM 2667 C CA . ARG B 1 40 ? -18.125 16.281 3.051 1 97.5 40 ARG B CA 1
ATOM 2668 C C . ARG B 1 40 ? -18.609 17.484 3.865 1 97.5 40 ARG B C 1
ATOM 2670 O O . ARG B 1 40 ? -19.609 18.109 3.525 1 97.5 40 ARG B O 1
ATOM 2677 N N . GLY B 1 41 ? -17.922 17.766 4.855 1 97.62 41 GLY B N 1
ATOM 2678 C CA . GLY B 1 41 ? -18.203 18.922 5.707 1 97.62 41 GLY B CA 1
ATOM 2679 C C . GLY B 1 41 ? -17.391 18.906 6.992 1 97.62 41 GLY B C 1
ATOM 2680 O O . GLY B 1 41 ? -16.578 18.016 7.215 1 97.62 41 GLY B O 1
ATOM 2681 N N . PHE B 1 42 ? -17.625 19.891 7.805 1 97.94 42 PHE B N 1
ATOM 2682 C CA . PHE B 1 42 ? -16.844 20.016 9.039 1 97.94 42 PHE B CA 1
ATOM 2683 C C . PHE B 1 42 ? -17.469 19.188 10.156 1 97.94 42 PHE B C 1
ATOM 2685 O O . PHE B 1 42 ? -18.688 19.031 10.219 1 97.94 42 PHE B O 1
ATOM 2692 N N . ILE B 1 43 ? -16.672 18.641 10.961 1 96.5 43 ILE B N 1
ATOM 2693 C CA . ILE B 1 43 ? -17.094 17.938 12.156 1 96.5 43 ILE B CA 1
ATOM 2694 C C . ILE B 1 43 ? -16.344 18.469 13.375 1 96.5 43 ILE B C 1
ATOM 2696 O O . ILE B 1 43 ? -15.422 19.281 13.234 1 96.5 43 ILE B O 1
ATOM 2700 N N . SER B 1 44 ? -16.75 18 14.523 1 94.75 44 SER B N 1
ATOM 2701 C CA . SER B 1 44 ? -16.109 18.453 15.75 1 94.75 44 SER B CA 1
ATOM 2702 C C . SER B 1 44 ? -14.711 17.875 15.891 1 94.75 44 SER B C 1
ATOM 2704 O O . SER B 1 44 ? -14.523 16.656 15.75 1 94.75 44 SER B O 1
ATOM 2706 N N . PRO B 1 45 ? -13.742 18.688 16.156 1 93.5 45 PRO B N 1
ATOM 2707 C CA . PRO B 1 45 ? -12.414 18.141 16.469 1 93.5 45 PRO B CA 1
ATOM 2708 C C . PRO B 1 45 ? -12.43 17.219 17.688 1 93.5 45 PRO B C 1
ATOM 2710 O O . PRO B 1 45 ? -11.516 16.406 17.844 1 93.5 45 PRO B O 1
ATOM 2713 N N . PHE B 1 46 ? -13.453 17.281 18.469 1 89.56 46 PHE B N 1
ATOM 2714 C CA . PHE B 1 46 ? -13.531 16.531 19.719 1 89.56 46 PHE B CA 1
ATOM 2715 C C . PHE B 1 46 ? -14.242 15.195 19.5 1 89.56 46 PHE B C 1
ATOM 2717 O O . PHE B 1 46 ? -14.32 14.367 20.406 1 89.56 46 PHE B O 1
ATOM 2724 N N . GLY B 1 47 ? -14.695 15 18.328 1 81.69 47 GLY B N 1
ATOM 2725 C CA . GLY B 1 47 ? -15.375 13.75 18.031 1 81.69 47 GLY B CA 1
ATOM 2726 C C . GLY B 1 47 ? -16.859 13.805 18.328 1 81.69 47 GLY B C 1
ATOM 2727 O O . GLY B 1 47 ? -17.5 14.852 18.172 1 81.69 47 GLY B O 1
ATOM 2728 N N . ARG B 1 48 ? -17.5 12.719 18.625 1 74.69 48 ARG B N 1
ATOM 2729 C CA . ARG B 1 48 ? -18.938 12.562 18.734 1 74.69 48 ARG B CA 1
ATOM 2730 C C . ARG B 1 48 ? -19.453 13.117 20.062 1 74.69 48 ARG B C 1
ATOM 2732 O O . ARG B 1 48 ? -20.656 13.398 20.203 1 74.69 48 ARG B O 1
ATOM 2739 N N . ASP B 1 49 ? -18.547 13.398 20.938 1 70.06 49 ASP B N 1
ATOM 2740 C CA . ASP B 1 49 ? -18.938 13.812 22.281 1 70.06 49 ASP B CA 1
ATOM 2741 C C . ASP B 1 49 ? -19.438 15.258 22.281 1 70.06 49 ASP B C 1
ATOM 2743 O O . ASP B 1 49 ? -20.281 15.633 23.109 1 70.06 49 ASP B O 1
ATOM 2747 N N . GLU B 1 50 ? -18.875 16.031 21.344 1 78.88 50 GLU B N 1
ATOM 2748 C CA . GLU B 1 50 ? -19.25 17.438 21.25 1 78.88 50 GLU B CA 1
ATOM 2749 C C . GLU B 1 50 ? -19.594 17.828 19.828 1 78.88 50 GLU B C 1
ATOM 2751 O O . GLU B 1 50 ? -18.906 18.656 19.219 1 78.88 50 GLU B O 1
ATOM 2756 N N . GLN B 1 51 ? -20.672 17.469 19.344 1 77.62 51 GLN B N 1
ATOM 2757 C CA . GLN B 1 51 ? -21.016 17.609 17.938 1 77.62 51 GLN B CA 1
ATOM 2758 C C . GLN B 1 51 ? -21.266 19.078 17.578 1 77.62 51 GLN B C 1
ATOM 2760 O O . GLN B 1 51 ? -21.078 19.484 16.422 1 77.62 51 GLN B O 1
ATOM 2765 N N . GLY B 1 52 ? -21.516 19.875 18.609 1 84 52 GLY B N 1
ATOM 2766 C CA . GLY B 1 52 ? -21.859 21.25 18.312 1 84 52 GLY B CA 1
ATOM 2767 C C . GLY B 1 52 ? -20.656 22.172 18.219 1 84 52 GLY B C 1
ATOM 2768 O O . GLY B 1 52 ? -20.766 23.297 17.734 1 84 52 GLY B O 1
ATOM 2769 N N . VAL B 1 53 ? -19.531 21.719 18.609 1 92 53 VAL B N 1
ATOM 2770 C CA . VAL B 1 53 ? -18.312 22.516 18.562 1 92 53 VAL B CA 1
ATOM 2771 C C . VAL B 1 53 ? -17.484 22.109 17.359 1 92 53 VAL B C 1
ATOM 2773 O O . VAL B 1 53 ? -16.859 21.031 17.359 1 92 53 VAL B O 1
ATOM 2776 N N . LEU B 1 54 ? -17.469 22.953 16.406 1 96.44 54 LEU B N 1
ATOM 2777 C CA . LEU B 1 54 ? -16.906 22.562 15.117 1 96.44 54 LEU B CA 1
ATOM 2778 C C . LEU B 1 54 ? -15.492 23.109 14.945 1 96.44 54 LEU B C 1
ATOM 2780 O O . LEU B 1 54 ? -14.852 22.875 13.922 1 96.44 54 LEU B O 1
ATOM 2784 N N . SER B 1 55 ? -15.016 23.844 15.891 1 96.31 55 SER B N 1
ATOM 2785 C CA . SER B 1 55 ? -13.648 24.344 15.875 1 96.31 55 SER B CA 1
ATOM 2786 C C . SER B 1 55 ? -13.094 24.469 17.281 1 96.31 55 SER B C 1
ATOM 2788 O O . SER B 1 55 ? -13.844 24.438 18.266 1 96.31 55 SER B O 1
ATOM 2790 N N . HIS B 1 56 ? -11.828 24.547 17.344 1 95 56 HIS B N 1
ATOM 2791 C CA . HIS B 1 56 ? -11.172 24.766 18.625 1 95 56 HIS B CA 1
ATOM 2792 C C . HIS B 1 56 ? -10.008 25.734 18.484 1 95 56 HIS B C 1
ATOM 2794 O O . HIS B 1 56 ? -9.078 25.5 17.703 1 95 56 HIS B O 1
ATOM 2800 N N . ARG B 1 57 ? -10.156 26.75 19.266 1 95 57 ARG B N 1
ATOM 2801 C CA . ARG B 1 57 ? -9.125 27.766 19.219 1 95 57 ARG B CA 1
ATOM 2802 C C . ARG B 1 57 ? -8.297 27.766 20.5 1 95 57 ARG B C 1
ATOM 2804 O O . ARG B 1 57 ? -8.852 27.641 21.609 1 95 57 ARG B O 1
ATOM 2811 N N . LEU B 1 58 ? -7.055 27.781 20.375 1 93.81 58 LEU B N 1
ATOM 2812 C CA . LEU B 1 58 ? -6.094 27.922 21.453 1 93.81 58 LEU B CA 1
ATOM 2813 C C . LEU B 1 58 ? -4.992 28.906 21.094 1 93.81 58 LEU B C 1
ATOM 2815 O O . LEU B 1 58 ? -4.145 28.609 20.25 1 93.81 58 LEU B O 1
ATOM 2819 N N . GLU B 1 59 ? -5.039 30.047 21.734 1 92.31 59 GLU B N 1
ATOM 2820 C CA . GLU B 1 59 ? -4.105 31.109 21.391 1 92.31 59 GLU B CA 1
ATOM 2821 C C . GLU B 1 59 ? -4.18 31.453 19.906 1 92.31 59 GLU B C 1
ATOM 2823 O O . GLU B 1 59 ? -5.242 31.828 19.406 1 92.31 59 GLU B O 1
ATOM 2828 N N . ASP B 1 60 ? -3.131 31.266 19.219 1 95.31 60 ASP B N 1
ATOM 2829 C CA . ASP B 1 60 ? -3.1 31.641 17.797 1 95.31 60 ASP B CA 1
ATOM 2830 C C . ASP B 1 60 ? -3.293 30.438 16.906 1 95.31 60 ASP B C 1
ATOM 2832 O O . ASP B 1 60 ? -2.984 30.484 15.711 1 95.31 60 ASP B O 1
ATOM 2836 N N . PHE B 1 61 ? -3.787 29.359 17.547 1 97.94 61 PHE B N 1
ATOM 2837 C CA . PHE B 1 61 ? -4.008 28.156 16.75 1 97.94 61 PHE B CA 1
ATOM 2838 C C . PHE B 1 61 ? -5.496 27.859 16.609 1 97.94 61 PHE B C 1
ATOM 2840 O O . PHE B 1 61 ? -6.27 28.094 17.547 1 97.94 61 PHE B O 1
ATOM 2847 N N . LEU B 1 62 ? -5.852 27.5 15.469 1 98.06 62 LEU B N 1
ATOM 2848 C CA . LEU B 1 62 ? -7.215 27.047 15.18 1 98.06 62 LEU B CA 1
ATOM 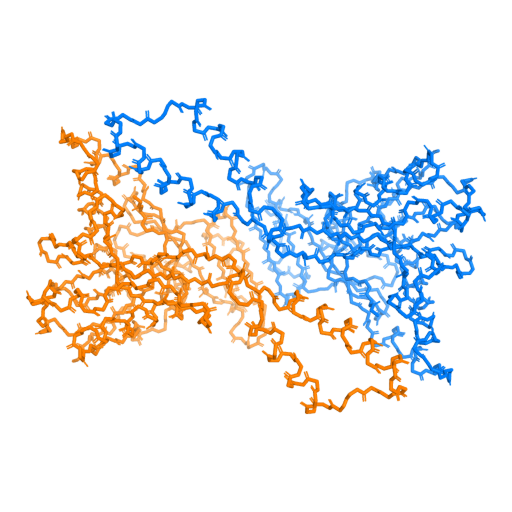2849 C C . LEU B 1 62 ? -7.227 25.609 14.695 1 98.06 62 LEU B C 1
ATOM 2851 O O . LEU B 1 62 ? -6.473 25.25 13.789 1 98.06 62 LEU B O 1
ATOM 2855 N N . TRP B 1 63 ? -7.977 24.766 15.336 1 97.38 63 TRP B N 1
ATOM 2856 C CA . TRP B 1 63 ? -8.172 23.375 14.961 1 97.38 63 TRP B CA 1
ATOM 2857 C C . TRP B 1 63 ? -9.469 23.188 14.188 1 97.38 63 TRP B C 1
ATOM 2859 O O . TRP B 1 63 ? -10.547 23.5 14.688 1 97.38 63 TRP B O 1
ATOM 2869 N N . LEU B 1 64 ? -9.391 22.75 12.977 1 97.81 64 LEU B N 1
ATOM 2870 C CA . LEU B 1 64 ? -10.539 22.391 12.156 1 97.81 64 LEU B CA 1
ATOM 2871 C C . LEU B 1 64 ? -10.461 20.922 11.727 1 97.81 64 LEU B C 1
ATOM 2873 O O . LEU B 1 64 ? -9.367 20.375 11.57 1 97.81 64 LEU B O 1
ATOM 2877 N N . THR B 1 65 ? -11.578 20.297 11.555 1 97.38 65 THR B N 1
ATOM 2878 C CA . THR B 1 65 ? -11.641 18.922 11.102 1 97.38 65 THR B CA 1
ATOM 2879 C C . THR B 1 65 ? -12.68 18.766 9.984 1 97.38 65 THR B C 1
ATOM 2881 O O . THR B 1 65 ? -13.82 19.188 10.133 1 97.38 65 THR B O 1
ATOM 2884 N N . VAL B 1 66 ? -12.172 18.219 8.914 1 97.88 66 VAL B N 1
ATOM 2885 C CA . VAL B 1 66 ? -13.086 17.922 7.816 1 97.88 66 VAL B CA 1
ATOM 2886 C C . VAL B 1 66 ? -13.445 16.438 7.84 1 97.88 66 VAL B C 1
ATOM 2888 O O . VAL B 1 66 ? -12.555 15.578 7.879 1 97.88 66 VAL B O 1
ATOM 2891 N N . GLY B 1 67 ? -14.703 16.203 7.887 1 96.31 67 GLY B N 1
ATOM 2892 C CA . GLY B 1 67 ? -15.195 14.836 7.824 1 96.31 67 GLY B CA 1
ATOM 2893 C C . GLY B 1 67 ? -15.75 14.461 6.465 1 96.31 67 GLY B C 1
ATOM 2894 O O . GLY B 1 67 ? -15.977 15.336 5.617 1 96.31 67 GLY B O 1
ATOM 2895 N N . GLY B 1 68 ? -15.914 13.172 6.32 1 95.94 68 GLY B N 1
ATOM 2896 C CA . GLY B 1 68 ? -16.484 12.648 5.09 1 95.94 68 GLY B CA 1
ATOM 2897 C C . GLY B 1 68 ? -17.219 11.336 5.285 1 95.94 68 GLY B C 1
ATOM 2898 O O . GLY B 1 68 ? -16.906 10.578 6.203 1 95.94 68 GLY B O 1
ATOM 2899 N N . GLU B 1 69 ? -18.203 11.156 4.508 1 96.31 69 GLU B N 1
ATOM 2900 C CA . GLU B 1 69 ? -18.906 9.883 4.352 1 96.31 69 GLU B CA 1
ATOM 2901 C C . GLU B 1 69 ? -18.859 9.398 2.904 1 96.31 69 GLU B C 1
ATOM 2903 O O . GLU B 1 69 ? -19.25 10.117 1.986 1 96.31 69 GLU B O 1
ATOM 2908 N N . ASP B 1 70 ? -18.328 8.281 2.77 1 95.94 70 ASP B N 1
ATOM 2909 C CA . ASP B 1 70 ? -18.219 7.695 1.436 1 95.94 70 ASP B CA 1
ATOM 2910 C C . ASP B 1 70 ? -18.953 6.355 1.361 1 95.94 70 ASP B C 1
ATOM 2912 O O . ASP B 1 70 ? -18.797 5.508 2.244 1 95.94 70 ASP B O 1
ATOM 2916 N N . LYS B 1 71 ? -19.734 6.215 0.318 1 94.88 71 LYS B N 1
ATOM 2917 C CA . LYS B 1 71 ? -20.375 4.918 0.084 1 94.88 71 LYS B CA 1
ATOM 2918 C C . LYS B 1 71 ? -19.359 3.9 -0.433 1 94.88 71 LYS B C 1
ATOM 2920 O O . LYS B 1 71 ? -18.547 4.215 -1.305 1 94.88 71 LYS B O 1
ATOM 2925 N N . ILE B 1 72 ? -19.438 2.764 0.16 1 94.19 72 ILE B N 1
ATOM 2926 C CA . ILE B 1 72 ? -18.531 1.691 -0.241 1 94.19 72 ILE B CA 1
ATOM 2927 C C . ILE B 1 72 ? -19.188 0.849 -1.334 1 94.19 72 ILE B C 1
ATOM 2929 O O . ILE B 1 72 ? -19.906 -0.11 -1.042 1 94.19 72 ILE B O 1
ATOM 2933 N N . LEU B 1 73 ? -18.938 1.193 -2.529 1 93.38 73 LEU B N 1
ATOM 2934 C CA . LEU B 1 73 ? -19.391 0.449 -3.697 1 93.38 73 LEU B CA 1
ATOM 2935 C C . LEU B 1 73 ? -18.25 0.196 -4.668 1 93.38 73 LEU B C 1
ATOM 2937 O O . LEU B 1 73 ? -18.094 0.91 -5.66 1 93.38 73 LEU B O 1
ATOM 2941 N N . PRO B 1 74 ? -17.547 -0.856 -4.375 1 91.94 74 PRO B N 1
ATOM 2942 C CA . PRO B 1 74 ? -16.391 -1.136 -5.238 1 91.94 74 PRO B CA 1
ATOM 2943 C C . PRO B 1 74 ? -16.797 -1.352 -6.699 1 91.94 74 PRO B C 1
ATOM 2945 O O . PRO B 1 74 ? -17.828 -1.979 -6.973 1 91.94 74 PRO B O 1
ATOM 2948 N N . GLY B 1 75 ? -15.953 -0.805 -7.547 1 92.94 75 GLY B N 1
ATOM 2949 C CA . GLY B 1 75 ? -16.203 -0.978 -8.969 1 92.94 75 GLY B CA 1
ATOM 2950 C C . GLY B 1 75 ? -16.266 -2.434 -9.391 1 92.94 75 GLY B C 1
ATOM 2951 O O . GLY B 1 75 ? -17.047 -2.797 -10.273 1 92.94 75 GLY B O 1
ATOM 2952 N N . ALA B 1 76 ? -15.492 -3.209 -8.727 1 92.12 76 ALA B N 1
ATOM 2953 C CA . ALA B 1 76 ? -15.453 -4.633 -9.047 1 92.12 76 ALA B CA 1
ATOM 2954 C C . ALA B 1 76 ? -16.828 -5.277 -8.844 1 92.12 76 ALA B C 1
ATOM 2956 O O . ALA B 1 76 ? -17.219 -6.152 -9.617 1 92.12 76 ALA B O 1
ATOM 2957 N N . VAL B 1 77 ? -17.516 -4.84 -7.887 1 92.94 77 VAL B N 1
ATOM 2958 C CA . VAL B 1 77 ? -18.844 -5.371 -7.586 1 92.94 77 VAL B CA 1
ATOM 2959 C C . VAL B 1 77 ? -19.828 -4.969 -8.688 1 92.94 77 VAL B C 1
ATOM 2961 O O . VAL B 1 77 ? -20.578 -5.805 -9.188 1 92.94 77 VAL B O 1
ATOM 2964 N N . VAL B 1 78 ? -19.734 -3.773 -9.047 1 94.31 78 VAL B N 1
ATOM 2965 C CA . VAL B 1 78 ? -20.609 -3.254 -10.094 1 94.31 78 VAL B CA 1
ATOM 2966 C C . VAL B 1 78 ? -20.312 -3.975 -11.406 1 94.31 78 VAL B C 1
ATOM 2968 O O . VAL B 1 78 ? -21.25 -4.398 -12.102 1 94.31 78 VAL B O 1
ATOM 2971 N N . ASN B 1 79 ? -19.062 -4.094 -11.648 1 93.19 79 ASN B N 1
ATOM 2972 C CA . ASN B 1 79 ? -18.656 -4.738 -12.891 1 93.19 79 ASN B CA 1
ATOM 2973 C C . ASN B 1 79 ? -19.078 -6.203 -12.93 1 93.19 79 ASN B C 1
ATOM 2975 O O . ASN B 1 79 ? -19.516 -6.699 -13.977 1 93.19 79 ASN B O 1
ATOM 2979 N N . ASP B 1 80 ? -18.922 -6.832 -11.898 1 89.38 80 ASP B N 1
ATOM 2980 C CA . ASP B 1 80 ? -19.344 -8.227 -11.828 1 89.38 80 ASP B CA 1
ATOM 2981 C C . ASP B 1 80 ? -20.828 -8.367 -12.102 1 89.38 80 ASP B C 1
ATOM 2983 O O . ASP B 1 80 ? -21.25 -9.227 -12.875 1 89.38 80 ASP B O 1
ATOM 2987 N N . LEU B 1 81 ? -21.641 -7.52 -11.523 1 90.31 81 LEU B N 1
ATOM 2988 C CA . LEU B 1 81 ? -23.078 -7.543 -11.711 1 90.31 81 LEU B CA 1
ATOM 2989 C C . LEU B 1 81 ? -23.453 -7.145 -13.141 1 90.31 81 LEU B C 1
ATOM 2991 O O . LEU B 1 81 ? -24.375 -7.715 -13.727 1 90.31 81 LEU B O 1
ATOM 2995 N N . LEU B 1 82 ? -22.719 -6.211 -13.602 1 93.62 82 LEU B N 1
ATOM 2996 C CA . LEU B 1 82 ? -22.938 -5.777 -14.977 1 93.62 82 LEU B CA 1
ATOM 2997 C C . LEU B 1 82 ? -22.688 -6.922 -15.953 1 93.62 82 LEU B C 1
ATOM 2999 O O . LEU B 1 82 ? -23.5 -7.152 -16.859 1 93.62 82 LEU B O 1
ATOM 3003 N N . GLU B 1 83 ? -21.594 -7.566 -15.688 1 88.56 83 GLU B N 1
ATOM 3004 C CA . GLU B 1 83 ? -21.266 -8.68 -16.562 1 88.56 83 GLU B CA 1
ATOM 3005 C C . GLU B 1 83 ? -22.328 -9.766 -16.516 1 88.56 83 GLU B C 1
ATOM 3007 O O . GLU B 1 83 ? -22.672 -10.359 -17.531 1 88.56 83 GLU B O 1
ATOM 3012 N N . ARG B 1 84 ? -22.859 -10.039 -15.445 1 86.31 84 ARG B N 1
ATOM 3013 C CA . ARG B 1 84 ? -23.938 -11.008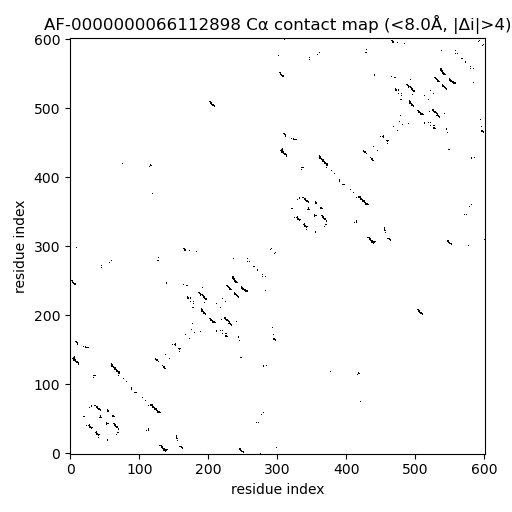 -15.289 1 86.31 84 ARG B CA 1
ATOM 3014 C C . ARG B 1 84 ? -25.188 -10.57 -16.031 1 86.31 84 ARG B C 1
ATOM 3016 O O . ARG B 1 84 ? -25.828 -11.367 -16.734 1 86.31 84 ARG B O 1
ATOM 3023 N N . LYS B 1 85 ? -25.531 -9.312 -15.898 1 91.12 85 LYS B N 1
ATOM 3024 C CA . LYS B 1 85 ? -26.719 -8.773 -16.562 1 91.12 85 LYS B CA 1
ATOM 3025 C C . LYS B 1 85 ? -26.547 -8.805 -18.078 1 91.12 85 LYS B C 1
ATOM 3027 O O . LYS B 1 85 ? -27.484 -9.141 -18.812 1 91.12 85 LYS B O 1
ATOM 3032 N N . VAL B 1 86 ? -25.375 -8.477 -18.469 1 91.94 86 VAL B N 1
ATOM 3033 C CA . VAL B 1 86 ? -25.078 -8.484 -19.906 1 91.94 86 VAL B CA 1
ATOM 3034 C C . VAL B 1 86 ? -25.156 -9.906 -20.438 1 91.94 86 VAL B C 1
ATOM 3036 O O . VAL B 1 86 ? -25.703 -10.133 -21.531 1 91.94 86 VAL B O 1
ATOM 3039 N N . ALA B 1 87 ? -24.672 -10.828 -19.719 1 86.38 87 ALA B N 1
ATOM 3040 C CA . ALA B 1 87 ? -24.734 -12.227 -20.125 1 86.38 87 ALA B CA 1
ATOM 3041 C C . ALA B 1 87 ? -26.172 -12.703 -20.219 1 86.38 87 ALA B C 1
ATOM 3043 O O . ALA B 1 87 ? -26.531 -13.438 -21.141 1 86.38 87 ALA B O 1
ATOM 3044 N N . GLU B 1 88 ? -26.953 -12.281 -19.297 1 88.19 88 GLU B N 1
ATOM 3045 C CA . GLU B 1 88 ? -28.375 -12.625 -19.312 1 88.19 88 GLU B CA 1
ATOM 3046 C C . GLU B 1 88 ? -29.078 -12.047 -20.547 1 88.19 88 GLU B C 1
ATOM 3048 O O . GLU B 1 88 ? -29.875 -12.727 -21.172 1 88.19 88 GLU B O 1
ATOM 3053 N N . ILE B 1 89 ? -28.766 -10.898 -20.844 1 91.44 89 ILE B N 1
ATOM 3054 C CA . ILE B 1 89 ? -29.359 -10.227 -22 1 91.44 89 ILE B CA 1
ATOM 3055 C C . ILE B 1 89 ? -28.906 -10.914 -23.281 1 91.44 89 ILE B C 1
ATOM 3057 O O . ILE B 1 89 ? -29.703 -11.109 -24.203 1 91.44 89 ILE B O 1
ATOM 3061 N N . GLU B 1 90 ? -27.641 -11.18 -23.281 1 89.94 90 GLU B N 1
ATOM 3062 C CA . GLU B 1 90 ? -27.094 -11.867 -24.453 1 89.94 90 GLU B CA 1
ATOM 3063 C C . GLU B 1 90 ? -27.75 -13.227 -24.656 1 89.94 90 GLU B C 1
ATOM 3065 O O . GLU B 1 90 ? -28.047 -13.609 -25.781 1 89.94 90 GLU B O 1
ATOM 3070 N N . GLU B 1 91 ? -27.969 -13.898 -23.609 1 86.44 91 GLU B N 1
ATOM 3071 C CA . GLU B 1 91 ? -28.625 -15.195 -23.672 1 86.44 91 GLU B CA 1
ATOM 3072 C C . GLU B 1 91 ? -30.078 -15.047 -24.141 1 86.44 91 GLU B C 1
ATOM 3074 O O . GLU B 1 91 ? -30.562 -15.852 -24.938 1 86.44 91 GLU B O 1
ATOM 3079 N N . LYS B 1 92 ? -30.719 -13.992 -23.75 1 90.5 92 LYS B N 1
ATOM 3080 C CA . LYS B 1 92 ? -32.125 -13.781 -24.047 1 90.5 92 LYS B CA 1
ATOM 3081 C C . LYS B 1 92 ? -32.312 -13.188 -25.453 1 90.5 92 LYS B C 1
ATOM 3083 O O . LYS B 1 92 ? -33.219 -13.602 -26.188 1 90.5 92 LYS B O 1
ATOM 3088 N N . GLU B 1 93 ? -31.391 -12.266 -25.781 1 90.69 93 GLU B N 1
ATOM 3089 C CA . GLU B 1 93 ? -31.594 -11.5 -27 1 90.69 93 GLU B CA 1
ATOM 3090 C C . GLU B 1 93 ? -30.656 -11.961 -28.109 1 90.69 93 GLU B C 1
ATOM 3092 O O . GLU B 1 93 ? -30.828 -11.586 -29.266 1 90.69 93 GLU B O 1
ATOM 3097 N N . GLY B 1 94 ? -29.641 -12.711 -27.75 1 86.38 94 GLY B N 1
ATOM 3098 C CA . GLY B 1 94 ? -28.703 -13.258 -28.719 1 86.38 94 GLY B CA 1
ATOM 3099 C C . GLY B 1 94 ? -27.625 -12.281 -29.125 1 86.38 94 GLY B C 1
ATOM 3100 O O . GLY B 1 94 ? -26.875 -12.531 -30.078 1 86.38 94 GLY B O 1
ATOM 3101 N N . ARG B 1 95 ? -27.812 -11.117 -28.594 1 88.12 95 ARG B N 1
ATOM 3102 C CA . ARG B 1 95 ? -26.781 -10.133 -28.922 1 88.12 95 ARG B CA 1
ATOM 3103 C C . ARG B 1 95 ? -26.312 -9.414 -27.672 1 88.12 95 ARG B C 1
ATOM 3105 O O . ARG B 1 95 ? -27.094 -9.164 -26.75 1 88.12 95 ARG B O 1
ATOM 3112 N N . ARG B 1 96 ? -25.031 -9.102 -27.688 1 87.81 96 ARG B N 1
ATOM 3113 C CA . ARG B 1 96 ? -24.469 -8.305 -26.609 1 87.81 96 ARG B CA 1
ATOM 3114 C C . ARG B 1 96 ? -24.875 -6.844 -26.719 1 87.81 96 ARG B C 1
ATOM 3116 O O . ARG B 1 96 ? -24.938 -6.289 -27.812 1 87.81 96 ARG B O 1
ATOM 3123 N N . PRO B 1 97 ? -25.203 -6.262 -25.594 1 91.12 97 PRO B N 1
ATOM 3124 C CA . PRO B 1 97 ? -25.578 -4.848 -25.609 1 91.12 97 PRO B CA 1
ATOM 3125 C C . PRO B 1 97 ? -24.484 -3.949 -26.156 1 91.12 97 PRO B C 1
ATOM 3127 O O . PRO B 1 97 ? -23.297 -4.27 -26.016 1 91.12 97 PRO B O 1
ATOM 3130 N N . SER B 1 98 ? -24.938 -2.961 -26.875 1 90 98 SER B N 1
ATOM 3131 C CA . SER B 1 98 ? -24 -1.969 -27.391 1 90 98 SER B CA 1
ATOM 3132 C C . SER B 1 98 ? -23.297 -1.234 -26.266 1 90 98 SER B C 1
ATOM 3134 O O . SER B 1 98 ? -23.688 -1.353 -25.094 1 90 98 SER B O 1
ATOM 3136 N N . GLY B 1 99 ? -22.203 -0.489 -26.562 1 90.44 99 GLY B N 1
ATOM 3137 C CA . GLY B 1 99 ? -21.469 0.274 -25.562 1 90.44 99 GLY B CA 1
ATOM 3138 C C . GLY B 1 99 ? -22.344 1.247 -24.797 1 90.44 99 GLY B C 1
ATOM 3139 O O . GLY B 1 99 ? -22.25 1.345 -23.562 1 90.44 99 GLY B O 1
ATOM 3140 N N . LYS B 1 100 ? -23.281 1.873 -25.531 1 92.56 100 LYS B N 1
ATOM 3141 C CA . LYS B 1 100 ? -24.172 2.842 -24.906 1 92.56 100 LYS B CA 1
ATOM 3142 C C . LYS B 1 100 ? -25.172 2.156 -23.969 1 92.56 100 LYS B C 1
ATOM 3144 O O . LYS B 1 100 ? -25.438 2.652 -22.875 1 92.56 100 LYS B O 1
ATOM 3149 N N . ALA B 1 101 ? -25.719 1.074 -24.391 1 92.81 101 ALA B N 1
ATOM 3150 C CA . ALA B 1 101 ? -26.641 0.308 -23.578 1 92.81 101 ALA B CA 1
ATOM 3151 C C . ALA B 1 101 ? -25.969 -0.238 -22.328 1 92.81 101 ALA B C 1
ATOM 3153 O O . ALA B 1 101 ? -26.547 -0.253 -21.25 1 92.81 101 ALA B O 1
ATOM 3154 N N . ARG B 1 102 ? -24.75 -0.642 -22.516 1 93.81 102 ARG B N 1
ATOM 3155 C CA . ARG B 1 102 ? -23.984 -1.154 -21.391 1 93.81 102 ARG B CA 1
ATOM 3156 C C . ARG B 1 102 ? -23.734 -0.064 -20.344 1 93.81 102 ARG B C 1
ATOM 3158 O O . ARG B 1 102 ? -23.812 -0.317 -19.141 1 93.81 102 ARG B O 1
ATOM 3165 N N . LYS B 1 103 ? -23.406 1.126 -20.828 1 94.62 103 LYS B N 1
ATOM 3166 C CA . LYS B 1 103 ? -23.188 2.252 -19.938 1 94.62 103 LYS B CA 1
ATOM 3167 C C . LYS B 1 103 ? -24.453 2.58 -19.156 1 94.62 103 LYS B C 1
ATOM 3169 O O . LYS B 1 103 ? -24.391 2.855 -17.953 1 94.62 103 LYS B O 1
ATOM 3174 N N . ARG B 1 104 ? -25.578 2.551 -19.797 1 95.12 104 ARG B N 1
ATOM 3175 C CA . ARG B 1 104 ? -26.859 2.811 -19.141 1 95.12 104 ARG B CA 1
ATOM 3176 C C . ARG B 1 104 ? -27.172 1.743 -18.094 1 95.12 104 ARG B C 1
ATOM 3178 O O . ARG B 1 104 ? -27.656 2.055 -17 1 95.12 104 ARG B O 1
ATOM 3185 N N . LEU B 1 105 ? -26.906 0.518 -18.469 1 95.25 105 LEU B N 1
ATOM 3186 C CA . LEU B 1 105 ? -27.094 -0.588 -17.531 1 95.25 105 LEU B CA 1
ATOM 3187 C C . LEU B 1 105 ? -26.25 -0.406 -16.281 1 95.25 105 LEU B C 1
ATOM 3189 O O . LEU B 1 105 ? -26.719 -0.657 -15.172 1 95.25 105 LEU B O 1
ATOM 3193 N N . LYS B 1 106 ? -25.031 -0.004 -16.469 1 95.19 106 LYS B N 1
ATOM 3194 C CA . LYS B 1 106 ? -24.125 0.227 -15.352 1 95.19 106 LYS B CA 1
ATOM 3195 C C . LYS B 1 106 ? -24.656 1.332 -14.438 1 95.19 106 LYS B C 1
ATOM 3197 O O . LYS B 1 106 ? -24.656 1.184 -13.219 1 95.19 106 LYS B O 1
ATOM 3202 N N . ASP B 1 107 ? -25.109 2.396 -15.039 1 94.31 107 ASP B N 1
ATOM 3203 C CA . ASP B 1 107 ? -25.656 3.516 -14.273 1 94.31 107 ASP B CA 1
ATOM 3204 C C . ASP B 1 107 ? -26.875 3.084 -13.461 1 94.31 107 ASP B C 1
ATOM 3206 O O . ASP B 1 107 ? -27.016 3.471 -12.305 1 94.31 107 ASP B O 1
ATOM 3210 N N . ASP B 1 108 ? -27.656 2.318 -14.086 1 95.19 108 ASP B N 1
ATOM 3211 C CA . AS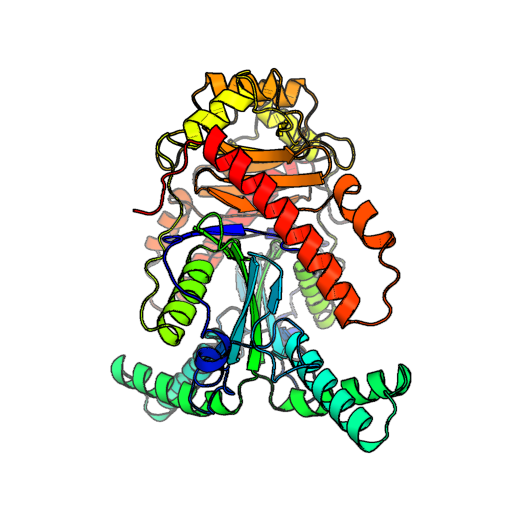P B 1 108 ? -28.828 1.803 -13.406 1 95.19 108 ASP B CA 1
ATOM 3212 C C . ASP B 1 108 ? -28.453 0.92 -12.227 1 95.19 108 ASP B C 1
ATOM 3214 O O . ASP B 1 108 ? -29.062 0.993 -11.156 1 95.19 108 ASP B O 1
ATOM 3218 N N . LEU B 1 109 ? -27.469 0.144 -12.484 1 94.69 109 LEU B N 1
ATOM 3219 C CA . LEU B 1 109 ? -27 -0.741 -11.43 1 94.69 109 LEU B CA 1
ATOM 3220 C C . LEU B 1 109 ? -26.453 0.062 -10.25 1 94.69 109 LEU B C 1
ATOM 3222 O O . LEU B 1 109 ? -26.75 -0.263 -9.094 1 94.69 109 LEU B O 1
ATOM 3226 N N . ILE B 1 110 ? -25.688 1.083 -10.531 1 94.44 110 ILE B N 1
ATOM 3227 C CA . ILE B 1 110 ? -25.141 1.936 -9.484 1 94.44 110 ILE B CA 1
ATOM 3228 C C . ILE B 1 110 ? -26.266 2.588 -8.695 1 94.44 110 ILE B C 1
ATOM 3230 O O . ILE B 1 110 ? -26.25 2.609 -7.461 1 94.44 110 ILE B O 1
ATOM 3234 N N . HIS B 1 111 ? -27.312 3.045 -9.359 1 93.94 111 HIS B N 1
ATOM 3235 C CA . HIS B 1 111 ? -28.453 3.686 -8.734 1 93.94 111 HIS B CA 1
ATOM 3236 C C . HIS B 1 111 ? -29.188 2.719 -7.812 1 93.94 111 HIS B C 1
ATOM 3238 O O . HIS B 1 111 ? -29.672 3.113 -6.75 1 93.94 111 HIS B O 1
ATOM 3244 N N . GLU B 1 112 ? -29.141 1.558 -8.227 1 94 112 GLU B N 1
ATOM 3245 C CA . GLU B 1 112 ? -29.844 0.528 -7.461 1 94 112 GLU B CA 1
ATOM 3246 C C . GLU B 1 112 ? -29.047 0.128 -6.223 1 94 112 GLU B C 1
ATOM 3248 O O . GLU B 1 112 ? -29.625 -0.146 -5.172 1 94 112 GLU B O 1
ATOM 3253 N N . LEU B 1 113 ? -27.75 0.107 -6.367 1 94.56 113 LEU B N 1
ATOM 3254 C CA . LEU B 1 113 ? -26.891 -0.453 -5.332 1 94.56 113 LEU B CA 1
ATOM 3255 C C . LEU B 1 113 ? -26.531 0.608 -4.301 1 94.56 113 LEU B C 1
ATOM 3257 O O . LEU B 1 113 ? -26.297 0.289 -3.133 1 94.56 113 LEU B O 1
ATOM 3261 N N . LEU B 1 114 ? -26.547 1.835 -4.648 1 94.81 114 LEU B N 1
ATOM 3262 C CA . LEU B 1 114 ? -26.031 2.928 -3.828 1 94.81 114 LEU B CA 1
ATOM 3263 C C . LEU B 1 114 ? -26.781 3.004 -2.502 1 94.81 114 LEU B C 1
ATOM 3265 O O . LEU B 1 114 ? -26.172 3.133 -1.442 1 94.81 114 LEU B O 1
ATOM 3269 N N . PRO B 1 115 ? -28.062 2.877 -2.492 1 93.88 115 PRO B N 1
ATOM 3270 C CA . PRO B 1 115 ? -28.797 2.982 -1.228 1 93.88 115 PRO B CA 1
ATOM 3271 C C . PRO B 1 115 ? -28.453 1.866 -0.248 1 93.88 115 PRO B C 1
ATOM 3273 O O . PRO B 1 115 ? -28.641 2.02 0.962 1 93.88 115 PRO B O 1
ATOM 3276 N N . ARG B 1 116 ? -27.922 0.832 -0.75 1 91.44 116 ARG B N 1
ATOM 3277 C CA . ARG B 1 116 ? -27.625 -0.332 0.077 1 91.44 116 ARG B CA 1
ATOM 3278 C C . ARG B 1 116 ? -26.156 -0.344 0.489 1 91.44 116 ARG B C 1
ATOM 3280 O O . ARG B 1 116 ? -25.734 -1.164 1.311 1 91.44 116 ARG B O 1
ATOM 3287 N N . ALA B 1 117 ? -25.406 0.512 -0.064 1 94.62 117 ALA B N 1
ATOM 3288 C CA . ALA B 1 117 ? -23.969 0.539 0.188 1 94.62 117 ALA B CA 1
ATOM 3289 C C . ALA B 1 117 ? -23.672 1.009 1.609 1 94.62 117 ALA B C 1
ATOM 3291 O O . ALA B 1 117 ? -24.328 1.916 2.121 1 94.62 117 ALA B O 1
ATOM 3292 N N . PHE B 1 118 ? -22.703 0.403 2.176 1 94.5 118 PHE B N 1
ATOM 3293 C CA . PHE B 1 118 ? -22.25 0.866 3.48 1 94.5 118 PHE B CA 1
ATOM 3294 C C . PHE B 1 118 ? -21.531 2.207 3.361 1 94.5 118 PHE B C 1
ATOM 3296 O O . PHE B 1 118 ? -21.062 2.572 2.281 1 94.5 118 PHE B O 1
ATOM 3303 N N . VAL B 1 119 ? -21.531 2.875 4.465 1 94 119 VAL B N 1
ATOM 3304 C CA . VAL B 1 119 ? -20.922 4.199 4.488 1 94 119 VAL B CA 1
ATOM 3305 C C . VAL B 1 119 ? -19.641 4.164 5.316 1 94 119 VAL B C 1
ATOM 3307 O O . VAL B 1 119 ? -19.641 3.637 6.43 1 94 119 VAL B O 1
ATOM 3310 N N . LYS B 1 120 ? -18.625 4.645 4.742 1 94.12 120 LYS B N 1
ATOM 3311 C CA . LYS B 1 120 ? -17.375 4.812 5.461 1 94.12 120 LYS B CA 1
ATOM 3312 C C . LYS B 1 120 ? -17.141 6.27 5.848 1 94.12 120 LYS B C 1
ATOM 3314 O O . LYS B 1 120 ? -17.281 7.168 5.016 1 94.12 120 LYS B O 1
ATOM 3319 N N . SER B 1 121 ? -16.797 6.414 7.066 1 93.81 121 SER B N 1
ATOM 3320 C CA . SER B 1 121 ? -16.516 7.762 7.543 1 93.81 121 SER B CA 1
ATOM 3321 C C . SER B 1 121 ? -15.023 8.078 7.441 1 93.81 121 SER B C 1
ATOM 3323 O O . SER B 1 121 ? -14.188 7.18 7.52 1 93.81 121 SER B O 1
ATOM 3325 N N . SER B 1 122 ? -14.75 9.312 7.164 1 94.56 122 SER B N 1
ATOM 3326 C CA . SER B 1 122 ? -13.359 9.773 7.141 1 94.56 122 SER B CA 1
ATOM 3327 C C . SER B 1 122 ? -13.203 11.07 7.93 1 94.56 122 SER B C 1
ATOM 3329 O O . SER B 1 122 ? -14.18 11.766 8.203 1 94.56 122 SER B O 1
ATOM 3331 N N . ARG B 1 123 ? -11.992 11.258 8.352 1 95.19 123 ARG B N 1
ATOM 3332 C CA . ARG B 1 123 ? -11.641 12.43 9.141 1 95.19 123 ARG B CA 1
ATOM 3333 C C . ARG B 1 123 ? -10.266 12.977 8.742 1 95.19 123 ARG B C 1
ATOM 3335 O O . ARG B 1 123 ? -9.312 12.211 8.586 1 95.19 123 ARG B O 1
ATOM 3342 N N . THR B 1 124 ? -10.18 14.258 8.555 1 97.88 124 THR B N 1
ATOM 3343 C CA . THR B 1 124 ? -8.914 14.93 8.297 1 97.88 124 THR B CA 1
ATOM 3344 C C . THR B 1 124 ? -8.766 16.172 9.18 1 97.88 124 THR B C 1
ATOM 3346 O O . THR B 1 124 ? -9.523 17.125 9.031 1 97.88 124 THR B O 1
ATOM 3349 N N . ASP B 1 125 ? -7.793 16.141 10.031 1 97.94 125 ASP B N 1
ATOM 3350 C CA . ASP B 1 125 ? -7.535 17.25 10.953 1 97.94 125 ASP B CA 1
ATOM 3351 C C . ASP B 1 125 ? -6.586 18.266 10.328 1 97.94 125 ASP B C 1
ATOM 3353 O O . ASP B 1 125 ? -5.695 17.906 9.555 1 97.94 125 ASP B O 1
ATOM 3357 N N . ALA B 1 126 ? -6.824 19.469 10.68 1 98.5 126 ALA B N 1
ATOM 3358 C CA . ALA B 1 126 ? -5.961 20.562 10.234 1 98.5 126 ALA B CA 1
ATOM 3359 C C . ALA B 1 126 ? -5.727 21.578 11.352 1 98.5 126 ALA B C 1
ATOM 3361 O O . ALA B 1 126 ? -6.641 21.891 12.109 1 98.5 126 ALA B O 1
ATOM 3362 N N . ILE B 1 127 ? -4.523 22.062 11.43 1 98.44 127 ILE B N 1
ATOM 3363 C CA . ILE B 1 127 ? -4.16 23.109 12.391 1 98.44 127 ILE B CA 1
ATOM 3364 C C . ILE B 1 127 ? -3.748 24.375 11.641 1 98.44 127 ILE B C 1
ATOM 3366 O O . ILE B 1 127 ? -2.877 24.344 10.773 1 98.44 127 ILE B O 1
ATOM 3370 N N . LEU B 1 128 ? -4.383 25.438 11.984 1 98.44 128 LEU B N 1
ATOM 3371 C CA . LEU B 1 128 ? -4.012 26.734 11.438 1 98.44 128 LEU B CA 1
ATOM 3372 C C . LEU B 1 128 ? -3.217 27.547 12.453 1 98.44 128 LEU B C 1
ATOM 3374 O O . LEU B 1 128 ? -3.648 27.703 13.602 1 98.44 128 LEU B O 1
ATOM 3378 N N . ASP B 1 129 ? -2.072 27.953 12.133 1 98.38 129 ASP B N 1
ATOM 3379 C CA . ASP B 1 129 ? -1.326 28.953 12.891 1 98.38 129 ASP B CA 1
ATOM 3380 C C . ASP B 1 129 ? -1.604 30.359 12.375 1 98.38 129 ASP B C 1
ATOM 3382 O O . ASP B 1 129 ? -1.039 30.766 11.359 1 98.38 129 ASP B O 1
ATOM 3386 N N . LEU B 1 130 ? -2.404 31.031 13.078 1 97.31 130 LEU B N 1
ATOM 3387 C CA . LEU B 1 130 ? -2.91 32.312 12.617 1 97.31 130 LEU B CA 1
ATOM 3388 C C . LEU B 1 130 ? -1.839 33.406 12.734 1 97.31 130 LEU B C 1
ATOM 3390 O O . LEU B 1 130 ? -1.917 34.438 12.07 1 97.31 130 LEU B O 1
ATOM 3394 N N . GLN B 1 131 ? -0.907 33.156 13.555 1 96.69 131 GLN B N 1
ATOM 3395 C CA . GLN B 1 131 ? 0.184 34.094 13.75 1 96.69 131 GLN B CA 1
ATOM 3396 C C . GLN B 1 131 ? 1.168 34.031 12.586 1 96.69 131 GLN B C 1
ATOM 3398 O O . GLN B 1 131 ? 1.629 35.094 12.109 1 96.69 131 GLN B O 1
ATOM 3403 N N . HIS B 1 132 ? 1.466 32.812 12.086 1 96.88 132 HIS B N 1
ATOM 3404 C CA . HIS B 1 132 ? 2.512 32.656 11.078 1 96.88 132 HIS B CA 1
ATOM 3405 C C . HIS B 1 132 ? 1.918 32.375 9.703 1 96.88 132 HIS B C 1
ATOM 3407 O O . HIS B 1 132 ? 2.648 32.281 8.719 1 96.88 132 HIS B O 1
ATOM 3413 N N . GLY B 1 133 ? 0.645 32.156 9.609 1 96.81 133 GLY B N 1
ATOM 3414 C CA . GLY B 1 133 ? -0.07 32.094 8.344 1 96.81 133 GLY B CA 1
ATOM 3415 C C . GLY B 1 133 ? 0.151 30.797 7.602 1 96.81 133 GLY B C 1
ATOM 3416 O O . GLY B 1 133 ? 0.435 30.797 6.398 1 96.81 133 GLY B O 1
ATOM 3417 N N . TYR B 1 134 ? 0.109 29.672 8.289 1 97.94 134 TYR B N 1
ATOM 3418 C CA . TYR B 1 134 ? 0.182 28.391 7.598 1 97.94 134 TYR B CA 1
ATOM 3419 C C . TYR B 1 134 ? -0.855 27.422 8.141 1 97.94 134 TYR B C 1
ATOM 3421 O O . TYR B 1 134 ? -1.371 27.609 9.25 1 97.94 134 TYR B O 1
ATOM 3429 N N . ILE B 1 135 ? -1.205 26.5 7.344 1 98.31 135 ILE B N 1
ATOM 3430 C CA . ILE B 1 135 ? -2.096 25.422 7.719 1 98.31 135 ILE B CA 1
ATOM 3431 C C . ILE B 1 135 ? -1.381 24.078 7.527 1 98.31 135 ILE B C 1
ATOM 3433 O O . ILE B 1 135 ? -0.749 23.844 6.496 1 98.31 135 ILE B O 1
ATOM 3437 N N . ALA B 1 136 ? -1.431 23.234 8.523 1 98.62 136 ALA B N 1
ATOM 3438 C CA . ALA B 1 136 ? -0.894 21.875 8.492 1 98.62 136 ALA B CA 1
ATOM 3439 C C . ALA B 1 136 ? -2.016 20.844 8.469 1 98.62 136 ALA B C 1
ATOM 3441 O O . ALA B 1 136 ? -2.775 20.719 9.43 1 98.62 136 ALA B O 1
ATOM 3442 N N . VAL B 1 137 ? -2.113 20.156 7.414 1 98.75 137 VAL B N 1
ATOM 3443 C CA . VAL B 1 137 ? -3.139 19.141 7.258 1 98.75 137 VAL B CA 1
ATOM 3444 C C . VAL B 1 137 ? -2.553 17.766 7.582 1 98.75 137 VAL B C 1
ATOM 3446 O O . VAL B 1 137 ? -1.472 17.422 7.105 1 98.75 137 VAL B O 1
ATOM 3449 N N . ASN B 1 138 ? -3.289 17.016 8.438 1 98.69 138 ASN B N 1
ATOM 3450 C CA . ASN B 1 138 ? -2.822 15.688 8.828 1 98.69 138 ASN B CA 1
ATOM 3451 C C . ASN B 1 138 ? -3.027 14.664 7.715 1 98.69 138 ASN B C 1
ATOM 3453 O O . ASN B 1 138 ? -3.824 13.734 7.859 1 98.69 138 ASN B O 1
ATOM 3457 N N . SER B 1 139 ? -2.277 14.82 6.652 1 98.44 139 SER B N 1
ATOM 3458 C CA . SER B 1 139 ? -2.289 13.938 5.492 1 98.44 139 SER B CA 1
ATOM 3459 C C . SER B 1 139 ? -1 14.055 4.688 1 98.44 139 SER B C 1
ATOM 3461 O O . SER B 1 139 ? -0.417 15.141 4.598 1 98.44 139 SER B O 1
ATOM 3463 N N . SER B 1 140 ? -0.606 12.969 4.125 1 98.19 140 SER B N 1
ATOM 3464 C CA . SER B 1 140 ? 0.527 13.016 3.207 1 98.19 140 SER B CA 1
ATOM 3465 C C . SER B 1 140 ? 0.071 13.289 1.777 1 98.19 140 SER B C 1
ATOM 3467 O O . SER B 1 140 ? 0.896 13.477 0.881 1 98.19 140 SER B O 1
ATOM 3469 N N . SER B 1 141 ? -1.184 13.359 1.594 1 97.38 141 SER B N 1
ATOM 3470 C CA . SER B 1 141 ? -1.768 13.531 0.268 1 97.38 141 SER B CA 1
ATOM 3471 C C . SER B 1 141 ? -1.999 15.008 -0.042 1 97.38 141 SER B C 1
ATOM 3473 O O . SER B 1 141 ? -2.762 15.68 0.653 1 97.38 141 SER B O 1
ATOM 3475 N N . ARG B 1 142 ? -1.43 15.398 -1.159 1 96.19 142 ARG B N 1
ATOM 3476 C CA . ARG B 1 142 ? -1.67 16.766 -1.6 1 96.19 142 ARG B CA 1
ATOM 3477 C C . ARG B 1 142 ? -3.139 16.984 -1.953 1 96.19 142 ARG B C 1
ATOM 3479 O O . ARG B 1 142 ? -3.709 18.031 -1.656 1 96.19 142 ARG B O 1
ATOM 3486 N N . LYS B 1 143 ? -3.658 16.016 -2.537 1 96.62 143 LYS B N 1
ATOM 3487 C CA . LYS B 1 143 ? -5.066 16.078 -2.914 1 96.62 143 LYS B CA 1
ATOM 3488 C C . LYS B 1 143 ? -5.957 16.266 -1.686 1 96.62 143 LYS B C 1
ATOM 3490 O O . LYS B 1 143 ? -6.855 17.094 -1.683 1 96.62 143 LYS B O 1
ATOM 3495 N N . SER B 1 144 ? -5.699 15.5 -0.634 1 96.94 144 SER B N 1
ATOM 3496 C CA . SER B 1 144 ? -6.449 15.625 0.611 1 96.94 144 SER B CA 1
ATOM 3497 C C . SER B 1 144 ? -6.293 17.031 1.205 1 96.94 144 SER B C 1
ATOM 3499 O O . SER B 1 144 ? -7.262 17.594 1.713 1 96.94 144 SER B O 1
ATOM 3501 N N . GLY B 1 145 ? -5.074 17.5 1.119 1 97.94 145 GLY B N 1
ATOM 3502 C CA . GLY B 1 145 ? -4.844 18.844 1.591 1 97.94 145 GLY B CA 1
ATOM 3503 C C . GLY B 1 145 ? -5.656 19.891 0.839 1 97.94 145 GLY B C 1
ATOM 3504 O O . GLY B 1 145 ? -6.277 20.766 1.45 1 97.94 145 GLY B O 1
ATOM 3505 N N . GLU B 1 146 ? -5.645 19.734 -0.428 1 97.88 146 GLU B N 1
ATOM 3506 C CA . GLU B 1 146 ? -6.402 20.656 -1.269 1 97.88 146 GLU B CA 1
ATOM 3507 C C . GLU B 1 146 ? -7.898 20.562 -0.982 1 97.88 146 GLU B C 1
ATOM 3509 O O . GLU B 1 146 ? -8.609 21.562 -1.04 1 97.88 146 GLU B O 1
ATOM 3514 N N . ASN B 1 147 ? -8.352 19.406 -0.749 1 97.38 147 ASN B N 1
ATOM 3515 C CA . ASN B 1 147 ? -9.75 19.219 -0.382 1 97.38 147 ASN B CA 1
ATOM 3516 C C . ASN B 1 147 ? -10.102 20 0.891 1 97.38 147 ASN B C 1
ATOM 3518 O O . ASN B 1 147 ? -11.148 20.641 0.968 1 97.38 147 ASN B O 1
ATOM 3522 N N . VAL B 1 148 ? -9.266 19.891 1.883 1 98.38 148 VAL B N 1
ATOM 3523 C CA . VAL B 1 148 ? -9.477 20.641 3.125 1 98.38 148 VAL B CA 1
ATOM 3524 C C . VAL B 1 148 ? -9.516 22.125 2.838 1 98.38 148 VAL B C 1
ATOM 3526 O O . VAL B 1 148 ? -10.391 22.844 3.35 1 98.38 148 VAL B O 1
ATOM 3529 N N . MET B 1 149 ? -8.57 22.594 1.992 1 98.31 149 MET B N 1
ATOM 3530 C CA . MET B 1 149 ? -8.562 24 1.623 1 98.31 149 MET B CA 1
ATOM 3531 C C . MET B 1 149 ? -9.883 24.391 0.957 1 98.31 149 MET B C 1
ATOM 3533 O O . MET B 1 149 ? -10.414 25.469 1.224 1 98.31 149 MET B O 1
ATOM 3537 N N . SER B 1 150 ? -10.336 23.531 0.122 1 97.88 150 SER B N 1
ATOM 3538 C CA . SER B 1 150 ? -11.586 23.797 -0.582 1 97.88 150 SER B CA 1
ATOM 3539 C C . SER B 1 150 ? -12.75 23.906 0.392 1 97.88 150 SER B C 1
ATOM 3541 O O . SER B 1 150 ? -13.602 24.797 0.25 1 97.88 150 SER B O 1
ATOM 3543 N N . GLU B 1 151 ? -12.844 23.047 1.392 1 98 151 GLU B N 1
ATOM 3544 C CA . GLU B 1 151 ? -13.898 23.109 2.396 1 98 151 GLU B CA 1
ATOM 3545 C C . GLU B 1 151 ? -13.828 24.406 3.191 1 98 151 GLU B C 1
ATOM 3547 O O . GLU B 1 151 ? -14.859 25.031 3.467 1 98 151 GLU B O 1
ATOM 3552 N N . ILE B 1 152 ? -12.656 24.797 3.547 1 97.94 152 ILE B N 1
ATOM 3553 C CA . ILE B 1 152 ? -12.477 26.031 4.297 1 97.94 152 ILE B CA 1
ATOM 3554 C C . ILE B 1 152 ? -12.922 27.219 3.445 1 97.94 152 ILE B C 1
ATOM 3556 O O . ILE B 1 152 ? -13.602 28.125 3.932 1 97.94 152 ILE B O 1
ATOM 3560 N N . ARG B 1 153 ? -12.445 27.188 2.219 1 96.94 153 ARG B N 1
ATOM 3561 C CA . ARG B 1 153 ? -12.867 28.234 1.285 1 96.94 153 ARG B CA 1
ATOM 3562 C C . ARG B 1 153 ? -14.383 28.312 1.193 1 96.94 153 ARG B C 1
ATOM 3564 O O . ARG B 1 153 ? -14.961 29.391 1.144 1 96.94 153 ARG B O 1
ATOM 3571 N N . GLY B 1 154 ? -15.055 27.141 1.124 1 95.88 154 GLY B N 1
ATOM 3572 C CA . GLY B 1 154 ? -16.516 27.109 1.1 1 95.88 154 GLY B CA 1
ATOM 3573 C C . GLY B 1 154 ? -17.141 27.734 2.326 1 95.88 154 GLY B C 1
ATOM 3574 O O . GLY B 1 154 ? -18.188 28.391 2.227 1 95.88 154 GLY B O 1
ATOM 3575 N N . ALA B 1 155 ? -16.578 27.562 3.457 1 95.94 155 ALA B N 1
ATOM 3576 C CA . ALA B 1 155 ? -17.109 28.109 4.711 1 95.94 155 ALA B CA 1
ATOM 3577 C C . ALA B 1 155 ? -16.891 29.625 4.789 1 95.94 155 ALA B C 1
ATOM 3579 O O . ALA B 1 155 ? -17.797 30.359 5.16 1 95.94 155 ALA B O 1
ATOM 3580 N N . LEU B 1 156 ? -15.695 30.078 4.398 1 95.69 156 LEU B N 1
ATOM 3581 C CA . LEU B 1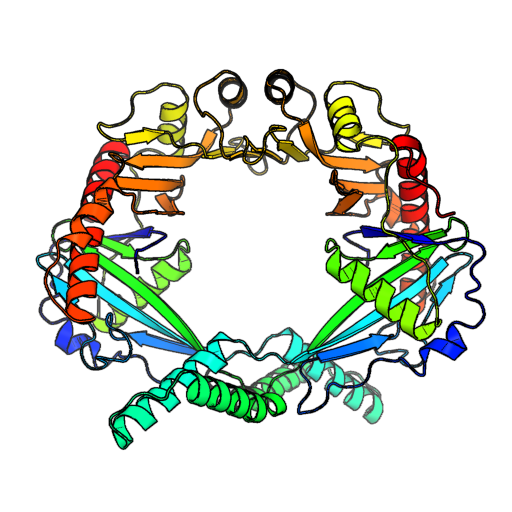 156 ? -15.289 31.469 4.594 1 95.69 156 LEU B CA 1
ATOM 3582 C C . LEU B 1 156 ? -15.719 32.344 3.412 1 95.69 156 LEU B C 1
ATOM 3584 O O . LEU B 1 156 ? -15.766 33.562 3.518 1 95.69 156 LEU B O 1
ATOM 3588 N N . GLY B 1 157 ? -15.984 31.688 2.275 1 94.31 157 GLY B N 1
ATOM 3589 C CA . GLY B 1 157 ? -16.219 32.406 1.032 1 94.31 157 GLY B CA 1
ATOM 3590 C C . GLY B 1 157 ? -14.945 32.594 0.215 1 94.31 157 GLY B C 1
ATOM 3591 O O . GLY B 1 157 ? -14.961 32.438 -1.008 1 94.31 157 GLY B O 1
ATOM 3592 N N . SER B 1 158 ? -13.883 32.906 0.926 1 93.69 158 SER B N 1
ATOM 3593 C CA . SER B 1 158 ? -12.555 33.031 0.321 1 93.69 158 SER B CA 1
ATOM 3594 C C . SER B 1 158 ? -11.469 32.562 1.281 1 93.69 158 SER B C 1
ATOM 3596 O O . SER B 1 158 ? -11.539 32.812 2.484 1 93.69 158 SER B O 1
ATOM 3598 N N . PHE B 1 159 ? -10.562 31.922 0.719 1 95.94 159 PHE B N 1
ATOM 3599 C CA . PHE B 1 159 ? -9.414 31.438 1.476 1 95.94 159 PHE B CA 1
ATOM 3600 C C . PHE B 1 159 ? -8.203 31.25 0.566 1 95.94 159 PHE B C 1
ATOM 3602 O O . PHE B 1 159 ? -7.965 30.156 0.051 1 95.94 159 PHE B O 1
ATOM 3609 N N . PRO B 1 160 ? -7.465 32.312 0.383 1 95.25 160 PRO B N 1
ATOM 3610 C CA . PRO B 1 160 ? -6.336 32.281 -0.554 1 95.25 160 PRO B CA 1
ATOM 3611 C C . PRO B 1 160 ? -5.129 31.531 0.017 1 95.25 160 PRO B C 1
ATOM 3613 O O . PRO B 1 160 ? -4.055 32.125 0.167 1 95.25 160 PRO B O 1
ATOM 3616 N N . ALA B 1 161 ? -5.328 30.281 0.247 1 95.88 161 ALA B N 1
ATOM 3617 C CA . ALA B 1 161 ? -4.234 29.422 0.718 1 95.88 161 ALA B CA 1
ATOM 3618 C C . ALA B 1 161 ? -3.533 28.734 -0.448 1 95.88 161 ALA B C 1
ATOM 3620 O O . ALA B 1 161 ? -4.188 28.219 -1.356 1 95.88 161 ALA B O 1
ATOM 3621 N N . LEU B 1 162 ? -2.254 28.797 -0.449 1 96.25 162 LEU B N 1
ATOM 3622 C CA . LEU B 1 162 ? -1.456 28.172 -1.493 1 96.25 162 LEU B CA 1
ATOM 3623 C C . LEU B 1 162 ? -0.532 27.109 -0.902 1 96.25 162 LEU B C 1
ATOM 3625 O O . LEU B 1 162 ? -0.073 27.25 0.235 1 96.25 162 LEU B O 1
ATOM 3629 N N . PRO B 1 163 ? -0.287 26.062 -1.734 1 96.38 163 PRO B N 1
ATOM 3630 C CA . PRO B 1 163 ? 0.701 25.094 -1.254 1 96.38 163 PRO B CA 1
ATOM 3631 C C . PRO B 1 163 ? 2.041 25.734 -0.913 1 96.38 163 PRO B C 1
ATOM 3633 O O . PRO B 1 163 ? 2.424 26.734 -1.527 1 96.38 163 PRO B O 1
ATOM 3636 N N . LEU B 1 164 ? 2.693 25.188 0.01 1 95.31 164 LEU B N 1
ATOM 3637 C CA . LEU B 1 164 ? 4.012 25.688 0.387 1 95.31 164 LEU B CA 1
ATOM 3638 C C . LEU B 1 164 ? 4.984 25.594 -0.784 1 95.31 164 LEU B C 1
ATOM 3640 O O . LEU B 1 164 ? 4.922 24.641 -1.572 1 95.31 164 LEU B O 1
ATOM 3644 N N . ASN B 1 165 ? 5.766 26.531 -0.866 1 93.94 165 ASN B N 1
ATOM 3645 C CA . ASN B 1 165 ? 6.805 26.578 -1.889 1 93.94 165 ASN B CA 1
ATOM 3646 C C . ASN B 1 165 ? 8.125 27.078 -1.324 1 93.94 165 ASN B C 1
ATOM 3648 O O . ASN B 1 165 ? 8.148 27.797 -0.319 1 93.94 165 ASN B O 1
ATOM 3652 N N . ALA B 1 166 ? 9.203 26.594 -1.94 1 92.94 166 ALA B N 1
ATOM 3653 C CA . ALA B 1 166 ? 10.539 27.016 -1.502 1 92.94 166 ALA B CA 1
ATOM 3654 C C . ALA B 1 166 ? 11.25 27.812 -2.586 1 92.94 166 ALA B C 1
ATOM 3656 O O . ALA B 1 166 ? 11.078 27.547 -3.779 1 92.94 166 ALA B O 1
ATOM 3657 N N . GLU B 1 167 ? 11.992 28.734 -2.119 1 91.06 167 GLU B N 1
ATOM 3658 C CA . GLU B 1 167 ? 12.75 29.562 -3.047 1 91.06 167 GLU B CA 1
ATOM 3659 C C . GLU B 1 167 ? 13.938 28.797 -3.631 1 91.06 167 GLU B C 1
ATOM 3661 O O . GLU B 1 167 ? 14.375 29.062 -4.75 1 91.06 167 GLU B O 1
ATOM 3666 N N . VAL B 1 168 ? 14.469 27.953 -2.861 1 91.06 168 VAL B N 1
ATOM 3667 C CA . VAL B 1 168 ? 15.555 27.078 -3.279 1 91.06 168 VAL B CA 1
ATOM 3668 C C . VAL B 1 168 ? 15.047 25.641 -3.375 1 91.06 168 VAL B C 1
ATOM 3670 O O . VAL B 1 168 ? 14.266 25.203 -2.535 1 91.06 168 VAL B O 1
ATOM 3673 N N . ALA B 1 169 ? 15.547 24.969 -4.426 1 93.38 169 ALA B N 1
ATOM 3674 C CA . ALA B 1 169 ? 15.117 23.578 -4.625 1 93.38 169 ALA B CA 1
ATOM 3675 C C . ALA B 1 169 ? 15.398 22.734 -3.385 1 93.38 169 ALA B C 1
ATOM 3677 O O . ALA B 1 169 ? 16.547 22.531 -3.018 1 93.38 169 ALA B O 1
ATOM 3678 N N . PRO B 1 170 ? 14.344 22.266 -2.766 1 96.19 170 PRO B N 1
ATOM 3679 C CA . PRO B 1 170 ? 14.547 21.469 -1.551 1 96.19 170 PRO B CA 1
ATOM 3680 C C . PRO B 1 170 ? 15.484 20.281 -1.769 1 96.19 170 PRO B C 1
ATOM 3682 O O . PRO B 1 170 ? 16.266 19.938 -0.876 1 96.19 170 PRO B O 1
ATOM 3685 N N . ARG B 1 171 ? 15.375 19.766 -2.955 1 95.5 171 ARG B N 1
ATOM 3686 C CA . ARG B 1 171 ? 16.219 18.609 -3.295 1 95.5 171 ARG B CA 1
ATOM 3687 C C . ARG B 1 171 ? 17.688 18.938 -3.1 1 95.5 171 ARG B C 1
ATOM 3689 O O . ARG B 1 171 ? 18.453 18.109 -2.588 1 95.5 171 ARG B O 1
ATOM 3696 N N . ALA B 1 172 ? 18.109 20.062 -3.514 1 96.5 172 ALA B N 1
ATOM 3697 C CA . ALA B 1 172 ? 19.5 20.5 -3.393 1 96.5 172 ALA B CA 1
ATOM 3698 C C . ALA B 1 172 ? 19.906 20.641 -1.929 1 96.5 172 ALA B C 1
ATOM 3700 O O . ALA B 1 172 ? 21.016 20.25 -1.538 1 96.5 172 ALA B O 1
ATOM 3701 N N . ILE B 1 173 ? 19.062 21.156 -1.16 1 97.31 173 ILE B N 1
ATOM 3702 C CA . ILE B 1 173 ? 19.328 21.391 0.252 1 97.31 173 ILE B CA 1
ATOM 3703 C C . ILE B 1 173 ? 19.453 20.062 0.988 1 97.31 173 ILE B C 1
ATOM 3705 O O . ILE B 1 173 ? 20.422 19.844 1.723 1 97.31 173 ILE B O 1
ATOM 3709 N N . LEU B 1 174 ? 18.5 19.188 0.762 1 98.06 174 LEU B N 1
ATOM 3710 C CA . LEU B 1 174 ? 18.531 17.891 1.404 1 98.06 174 LEU B CA 1
ATOM 3711 C C . LEU B 1 174 ? 19.781 17.109 1.023 1 98.06 174 LEU B C 1
ATOM 3713 O O . LEU B 1 174 ? 20.406 16.484 1.876 1 98.06 174 LEU B O 1
ATOM 3717 N N . THR B 1 175 ? 20.094 17.203 -0.253 1 97.94 175 THR B N 1
ATOM 3718 C CA . THR B 1 175 ? 21.297 16.531 -0.736 1 97.94 175 THR B CA 1
ATOM 3719 C C . THR B 1 175 ? 22.547 17.094 -0.068 1 97.94 175 THR B C 1
ATOM 3721 O O . THR B 1 175 ? 23.438 16.359 0.323 1 97.94 175 THR B O 1
ATOM 3724 N N . GLY B 1 176 ? 22.562 18.422 0.073 1 97.25 176 GLY B N 1
ATOM 3725 C CA . GLY B 1 176 ? 23.672 19.078 0.747 1 97.25 176 GLY B CA 1
ATOM 3726 C C . GLY B 1 176 ? 23.844 18.625 2.184 1 97.25 176 GLY B C 1
ATOM 3727 O O . GLY B 1 176 ? 24.969 18.453 2.654 1 97.25 176 GLY B O 1
ATOM 3728 N N . TRP B 1 177 ? 22.75 18.391 2.848 1 97.62 177 TRP B N 1
ATOM 3729 C CA . TRP B 1 177 ? 22.781 17.984 4.25 1 97.62 177 TRP B CA 1
ATOM 3730 C C . TRP B 1 177 ? 23.453 16.625 4.406 1 97.62 177 TRP B C 1
ATOM 3732 O O . TRP B 1 177 ? 24.266 16.438 5.312 1 97.62 177 TRP B O 1
ATOM 3742 N N . ILE B 1 178 ? 23.188 15.703 3.529 1 96.5 178 ILE B N 1
ATOM 3743 C CA . ILE B 1 178 ? 23.766 14.375 3.652 1 96.5 178 ILE B CA 1
ATOM 3744 C C . ILE B 1 178 ? 25.188 14.375 3.109 1 96.5 178 ILE B C 1
ATOM 3746 O O . ILE B 1 178 ? 26 13.516 3.475 1 96.5 178 ILE B O 1
ATOM 3750 N N . ALA B 1 179 ? 25.484 15.336 2.275 1 95.81 179 ALA B N 1
ATOM 3751 C CA . ALA B 1 179 ? 26.812 15.461 1.694 1 95.81 179 ALA B CA 1
ATOM 3752 C C . ALA B 1 179 ? 27.781 16.125 2.674 1 95.81 179 ALA B C 1
ATOM 3754 O O . ALA B 1 179 ? 29 16.172 2.422 1 95.81 179 ALA B O 1
ATOM 3755 N N . GLY B 1 180 ? 27.281 16.641 3.789 1 93.94 180 GLY B N 1
ATOM 3756 C CA . GLY B 1 180 ? 28.172 17.156 4.809 1 93.94 180 GLY B CA 1
ATOM 3757 C C . GLY B 1 180 ? 27.938 18.625 5.129 1 93.94 180 GLY B C 1
ATOM 3758 O O . GLY B 1 180 ? 28.578 19.188 6.023 1 93.94 180 GLY B O 1
ATOM 3759 N N . GLU B 1 181 ? 27.031 19.281 4.426 1 95.44 181 GLU B N 1
ATOM 3760 C CA . GLU B 1 181 ? 26.688 20.656 4.793 1 95.44 181 GLU B CA 1
ATOM 3761 C C . GLU B 1 181 ? 26.047 20.703 6.176 1 95.44 181 GLU B C 1
ATOM 3763 O O . GLU B 1 181 ? 25.359 19.766 6.59 1 95.44 181 GLU B O 1
ATOM 3768 N N . PRO B 1 182 ? 26.297 21.781 6.832 1 96.12 182 PRO B N 1
ATOM 3769 C CA . PRO B 1 182 ? 25.75 21.891 8.188 1 96.12 182 PRO B CA 1
ATOM 3770 C C . PRO B 1 182 ? 24.219 21.922 8.203 1 96.12 182 PRO B C 1
ATOM 3772 O O . PRO B 1 182 ? 23.609 22.531 7.328 1 96.12 182 PRO B O 1
ATOM 3775 N N . LEU B 1 183 ? 23.719 21.281 9.141 1 97.25 183 LEU B N 1
ATOM 3776 C CA . LEU B 1 183 ? 22.281 21.328 9.383 1 97.25 183 LEU B CA 1
ATOM 3777 C C . LEU B 1 183 ? 21.906 22.484 10.297 1 97.25 183 LEU B C 1
ATOM 3779 O O . LEU B 1 183 ? 22.734 22.953 11.086 1 97.25 183 LEU B O 1
ATOM 3783 N N . PRO B 1 184 ? 20.672 22.906 10.156 1 96.44 184 PRO B N 1
ATOM 3784 C CA . PRO B 1 184 ? 20.203 23.906 11.125 1 96.44 184 PRO B CA 1
ATOM 3785 C C . PRO B 1 184 ? 20.297 23.406 12.57 1 96.44 184 PRO B C 1
ATOM 3787 O O . PRO B 1 184 ? 20.281 22.203 12.812 1 96.44 184 PRO B O 1
ATOM 3790 N N . GLU B 1 185 ? 20.406 24.422 13.422 1 96.19 185 GLU B N 1
ATOM 3791 C CA . GLU B 1 185 ? 20.5 24.094 14.844 1 96.19 185 GLU B CA 1
ATOM 3792 C C . GLU B 1 185 ? 19.297 23.266 15.297 1 96.19 185 GLU B C 1
ATOM 3794 O O . GLU B 1 185 ? 18.156 23.578 14.961 1 96.19 185 GLU B O 1
ATOM 3799 N N . GLY B 1 186 ? 19.625 22.172 16 1 95.25 186 GLY B N 1
ATOM 3800 C CA . GLY B 1 186 ? 18.594 21.312 16.562 1 95.25 186 GLY B CA 1
ATOM 3801 C C . GLY B 1 186 ? 18.188 20.188 15.633 1 95.25 186 GLY B C 1
ATOM 3802 O O . GLY B 1 186 ? 17.531 19.234 16.047 1 95.25 186 GLY B O 1
ATOM 3803 N N . LEU B 1 187 ? 18.516 20.312 14.406 1 97.5 187 LEU B N 1
ATOM 3804 C CA . LEU B 1 187 ? 18.156 19.312 13.398 1 97.5 187 LEU B CA 1
ATOM 3805 C C . LEU B 1 187 ? 19.281 18.312 13.188 1 97.5 187 LEU B C 1
ATOM 3807 O O . LEU B 1 187 ? 20.453 18.688 13.133 1 97.5 187 LEU B O 1
ATOM 3811 N N . SER B 1 188 ? 18.938 17.062 13.18 1 97.75 188 SER B N 1
ATOM 3812 C CA . SER B 1 188 ? 19.906 16.031 12.891 1 97.75 188 SER B CA 1
ATOM 3813 C C . SER B 1 188 ? 19.359 15.008 11.906 1 97.75 188 SER B C 1
ATOM 3815 O O . SER B 1 188 ? 18.156 14.953 11.664 1 97.75 188 SER B O 1
ATOM 3817 N N . LEU B 1 189 ? 20.266 14.25 11.352 1 98.06 189 LEU B N 1
ATOM 3818 C CA . LEU B 1 189 ? 19.875 13.258 10.359 1 98.06 189 LEU B CA 1
ATOM 3819 C C . LEU B 1 189 ? 19.25 12.039 11.039 1 98.06 189 LEU B C 1
ATOM 3821 O O . LEU B 1 189 ? 19.703 11.609 12.094 1 98.06 189 LEU B O 1
ATOM 3825 N N . GLY B 1 190 ? 18.172 11.531 10.453 1 97.88 190 GLY B N 1
ATOM 3826 C CA . GLY B 1 190 ? 17.641 10.227 10.828 1 97.88 190 GLY B CA 1
ATOM 3827 C C . GLY B 1 190 ? 18.344 9.078 10.117 1 97.88 190 GLY B C 1
ATOM 3828 O O . GLY B 1 190 ? 19.531 9.156 9.828 1 97.88 190 GLY B O 1
ATOM 3829 N N . GLU B 1 191 ? 17.547 8.008 9.945 1 97.88 191 GLU B N 1
ATOM 3830 C CA . GLU B 1 191 ? 18.188 6.805 9.414 1 97.88 191 GLU B CA 1
ATOM 3831 C C . GLU B 1 191 ? 17.484 6.32 8.148 1 97.88 191 GLU B C 1
ATOM 3833 O O . GLU B 1 191 ? 17.516 5.129 7.828 1 97.88 191 GLU B O 1
ATOM 3838 N N . GLU B 1 192 ? 16.781 7.215 7.48 1 98.44 192 GLU B N 1
ATOM 3839 C CA . GLU B 1 192 ? 16.078 6.887 6.238 1 98.44 192 GLU B CA 1
ATOM 3840 C C . GLU B 1 192 ? 16.312 7.961 5.176 1 98.44 192 GLU B C 1
ATOM 3842 O O . GLU B 1 192 ? 16.328 9.156 5.488 1 98.44 192 GLU B O 1
ATOM 3847 N N . CYS B 1 193 ? 16.484 7.539 3.92 1 98.56 193 CYS B N 1
ATOM 3848 C CA . CYS B 1 193 ? 16.578 8.492 2.82 1 98.56 193 CYS B CA 1
ATOM 3849 C C . CYS B 1 193 ? 16.234 7.824 1.492 1 98.56 193 CYS B C 1
ATOM 3851 O O . CYS B 1 193 ? 16.328 6.602 1.369 1 98.56 193 CYS B O 1
ATOM 3853 N N . GLU B 1 194 ? 15.758 8.555 0.657 1 98.75 194 GLU B N 1
ATOM 3854 C CA . GLU B 1 194 ? 15.555 8.18 -0.739 1 98.75 194 GLU B CA 1
ATOM 3855 C C . GLU B 1 194 ? 16.344 9.094 -1.675 1 98.75 194 GLU B C 1
ATOM 3857 O O . GLU B 1 194 ? 16.312 10.312 -1.528 1 98.75 194 GLU B O 1
ATOM 3862 N N . MET B 1 195 ? 17.094 8.547 -2.564 1 98.44 195 MET B N 1
ATOM 3863 C CA . MET B 1 195 ? 17.859 9.297 -3.557 1 98.44 195 MET B CA 1
ATOM 3864 C C . MET B 1 195 ? 17.5 8.859 -4.969 1 98.44 195 MET B C 1
ATOM 3866 O O . MET B 1 195 ? 17.234 7.68 -5.211 1 98.44 195 MET B O 1
ATOM 3870 N N . LYS B 1 196 ? 17.516 9.805 -5.863 1 98.06 196 LYS B N 1
ATOM 3871 C CA . LYS B 1 196 ? 17.141 9.516 -7.246 1 98.06 196 LYS B CA 1
ATOM 3872 C C . LYS B 1 196 ? 18.109 10.188 -8.219 1 98.06 196 LYS B C 1
ATOM 3874 O O . LYS B 1 196 ? 18.609 11.281 -7.957 1 98.06 196 LYS B O 1
ATOM 3879 N N . ASP B 1 197 ? 18.328 9.422 -9.297 1 96.44 197 ASP B N 1
ATOM 3880 C CA . ASP B 1 197 ? 18.969 10.07 -10.438 1 96.44 197 ASP B CA 1
ATOM 3881 C C . ASP B 1 197 ? 18.094 11.203 -10.977 1 96.44 197 ASP B C 1
ATOM 3883 O O . ASP B 1 197 ? 16.875 11.07 -11.07 1 96.44 197 ASP B O 1
ATOM 3887 N N . PRO B 1 198 ? 18.719 12.359 -11.266 1 93.44 198 PRO B N 1
ATOM 3888 C CA . PRO B 1 198 ? 17.938 13.508 -11.727 1 93.44 198 PRO B CA 1
ATOM 3889 C C . PRO B 1 198 ? 17.203 13.234 -13.031 1 93.44 198 PRO B C 1
ATOM 3891 O O . PRO B 1 198 ? 16.203 13.891 -13.328 1 93.44 198 PRO B O 1
ATOM 3894 N N . ILE B 1 199 ? 17.625 12.266 -13.75 1 92.25 199 ILE B N 1
ATOM 3895 C CA . ILE B 1 199 ? 16.984 11.938 -15.016 1 92.25 199 ILE B CA 1
ATOM 3896 C C . ILE B 1 199 ? 15.664 11.219 -14.758 1 92.25 199 ILE B C 1
ATOM 3898 O O . ILE B 1 199 ? 15.555 10.422 -13.82 1 92.25 199 ILE B O 1
ATOM 3902 N N . GLU B 1 200 ? 14.68 11.539 -15.617 1 89.75 200 GLU B N 1
ATOM 3903 C CA . GLU B 1 200 ? 13.375 10.883 -15.477 1 89.75 200 GLU B CA 1
ATOM 3904 C C . GLU B 1 200 ? 13.5 9.375 -15.648 1 89.75 200 GLU B C 1
ATOM 3906 O O . GLU B 1 200 ? 14.117 8.898 -16.594 1 89.75 200 GLU B O 1
ATOM 3911 N N . GLY B 1 201 ? 12.953 8.711 -14.758 1 90.88 201 GLY B N 1
ATOM 3912 C CA . GLY B 1 201 ? 13.008 7.258 -14.812 1 90.88 201 GLY B CA 1
ATOM 3913 C C . GLY B 1 201 ? 14.359 6.699 -14.406 1 90.88 201 GLY B C 1
ATOM 3914 O O . GLY B 1 201 ? 14.625 5.512 -14.609 1 90.88 201 GLY B O 1
ATOM 3915 N N . GLY B 1 202 ? 15.094 7.547 -13.844 1 94.5 202 GLY B N 1
ATOM 3916 C CA . GLY B 1 202 ? 16.438 7.125 -13.484 1 94.5 202 GLY B CA 1
ATOM 3917 C C . GLY B 1 202 ? 16.484 6.305 -12.211 1 94.5 202 GLY B C 1
ATOM 3918 O O . GLY B 1 202 ? 15.438 5.969 -11.641 1 94.5 202 GLY B O 1
ATOM 3919 N N . ALA B 1 203 ? 17.656 5.98 -11.789 1 97.38 203 ALA B N 1
ATOM 3920 C CA . ALA B 1 203 ? 17.922 5.086 -10.664 1 97.38 203 ALA B CA 1
ATOM 3921 C C . ALA B 1 203 ? 17.359 5.66 -9.367 1 97.38 203 ALA B C 1
ATOM 3923 O O . ALA B 1 203 ? 17.391 6.871 -9.148 1 97.38 203 ALA B O 1
ATOM 3924 N N . VAL B 1 204 ? 16.812 4.844 -8.586 1 98.38 204 VAL B N 1
ATOM 3925 C CA . VAL B 1 204 ? 16.281 5.199 -7.27 1 98.38 204 VAL B CA 1
ATOM 3926 C C . VAL B 1 204 ? 16.906 4.301 -6.203 1 98.38 204 VAL B C 1
ATOM 3928 O O . VAL B 1 204 ? 17 3.086 -6.387 1 98.38 204 VAL B O 1
ATOM 3931 N N . VAL B 1 205 ? 17.359 4.895 -5.125 1 98.38 205 VAL B N 1
ATOM 3932 C CA . VAL B 1 205 ? 17.875 4.141 -3.988 1 98.38 205 VAL B CA 1
ATOM 3933 C C . VAL B 1 205 ? 17.156 4.57 -2.713 1 98.38 205 VAL B C 1
ATOM 3935 O O . VAL B 1 205 ? 17.062 5.766 -2.414 1 98.38 205 VAL B O 1
ATOM 3938 N N . LYS B 1 206 ? 16.656 3.66 -2.021 1 98.69 206 LYS B N 1
ATOM 3939 C CA . LYS B 1 206 ? 16 3.91 -0.74 1 98.69 206 LYS B CA 1
ATOM 3940 C C . LYS B 1 206 ? 16.75 3.227 0.402 1 98.69 206 LYS B C 1
ATOM 3942 O O . LYS B 1 206 ? 17.016 2.027 0.339 1 98.69 206 LYS B O 1
ATOM 3947 N N . CYS B 1 207 ? 17.031 3.945 1.396 1 98.44 207 CYS B N 1
ATOM 3948 C CA . CYS B 1 207 ? 17.75 3.428 2.557 1 98.44 207 CYS B CA 1
ATOM 3949 C C . CYS B 1 207 ? 16.906 3.562 3.82 1 98.44 207 CYS B C 1
ATOM 3951 O O . CYS B 1 207 ? 16.281 4.602 4.047 1 98.44 207 CYS B O 1
ATOM 3953 N N . GLN B 1 208 ? 16.906 2.535 4.574 1 98.25 208 GLN B N 1
ATOM 3954 C CA . GLN B 1 208 ? 16.234 2.531 5.867 1 98.25 208 GLN B CA 1
ATOM 3955 C C . GLN B 1 208 ? 17.125 1.95 6.957 1 98.25 208 GLN B C 1
ATOM 3957 O O . GLN B 1 208 ? 17.953 1.065 6.688 1 98.25 208 GLN B O 1
ATOM 3962 N N . HIS B 1 209 ? 16.953 2.463 8.219 1 97.69 209 HIS B N 1
ATOM 3963 C CA . HIS B 1 209 ? 17.781 2.053 9.352 1 97.69 209 HIS B CA 1
ATOM 3964 C C . HIS B 1 209 ? 19.266 2.172 9.031 1 97.69 209 HIS B C 1
ATOM 3966 O O . HIS B 1 209 ? 20.062 1.312 9.422 1 97.69 209 HIS B O 1
ATOM 3972 N N . GLN B 1 210 ? 19.609 3.141 8.312 1 95 210 GLN B N 1
ATOM 3973 C CA . GLN B 1 210 ? 20.938 3.307 7.742 1 95 210 GLN B CA 1
ATOM 3974 C C . GLN B 1 210 ? 21.578 4.605 8.219 1 95 210 GLN B C 1
ATOM 3976 O O . GLN B 1 210 ? 20.938 5.652 8.25 1 95 210 GLN B O 1
ATOM 3981 N N . GLU B 1 211 ? 22.844 4.461 8.641 1 94.81 211 GLU B N 1
ATOM 3982 C CA . GLU B 1 211 ? 23.609 5.684 8.844 1 94.81 211 GLU B CA 1
ATOM 3983 C C . GLU B 1 211 ? 23.781 6.453 7.531 1 94.81 211 GLU B C 1
ATOM 3985 O O . GLU B 1 211 ? 24.234 5.895 6.531 1 94.81 211 GLU B O 1
ATOM 3990 N N . LEU B 1 212 ? 23.453 7.727 7.492 1 96.75 212 LEU B N 1
ATOM 3991 C CA . LEU B 1 212 ? 23.328 8.445 6.23 1 96.75 212 LEU B CA 1
ATOM 3992 C C . LEU B 1 212 ? 24.625 9.195 5.902 1 96.75 212 LEU B C 1
ATOM 3994 O O . LEU B 1 212 ? 24.766 9.727 4.801 1 96.75 212 LEU B O 1
ATOM 3998 N N . ARG B 1 213 ? 25.453 9.219 6.879 1 93.25 213 ARG B N 1
ATOM 3999 C CA . ARG B 1 213 ? 26.797 9.742 6.617 1 93.25 213 ARG B CA 1
ATOM 4000 C C . ARG B 1 213 ? 27.828 8.617 6.566 1 93.25 213 ARG B C 1
ATOM 4002 O O . ARG B 1 213 ? 27.984 7.863 7.527 1 93.25 213 ARG B O 1
ATOM 4009 N N . GLY B 1 214 ? 28.391 8.43 5.371 1 91.31 214 GLY B N 1
ATOM 4010 C CA . GLY B 1 214 ? 29.375 7.375 5.211 1 91.31 214 GLY B CA 1
ATOM 4011 C C . GLY B 1 214 ? 29.625 7.008 3.762 1 91.31 214 GLY B C 1
ATOM 4012 O O . GLY B 1 214 ? 29 7.555 2.859 1 91.31 214 GLY B O 1
ATOM 4013 N N . ASP B 1 215 ? 30.438 6.012 3.615 1 93.94 215 ASP B N 1
ATOM 4014 C CA . ASP B 1 215 ? 30.938 5.637 2.295 1 93.94 215 ASP B CA 1
ATOM 4015 C C . ASP B 1 215 ? 29.812 5.098 1.418 1 93.94 215 ASP B C 1
ATOM 4017 O O . ASP B 1 215 ? 29.781 5.359 0.213 1 93.94 215 ASP B O 1
ATOM 4021 N N . GLU B 1 216 ? 28.938 4.383 1.978 1 95.31 216 GLU B N 1
ATOM 4022 C CA . GLU B 1 216 ? 27.844 3.785 1.212 1 95.31 216 GLU B CA 1
ATOM 4023 C C . GLU B 1 216 ? 26.984 4.855 0.544 1 95.31 216 GLU B C 1
ATOM 4025 O O . GLU B 1 216 ? 26.688 4.766 -0.649 1 95.31 216 GLU B O 1
ATOM 4030 N N . ILE B 1 217 ? 26.672 5.844 1.303 1 96.44 217 ILE B N 1
ATOM 4031 C CA . ILE B 1 217 ? 25.812 6.918 0.812 1 96.44 217 ILE B CA 1
ATOM 4032 C C . ILE B 1 217 ? 26.594 7.82 -0.131 1 96.44 217 ILE B C 1
ATOM 4034 O O . ILE B 1 217 ? 26.078 8.258 -1.162 1 96.44 217 ILE B O 1
ATOM 4038 N N . ASP B 1 218 ? 27.859 8.016 0.17 1 96.44 218 ASP B N 1
ATOM 4039 C CA . ASP B 1 218 ? 28.719 8.914 -0.608 1 96.44 218 ASP B CA 1
ATOM 4040 C C . ASP B 1 218 ? 28.812 8.453 -2.061 1 96.44 218 ASP B C 1
ATOM 4042 O O . ASP B 1 218 ? 28.844 9.273 -2.977 1 96.44 218 ASP B O 1
ATOM 4046 N N . LYS B 1 219 ? 28.875 7.207 -2.268 1 96.31 219 LYS B N 1
ATOM 4047 C CA . LYS B 1 219 ? 29.016 6.684 -3.623 1 96.31 219 LYS B CA 1
ATOM 4048 C C . LYS B 1 219 ? 27.812 7.027 -4.48 1 96.31 219 LYS B C 1
ATOM 4050 O O . LYS B 1 219 ? 27.938 7.289 -5.676 1 96.31 219 LYS B O 1
ATOM 4055 N N . HIS B 1 220 ? 26.625 6.945 -3.877 1 97.19 220 HIS B N 1
ATOM 4056 C CA . HIS B 1 220 ? 25.422 7.332 -4.605 1 97.19 220 HIS B CA 1
ATOM 4057 C C . HIS B 1 220 ? 25.438 8.82 -4.941 1 97.19 220 HIS B C 1
ATOM 4059 O O . HIS B 1 220 ? 25.062 9.211 -6.051 1 97.19 220 HIS B O 1
ATOM 4065 N N . LEU B 1 221 ? 25.906 9.617 -3.941 1 97.31 221 LEU B N 1
ATOM 4066 C CA . LEU B 1 221 ? 26 11.055 -4.156 1 97.31 221 LEU B CA 1
ATOM 4067 C C . LEU B 1 221 ? 27.016 11.375 -5.258 1 97.31 221 LEU B C 1
ATOM 4069 O O . LEU B 1 221 ? 26.75 12.234 -6.113 1 97.31 221 LEU B O 1
ATOM 4073 N N . GLU B 1 222 ? 28.125 10.672 -5.211 1 96.5 222 GLU B N 1
ATOM 4074 C CA . GLU B 1 222 ? 29.172 10.859 -6.215 1 96.5 222 GLU B CA 1
ATOM 4075 C C . GLU B 1 222 ? 28.672 10.5 -7.609 1 96.5 222 GLU B C 1
ATOM 4077 O O . GLU B 1 222 ? 29.094 11.094 -8.602 1 96.5 222 GLU B O 1
ATOM 4082 N N . ALA B 1 223 ? 27.797 9.531 -7.648 1 95.44 223 ALA B N 1
ATOM 4083 C CA . ALA B 1 223 ? 27.234 9.086 -8.914 1 95.44 223 ALA B CA 1
ATOM 4084 C C . ALA B 1 223 ? 26.203 10.086 -9.438 1 95.44 223 ALA B C 1
ATOM 4086 O O . ALA B 1 223 ? 25.672 9.922 -10.539 1 95.44 223 ALA B O 1
ATOM 4087 N N . GLY B 1 224 ? 25.875 11.078 -8.641 1 96.31 224 GLY B N 1
ATOM 4088 C CA . GLY B 1 224 ? 25.031 12.164 -9.109 1 96.31 224 GLY B CA 1
ATOM 4089 C C . GLY B 1 224 ? 23.609 12.086 -8.586 1 96.31 224 GLY B C 1
ATOM 4090 O O . GLY B 1 224 ? 22.766 12.922 -8.922 1 96.31 224 GLY B O 1
ATOM 4091 N N . LYS B 1 225 ? 23.297 11.156 -7.738 1 97.44 225 LYS B N 1
ATOM 4092 C CA . LYS B 1 225 ? 21.938 11.031 -7.203 1 97.44 225 LYS B CA 1
ATOM 4093 C C . LYS B 1 225 ? 21.641 12.156 -6.211 1 97.44 225 LYS B C 1
ATOM 4095 O O . LYS B 1 225 ? 22.547 12.664 -5.547 1 97.44 225 LYS B O 1
ATOM 4100 N N . GLN B 1 226 ? 20.297 12.445 -6.16 1 98.12 226 GLN B N 1
ATOM 4101 C CA . GLN B 1 226 ? 19.859 13.516 -5.281 1 98.12 226 GLN B CA 1
ATOM 4102 C C . GLN B 1 226 ? 18.766 13.031 -4.32 1 98.12 226 GLN B C 1
ATOM 4104 O O . GLN B 1 226 ? 17.984 12.148 -4.664 1 98.12 226 GLN B O 1
ATOM 4109 N N . VAL B 1 227 ? 18.766 13.633 -3.186 1 98.38 227 VAL B N 1
ATOM 4110 C CA . VAL B 1 227 ? 17.859 13.203 -2.123 1 98.38 227 VAL B CA 1
ATOM 4111 C C . VAL B 1 227 ? 16.453 13.688 -2.418 1 98.38 227 VAL B C 1
ATOM 4113 O O . VAL B 1 227 ? 16.234 14.867 -2.721 1 98.38 227 VAL B O 1
ATOM 4116 N N . THR B 1 228 ? 15.469 12.789 -2.312 1 98.31 228 THR B N 1
ATOM 4117 C CA . THR B 1 228 ? 14.07 13.156 -2.52 1 98.31 228 THR B CA 1
ATOM 4118 C C . THR B 1 228 ? 13.273 13 -1.228 1 98.31 228 THR B C 1
ATOM 4120 O O . THR B 1 228 ? 12.195 13.578 -1.086 1 98.31 228 THR B O 1
ATOM 4123 N N . LYS B 1 229 ? 13.688 12.188 -0.314 1 98.75 229 LYS B N 1
ATOM 4124 C CA . LYS B 1 229 ? 13.141 12.031 1.03 1 98.75 229 LYS B CA 1
ATOM 4125 C C . LYS B 1 229 ? 14.258 11.859 2.059 1 98.75 229 LYS B C 1
ATOM 4127 O O . LYS B 1 229 ? 15.227 11.148 1.813 1 98.75 229 LYS B O 1
ATOM 4132 N N . LEU B 1 230 ? 14.102 12.477 3.191 1 98.88 230 LEU B N 1
ATOM 4133 C CA . LEU B 1 230 ? 15.156 12.445 4.199 1 98.88 230 LEU B CA 1
ATOM 4134 C C . LEU B 1 230 ? 14.562 12.414 5.605 1 98.88 230 LEU B C 1
ATOM 4136 O O . LEU B 1 230 ? 13.758 13.281 5.961 1 98.88 230 LEU B O 1
ATOM 4140 N N . ALA B 1 231 ? 14.945 11.422 6.348 1 98.81 231 ALA B N 1
ATOM 4141 C CA . ALA B 1 231 ? 14.539 11.359 7.746 1 98.81 231 ALA B CA 1
ATOM 4142 C C . ALA B 1 231 ? 15.352 12.336 8.594 1 98.81 231 ALA B C 1
ATOM 4144 O O . ALA B 1 231 ? 16.578 12.414 8.461 1 98.81 231 ALA B O 1
ATOM 4145 N N . LEU B 1 232 ? 14.719 13.047 9.445 1 98.75 232 LEU B N 1
ATOM 4146 C CA . LEU B 1 232 ? 15.32 14.055 10.305 1 98.75 232 LEU B CA 1
ATOM 4147 C C . LEU B 1 232 ? 14.766 13.961 11.727 1 98.75 232 LEU B C 1
ATOM 4149 O O . LEU B 1 232 ? 13.703 13.383 11.938 1 98.75 232 LEU B O 1
ATOM 4153 N N . VAL B 1 233 ? 15.508 14.461 12.664 1 98.25 233 VAL B N 1
ATOM 4154 C CA . VAL B 1 233 ? 15.102 14.547 14.062 1 98.25 233 VAL B CA 1
ATOM 4155 C C . VAL B 1 233 ? 15.297 15.969 14.578 1 98.25 233 VAL B C 1
ATOM 4157 O O . VAL B 1 233 ? 16.344 16.578 14.336 1 98.25 233 VAL B O 1
ATOM 4160 N N . LEU B 1 234 ? 14.273 16.484 15.188 1 97.88 234 LEU B N 1
ATOM 4161 C CA . LEU B 1 234 ? 14.344 17.812 15.781 1 97.88 234 LEU B CA 1
ATOM 4162 C C . LEU B 1 234 ? 14.383 17.734 17.297 1 97.88 234 LEU B C 1
ATOM 4164 O O . LEU B 1 234 ? 13.359 17.469 17.938 1 97.88 234 LEU B O 1
ATOM 4168 N N . ASP B 1 235 ? 15.5 18.047 18.016 1 94.5 235 ASP B N 1
ATOM 4169 C CA . ASP B 1 235 ? 15.766 18.172 19.453 1 94.5 235 ASP B CA 1
ATOM 4170 C C . ASP B 1 235 ? 15.227 16.953 20.203 1 94.5 235 ASP B C 1
ATOM 4172 O O . ASP B 1 235 ? 14.656 17.094 21.297 1 94.5 235 ASP B O 1
ATOM 4176 N N . ASP B 1 236 ? 15.148 15.82 19.719 1 92.56 236 ASP B N 1
ATOM 4177 C CA . ASP B 1 236 ? 14.617 14.609 20.312 1 92.56 236 ASP B CA 1
ATOM 4178 C C . ASP B 1 236 ? 13.117 14.734 20.594 1 92.56 236 ASP B C 1
ATOM 4180 O O . ASP B 1 236 ? 12.57 14 21.422 1 92.56 236 ASP B O 1
ATOM 4184 N N . ASN B 1 237 ? 12.523 15.758 20.031 1 95.94 237 ASN B N 1
ATOM 4185 C CA . ASN B 1 237 ? 11.094 16 20.188 1 95.94 237 ASN B CA 1
ATOM 4186 C C . ASN B 1 237 ? 10.289 15.406 19.031 1 95.94 237 ASN B C 1
ATOM 4188 O O . ASN B 1 237 ? 9.203 14.875 19.234 1 95.94 237 ASN B O 1
ATOM 4192 N N . LEU B 1 238 ? 10.914 15.531 17.844 1 98 238 LEU B N 1
ATOM 4193 C CA . LEU B 1 238 ? 10.195 15.102 16.641 1 98 238 LEU B CA 1
ATOM 4194 C C . LEU B 1 238 ? 11.102 14.273 15.742 1 98 238 LEU B C 1
ATOM 4196 O O . LEU B 1 238 ? 12.289 14.578 15.594 1 98 238 LEU B O 1
ATOM 4200 N N . SER B 1 239 ? 10.594 13.312 15.188 1 98.56 239 SER B N 1
ATOM 4201 C CA . SER B 1 239 ? 11.203 12.633 14.055 1 98.56 239 SER B CA 1
ATOM 4202 C C . SER B 1 239 ? 10.258 12.609 12.852 1 98.56 239 SER B C 1
ATOM 4204 O O . SER B 1 239 ? 9.039 12.5 13.016 1 98.56 239 SER B O 1
ATOM 4206 N N . PHE B 1 240 ? 10.773 12.734 11.68 1 98.75 240 PHE B N 1
ATOM 4207 C CA . PHE B 1 240 ? 9.93 12.812 10.492 1 98.75 240 PHE B CA 1
ATOM 4208 C C . PHE B 1 240 ? 10.742 12.562 9.227 1 98.75 240 PHE B C 1
ATOM 4210 O O . PHE B 1 240 ? 11.969 12.523 9.273 1 98.75 240 PHE B O 1
ATOM 4217 N N . VAL B 1 241 ? 10.039 12.359 8.148 1 98.88 241 VAL B N 1
ATOM 4218 C CA . VAL B 1 241 ? 10.641 12.258 6.82 1 98.88 241 VAL B CA 1
ATOM 4219 C C . VAL B 1 241 ? 10.188 13.43 5.953 1 98.88 241 VAL B C 1
ATOM 4221 O O . VAL B 1 241 ? 8.992 13.586 5.691 1 98.88 241 VAL B O 1
ATOM 4224 N N . LEU B 1 242 ? 11.164 14.188 5.551 1 98.81 242 LEU B N 1
ATOM 4225 C CA . LEU B 1 242 ? 10.883 15.344 4.715 1 98.81 242 LEU B CA 1
ATOM 4226 C C . LEU B 1 242 ? 11.078 15.016 3.238 1 98.81 242 LEU B C 1
ATOM 4228 O O . LEU B 1 242 ? 12.125 14.492 2.848 1 98.81 242 LEU B O 1
ATOM 4232 N N . GLY B 1 243 ? 10.039 15.328 2.48 1 98.44 243 GLY B N 1
ATOM 4233 C CA . GLY B 1 243 ? 10.148 15.148 1.041 1 98.44 243 GLY B CA 1
ATOM 4234 C C . GLY B 1 243 ? 10.547 16.422 0.311 1 98.44 243 GLY B C 1
ATOM 4235 O O . GLY B 1 243 ? 10.305 17.516 0.799 1 98.44 243 GLY B O 1
ATOM 4236 N N . ASP B 1 244 ? 11.102 16.156 -0.943 1 97.31 244 ASP B N 1
ATOM 4237 C CA . ASP B 1 244 ? 11.422 17.312 -1.782 1 97.31 244 ASP B CA 1
ATOM 4238 C C . ASP B 1 244 ? 10.148 18 -2.271 1 97.31 244 ASP B C 1
ATOM 4240 O O . ASP B 1 244 ? 10.211 19.125 -2.799 1 97.31 244 ASP B O 1
ATOM 4244 N N . ASP B 1 245 ? 9.031 17.422 -2.068 1 96.94 245 ASP B N 1
ATOM 4245 C CA . ASP B 1 245 ? 7.727 18.016 -2.33 1 96.94 245 ASP B CA 1
ATOM 4246 C C . ASP B 1 245 ? 7.246 18.844 -1.134 1 96.94 245 ASP B C 1
ATOM 4248 O O . ASP B 1 245 ? 6.109 19.312 -1.114 1 96.94 245 ASP B O 1
ATOM 4252 N N . LEU B 1 246 ? 8.031 18.938 -0.092 1 97.81 246 LEU B N 1
ATOM 4253 C CA . LEU B 1 246 ? 7.809 19.719 1.113 1 97.81 246 LEU B CA 1
ATOM 4254 C C . LEU B 1 246 ? 6.703 19.109 1.968 1 97.81 246 LEU B C 1
ATOM 4256 O O . LEU B 1 246 ? 6.148 19.781 2.844 1 97.81 246 LEU B O 1
ATOM 4260 N N . VAL B 1 247 ? 6.34 17.844 1.693 1 98.56 247 VAL B N 1
ATOM 4261 C CA . VAL B 1 247 ? 5.418 17.109 2.553 1 98.56 247 VAL B CA 1
ATOM 4262 C C . VAL B 1 247 ? 6.195 16.391 3.656 1 98.56 247 VAL B C 1
ATOM 4264 O O . VAL B 1 247 ? 7.25 15.812 3.402 1 98.56 247 VAL B O 1
ATOM 4267 N N . ILE B 1 248 ? 5.711 16.516 4.859 1 98.75 248 ILE B N 1
ATOM 4268 C CA . ILE B 1 248 ? 6.312 15.828 6 1 98.75 248 ILE B CA 1
ATOM 4269 C C . ILE B 1 248 ? 5.562 14.523 6.27 1 98.75 248 ILE B C 1
ATOM 4271 O O . ILE B 1 248 ? 4.344 14.523 6.449 1 98.75 248 ILE B O 1
ATOM 4275 N N . ARG B 1 249 ? 6.332 13.5 6.27 1 98.69 249 ARG B N 1
ATOM 4276 C CA . ARG B 1 249 ? 5.754 12.172 6.469 1 98.69 249 ARG B CA 1
ATOM 4277 C C . ARG B 1 249 ? 6.324 11.508 7.719 1 98.69 249 ARG B C 1
ATOM 4279 O O . ARG B 1 249 ? 7.379 11.914 8.211 1 98.69 249 ARG B O 1
ATOM 4286 N N . LYS B 1 250 ? 5.629 10.484 8.25 1 98.44 250 LYS B N 1
ATOM 4287 C CA . LYS B 1 250 ? 6.074 9.672 9.375 1 98.44 250 LYS B CA 1
ATOM 4288 C C . LYS B 1 250 ? 6.461 10.547 10.562 1 98.44 250 LYS B C 1
ATOM 4290 O O . LYS B 1 250 ? 7.492 10.32 11.203 1 98.44 250 LYS B O 1
ATOM 4295 N N . LEU B 1 251 ? 5.672 11.508 10.805 1 98.69 251 LEU B N 1
ATOM 4296 C CA . LEU B 1 251 ? 5.926 12.391 11.93 1 98.69 251 LEU B CA 1
ATOM 4297 C C . LEU B 1 251 ? 5.648 11.68 13.25 1 98.69 251 LEU B C 1
ATOM 4299 O O . LEU B 1 251 ? 4.586 11.086 13.43 1 98.69 251 LEU B O 1
ATOM 4303 N N . LYS B 1 252 ? 6.566 11.719 14.102 1 97.81 252 LYS B N 1
ATOM 4304 C CA . LYS B 1 252 ? 6.441 11.102 15.422 1 97.81 252 LYS B CA 1
ATOM 4305 C C . LYS B 1 252 ? 6.883 12.07 16.516 1 97.81 252 LYS B C 1
ATOM 4307 O O . LYS B 1 252 ? 7.93 12.711 16.406 1 97.81 252 LYS B O 1
ATOM 4312 N N . PHE B 1 253 ? 6.055 12.156 17.5 1 97.25 253 PHE B N 1
ATOM 4313 C CA . PHE B 1 253 ? 6.422 12.891 18.719 1 97.25 253 PHE B CA 1
ATOM 4314 C C . PHE B 1 253 ? 7.199 11.992 19.672 1 97.25 253 PHE B C 1
ATOM 4316 O O . PHE B 1 253 ? 6.715 10.93 20.078 1 97.25 253 PHE B O 1
ATOM 4323 N N . LEU B 1 254 ? 8.375 12.461 19.984 1 95.19 254 LEU B N 1
ATOM 4324 C CA . LEU B 1 254 ? 9.297 11.648 20.766 1 95.19 254 LEU B CA 1
ATOM 4325 C C . LEU B 1 254 ? 9.18 11.961 22.25 1 95.19 254 LEU B C 1
ATOM 4327 O O . LEU B 1 254 ? 8.383 12.812 22.641 1 95.19 254 LEU B O 1
ATOM 4331 N N . ASP B 1 255 ? 9.906 11.258 23.094 1 89.75 255 ASP B N 1
ATOM 4332 C CA . ASP B 1 255 ? 9.836 11.359 24.547 1 89.75 255 ASP B CA 1
ATOM 4333 C C . ASP B 1 255 ? 10.086 12.797 25 1 89.75 255 ASP B C 1
ATOM 4335 O O . ASP B 1 255 ? 9.453 13.273 25.953 1 89.75 255 ASP B O 1
ATOM 4339 N N . GLY B 1 256 ? 10.914 13.453 24.297 1 84.25 256 GLY B N 1
ATOM 4340 C CA . GLY B 1 256 ? 11.188 14.836 24.672 1 84.25 256 GLY B CA 1
ATOM 4341 C C . GLY B 1 256 ? 9.953 15.711 24.672 1 84.25 256 GLY B C 1
ATOM 4342 O O . GLY B 1 256 ? 9.812 16.594 25.516 1 84.25 256 GLY B O 1
ATOM 4343 N N . ALA B 1 257 ? 9.023 15.461 23.75 1 83.12 257 ALA B N 1
ATOM 4344 C CA . ALA B 1 257 ? 7.789 16.234 23.656 1 83.12 257 ALA B CA 1
ATOM 4345 C C . ALA B 1 257 ? 6.703 15.648 24.547 1 83.12 257 ALA B C 1
ATOM 4347 O O . ALA B 1 257 ? 5.992 16.391 25.234 1 83.12 257 ALA B O 1
ATOM 4348 N N . LEU B 1 258 ? 6.574 14.352 24.672 1 87.5 258 LEU B N 1
ATOM 4349 C CA . LEU B 1 258 ? 5.457 13.672 25.328 1 87.5 258 LEU B CA 1
ATOM 4350 C C . LEU B 1 258 ? 5.555 13.797 26.844 1 87.5 258 LEU B C 1
ATOM 4352 O O . LEU B 1 258 ? 4.547 13.703 27.547 1 87.5 258 LEU B O 1
ATOM 4356 N N . ASP B 1 259 ? 6.746 13.938 27.359 1 83.56 259 ASP B N 1
ATOM 4357 C CA . ASP B 1 259 ? 6.949 14.117 28.797 1 83.56 259 ASP B CA 1
ATOM 4358 C C . ASP B 1 259 ? 6.207 15.352 29.312 1 83.56 259 ASP B C 1
ATOM 4360 O O . ASP B 1 259 ? 5.828 15.414 30.469 1 83.56 259 ASP B O 1
ATOM 4364 N N . GLN B 1 260 ? 5.898 16.219 28.438 1 77.62 260 GLN B N 1
ATOM 4365 C CA . GLN B 1 260 ? 5.199 17.453 28.797 1 77.62 260 GLN B CA 1
ATOM 4366 C C . GLN B 1 260 ? 3.715 17.188 29.047 1 77.62 260 GLN B C 1
ATOM 4368 O O . GLN B 1 260 ? 3.041 17.969 29.719 1 77.62 260 GLN B O 1
ATOM 4373 N N . LEU B 1 261 ? 3.131 16.125 28.438 1 79 261 LEU B N 1
ATOM 4374 C CA . LEU B 1 261 ? 1.718 15.789 28.562 1 79 261 LEU B CA 1
ATOM 4375 C C . LEU B 1 261 ? 1.429 15.125 29.906 1 79 261 LEU B C 1
ATOM 4377 O O . LEU B 1 261 ? 0.324 15.25 30.438 1 79 261 LEU B O 1
ATOM 4381 N N . GLU B 1 262 ? 2.275 14.258 30.375 1 65.94 262 GLU B N 1
ATOM 4382 C CA . GLU B 1 262 ? 2.057 13.5 31.609 1 65.94 262 GLU B CA 1
ATOM 4383 C C . GLU B 1 262 ? 1.787 14.438 32.781 1 65.94 262 GLU B C 1
ATOM 4385 O O . GLU B 1 262 ? 1.134 14.047 33.75 1 65.94 262 GLU B O 1
ATOM 4390 N N . HIS B 1 263 ? 2.125 15.719 32.688 1 61.41 263 HIS B N 1
ATOM 4391 C CA . HIS B 1 263 ? 2 16.594 33.844 1 61.41 263 HIS B CA 1
ATOM 4392 C C . HIS B 1 263 ? 0.668 17.344 33.844 1 61.41 263 HIS B C 1
ATOM 4394 O O . HIS B 1 263 ? 0.454 18.25 34.656 1 61.41 263 HIS B O 1
ATOM 4400 N N . SER B 1 264 ? -0.128 16.906 32.844 1 59.66 264 SER B N 1
ATOM 4401 C CA . SER B 1 264 ? -1.411 17.594 32.844 1 59.66 264 SER B CA 1
ATOM 4402 C C . SER B 1 264 ? -2.404 16.938 33.812 1 59.66 264 SER B C 1
ATOM 4404 O O . SER B 1 264 ? -2.588 15.719 33.75 1 59.66 264 SER B O 1
ATOM 4406 N N . GLU B 1 265 ? -2.648 17.641 34.938 1 55 265 GLU B N 1
ATOM 4407 C CA . GLU B 1 265 ? -3.486 17.219 36.062 1 55 265 GLU B CA 1
ATOM 4408 C C . GLU B 1 265 ? -4.957 17.156 35.656 1 55 265 GLU B C 1
ATOM 4410 O O . GLU B 1 265 ? -5.789 16.641 36.406 1 55 265 GLU B O 1
ATOM 4415 N N . ASP B 1 266 ? -5.281 17.828 34.562 1 57.91 266 ASP B N 1
ATOM 4416 C CA . ASP B 1 266 ? -6.719 17.984 34.375 1 57.91 266 ASP B CA 1
ATOM 4417 C C . ASP B 1 266 ? -7.355 16.688 33.875 1 57.91 266 ASP B C 1
ATOM 4419 O O . ASP B 1 266 ? -6.766 15.953 33.094 1 57.91 266 ASP B O 1
ATOM 4423 N N . ASP B 1 267 ? -8.469 16.297 34.531 1 64.19 267 ASP B N 1
ATOM 4424 C CA . ASP B 1 267 ? -9.266 15.078 34.375 1 64.19 267 ASP B CA 1
ATOM 4425 C C . ASP B 1 267 ? -10.289 15.234 33.25 1 64.19 267 ASP B C 1
ATOM 4427 O O . ASP B 1 267 ? -10.773 16.344 33 1 64.19 267 ASP B O 1
ATOM 4431 N N . GLY B 1 268 ? -10.414 14.383 32.219 1 75.75 268 GLY B N 1
ATOM 4432 C CA . GLY B 1 268 ? -11.445 14.195 31.203 1 75.75 268 GLY B CA 1
ATOM 4433 C C . GLY B 1 268 ? -10.906 14.164 29.797 1 75.75 268 GLY B C 1
ATOM 4434 O O . GLY B 1 268 ? -9.773 14.578 29.547 1 75.75 268 GLY B O 1
ATOM 4435 N N . ALA B 1 269 ? -11.586 13.695 29 1 76.81 269 ALA B N 1
ATOM 4436 C CA . ALA B 1 269 ? -11.25 13.477 27.594 1 76.81 269 ALA B CA 1
ATOM 4437 C C . ALA B 1 269 ? -10.938 14.789 26.891 1 76.81 269 ALA B C 1
ATOM 4439 O O . ALA B 1 269 ? -9.977 14.875 26.125 1 76.81 269 ALA B O 1
ATOM 4440 N N . ARG B 1 270 ? -11.594 15.891 27.328 1 80.94 270 ARG B N 1
ATOM 4441 C CA . ARG B 1 270 ? -11.414 17.203 26.719 1 80.94 270 ARG B CA 1
ATOM 4442 C C . ARG B 1 270 ? -10.086 17.828 27.141 1 80.94 270 ARG B C 1
ATOM 4444 O O . ARG B 1 270 ? -9.383 18.422 26.328 1 80.94 270 ARG B O 1
ATOM 4451 N N . ALA B 1 271 ? -9.82 17.703 28.344 1 83.94 271 ALA B N 1
ATOM 4452 C CA . ALA B 1 271 ? -8.578 18.266 28.859 1 83.94 271 ALA B CA 1
ATOM 4453 C C . ALA B 1 271 ? -7.363 17.594 28.234 1 83.94 271 ALA B C 1
ATOM 4455 O O . ALA B 1 271 ? -6.363 18.25 27.938 1 83.94 271 ALA B O 1
ATOM 4456 N N . GLU B 1 272 ? -7.543 16.359 28.094 1 84.88 272 GLU B N 1
ATOM 4457 C CA . GLU B 1 272 ? -6.465 15.609 27.453 1 84.88 272 GLU B CA 1
ATOM 4458 C C . GLU B 1 272 ? -6.254 16.062 26.016 1 84.88 272 GLU B C 1
ATOM 4460 O O . GLU B 1 272 ? -5.113 16.234 25.578 1 84.88 272 GLU B O 1
ATOM 4465 N N . LEU B 1 273 ? -7.32 16.266 25.312 1 87.88 273 LEU B N 1
ATOM 4466 C CA . LEU B 1 273 ? -7.242 16.719 23.938 1 87.88 273 LEU B CA 1
ATOM 4467 C C . LEU B 1 273 ? -6.652 18.109 23.844 1 87.88 273 LEU B C 1
ATOM 4469 O O . LEU B 1 273 ? -5.859 18.406 22.938 1 87.88 273 LEU B O 1
ATOM 4473 N N . ASP B 1 274 ? -7.004 18.859 24.797 1 89.38 274 ASP B N 1
ATOM 4474 C CA . ASP B 1 274 ? -6.465 20.219 24.859 1 89.38 274 ASP B CA 1
ATOM 4475 C C . ASP B 1 274 ? -4.953 20.203 25.062 1 89.38 274 ASP B C 1
ATOM 4477 O O . ASP B 1 274 ? -4.223 20.953 24.406 1 89.38 274 ASP B O 1
ATOM 4481 N N . ALA B 1 275 ? -4.562 19.328 25.953 1 90.44 275 ALA B N 1
ATOM 4482 C CA . ALA B 1 275 ? -3.137 19.219 26.234 1 90.44 275 ALA B CA 1
ATOM 4483 C C . ALA B 1 275 ? -2.367 18.734 25.016 1 90.44 275 ALA B C 1
ATOM 4485 O O . ALA B 1 275 ? -1.302 19.266 24.688 1 90.44 275 ALA B O 1
ATOM 4486 N N . ARG B 1 276 ? -2.904 17.812 24.359 1 92.38 276 ARG B N 1
ATOM 4487 C CA . ARG B 1 276 ? -2.264 17.281 23.172 1 92.38 276 ARG B CA 1
ATOM 4488 C C . ARG B 1 276 ? -2.215 18.312 22.062 1 92.38 276 ARG B C 1
ATOM 4490 O O . ARG B 1 276 ? -1.206 18.438 21.359 1 92.38 276 ARG B O 1
ATOM 4497 N N . PHE B 1 277 ? -3.281 18.984 22 1 94.75 277 PHE B N 1
ATOM 4498 C CA . PHE B 1 277 ? -3.35 20.016 20.984 1 94.75 277 PHE B CA 1
ATOM 4499 C C . PHE B 1 277 ? -2.318 21.109 21.25 1 94.75 277 PHE B C 1
ATOM 4501 O O . PHE B 1 277 ? -1.641 21.578 20.344 1 94.75 277 PHE B O 1
ATOM 4508 N N . THR B 1 278 ? -2.225 21.484 22.422 1 94.56 278 THR B N 1
ATOM 4509 C CA . THR B 1 278 ? -1.257 22.5 22.812 1 94.56 278 THR B CA 1
ATOM 4510 C C . THR B 1 278 ? 0.163 22.062 22.469 1 94.56 278 THR B C 1
ATOM 4512 O O . THR B 1 278 ? 0.908 22.812 21.828 1 94.56 278 THR B O 1
ATOM 4515 N N . LEU B 1 279 ? 0.461 20.875 22.875 1 95 279 LEU B N 1
ATOM 4516 C CA . LEU B 1 279 ? 1.794 20.328 22.609 1 95 279 LEU B CA 1
ATOM 4517 C C . LEU B 1 279 ? 2.064 20.234 21.125 1 95 279 LEU B C 1
ATOM 4519 O O . LEU B 1 279 ? 3.094 20.719 20.641 1 95 279 LEU B O 1
ATOM 4523 N N . MET B 1 280 ? 1.153 19.656 20.406 1 96.75 280 MET B N 1
ATOM 4524 C CA . MET B 1 280 ? 1.32 19.375 18.984 1 96.75 280 MET B CA 1
ATOM 4525 C C . MET B 1 280 ? 1.442 20.672 18.172 1 96.75 280 MET B C 1
ATOM 4527 O O . MET B 1 280 ? 2.336 20.797 17.344 1 96.75 280 MET B O 1
ATOM 4531 N N . SER B 1 281 ? 0.578 21.625 18.453 1 97.31 281 SER B N 1
ATOM 4532 C CA . SER B 1 281 ? 0.607 22.875 17.719 1 97.31 281 SER B CA 1
ATOM 4533 C C . SER B 1 281 ? 1.916 23.625 17.953 1 97.31 281 SER B C 1
ATOM 4535 O O . SER B 1 281 ? 2.498 24.172 17.016 1 97.31 281 SER B O 1
ATOM 4537 N N . ALA B 1 282 ? 2.383 23.578 19.125 1 96.38 282 ALA B N 1
ATOM 4538 C CA . ALA B 1 282 ? 3.637 24.25 19.453 1 96.38 282 ALA B CA 1
ATOM 4539 C C . ALA B 1 282 ? 4.812 23.594 18.734 1 96.38 282 ALA B C 1
ATOM 4541 O O . ALA B 1 282 ? 5.668 24.297 18.172 1 96.38 282 ALA B O 1
ATOM 4542 N N . GLU B 1 283 ? 4.879 22.266 18.766 1 97.12 283 GLU B N 1
ATOM 4543 C CA . GLU B 1 283 ? 5.965 21.547 18.109 1 97.12 283 GLU B CA 1
ATOM 4544 C C . GLU B 1 283 ? 5.926 21.734 16.609 1 97.12 283 GLU B C 1
ATOM 4546 O O . GLU B 1 283 ? 6.969 21.859 15.961 1 97.12 283 GLU B O 1
ATOM 4551 N N . ILE B 1 284 ? 4.73 21.734 16.078 1 98.12 284 ILE B N 1
ATOM 4552 C CA . ILE B 1 284 ? 4.582 21.922 14.641 1 98.12 284 ILE B CA 1
ATOM 4553 C C . ILE B 1 284 ? 5.031 23.328 14.25 1 98.12 284 ILE B C 1
ATOM 4555 O O . ILE B 1 284 ? 5.668 23.516 13.211 1 98.12 284 ILE B O 1
ATOM 4559 N N . ARG B 1 285 ? 4.699 24.312 15.078 1 97.88 285 ARG B N 1
ATOM 4560 C CA . ARG B 1 285 ? 5.168 25.672 14.812 1 97.88 285 ARG B CA 1
ATOM 4561 C C . ARG B 1 285 ? 6.691 25.719 14.82 1 97.88 285 ARG B C 1
ATOM 4563 O O . ARG B 1 285 ? 7.301 26.328 13.938 1 97.88 285 ARG B O 1
ATOM 4570 N N . ARG B 1 286 ? 7.277 25.141 15.82 1 97.19 286 ARG B N 1
ATOM 4571 C CA . ARG B 1 286 ? 8.734 25.109 15.898 1 97.19 286 ARG B CA 1
ATOM 4572 C C . ARG B 1 286 ? 9.344 24.5 14.648 1 97.19 286 ARG B C 1
ATOM 4574 O O . ARG B 1 286 ? 10.297 25.031 14.086 1 97.19 286 ARG B O 1
ATOM 4581 N N . LEU B 1 287 ? 8.797 23.391 14.273 1 98.19 287 LEU B N 1
ATOM 4582 C CA . LEU B 1 287 ? 9.273 22.703 13.07 1 98.19 287 LEU B CA 1
ATOM 4583 C C . LEU B 1 287 ? 9.109 23.594 11.844 1 98.19 287 LEU B C 1
ATOM 4585 O O . LEU B 1 287 ? 10.031 23.719 11.031 1 98.19 287 LEU B O 1
ATOM 4589 N N . PHE B 1 288 ? 7.965 24.219 11.727 1 97.88 288 PHE B N 1
ATOM 4590 C CA . PHE B 1 288 ? 7.684 25.062 10.57 1 97.88 288 PHE B CA 1
ATOM 4591 C C . PHE B 1 288 ? 8.688 26.203 10.484 1 97.88 288 PHE B C 1
ATOM 4593 O O . PHE B 1 288 ? 9.242 26.469 9.414 1 97.88 288 PHE B O 1
ATOM 4600 N N . LEU B 1 289 ? 8.852 26.875 11.539 1 97.62 289 LEU B N 1
ATOM 4601 C CA . LEU B 1 289 ? 9.742 28.031 11.555 1 97.62 289 LEU B CA 1
ATOM 4602 C C . LEU B 1 289 ? 11.172 27.609 11.203 1 97.62 289 LEU B C 1
ATOM 4604 O O . LEU B 1 289 ? 11.867 28.328 10.484 1 97.62 289 LEU B O 1
ATOM 4608 N N . LEU B 1 290 ? 11.586 26.5 11.727 1 97.62 290 LEU B N 1
ATOM 4609 C CA . LEU B 1 290 ? 12.906 25.984 11.391 1 97.62 290 LEU B CA 1
ATOM 4610 C C . LEU B 1 290 ? 13.023 25.719 9.891 1 97.62 290 LEU B C 1
ATOM 4612 O O . LEU B 1 290 ? 13.992 26.125 9.25 1 97.62 290 LEU B O 1
ATOM 4616 N N . LEU B 1 291 ? 12.008 25.047 9.359 1 96.94 291 LEU B N 1
ATOM 4617 C CA . LEU B 1 291 ? 12.031 24.688 7.945 1 96.94 291 LEU B CA 1
ATOM 4618 C C . LEU B 1 291 ? 11.922 25.938 7.07 1 96.94 291 LEU B C 1
ATOM 4620 O O . LEU B 1 291 ? 12.5 25.984 5.98 1 96.94 291 LEU B O 1
ATOM 4624 N N . GLU B 1 292 ? 11.094 26.859 7.543 1 96.69 292 GLU B N 1
ATOM 4625 C CA . GLU B 1 292 ? 10.945 28.109 6.789 1 96.69 292 GLU B CA 1
ATOM 4626 C C . GLU B 1 292 ? 12.297 28.766 6.547 1 96.69 292 GLU B C 1
ATOM 4628 O O . GLU B 1 292 ? 12.594 29.188 5.43 1 96.69 292 GLU B O 1
ATOM 4633 N N . THR B 1 293 ? 13.086 28.812 7.566 1 96 293 THR B N 1
ATOM 4634 C CA . THR B 1 293 ? 14.414 29.422 7.473 1 96 293 THR B CA 1
ATOM 4635 C C . THR B 1 293 ? 15.359 28.531 6.676 1 96 293 THR B C 1
ATOM 4637 O O . THR B 1 293 ? 16.031 29 5.758 1 96 293 THR B O 1
ATOM 4640 N N . ALA B 1 294 ? 15.398 27.266 6.988 1 96.19 294 ALA B N 1
ATOM 4641 C CA . ALA B 1 294 ? 16.344 26.312 6.418 1 96.19 294 ALA B CA 1
ATOM 4642 C C . ALA B 1 294 ? 16.141 26.156 4.918 1 96.19 294 ALA B C 1
ATOM 4644 O O . ALA B 1 294 ? 17.094 26.016 4.156 1 96.19 294 ALA B O 1
ATOM 4645 N N . LEU B 1 295 ? 14.844 26.188 4.492 1 96.06 295 LEU B N 1
ATOM 4646 C CA . LEU B 1 295 ? 14.516 25.906 3.102 1 96.06 295 LEU B CA 1
ATOM 4647 C C . LEU B 1 295 ? 14.133 27.172 2.359 1 96.06 295 LEU B C 1
ATOM 4649 O O . LEU B 1 295 ? 13.828 27.141 1.166 1 96.06 295 LEU B O 1
ATOM 4653 N N . LYS B 1 296 ? 14.172 28.297 3.082 1 94.38 296 LYS B N 1
ATOM 4654 C CA . LYS B 1 296 ? 13.781 29.578 2.498 1 94.38 296 LYS B CA 1
ATOM 4655 C C . LYS B 1 296 ? 12.398 29.5 1.862 1 94.38 296 LYS B C 1
ATOM 4657 O O . LYS B 1 296 ? 12.227 29.828 0.688 1 94.38 296 LYS B O 1
ATOM 4662 N N . LEU B 1 297 ? 11.43 29.078 2.664 1 94.12 297 LEU B N 1
ATOM 4663 C CA . LEU B 1 297 ? 10.062 28.938 2.191 1 94.12 297 LEU B CA 1
ATOM 4664 C C . LEU B 1 297 ? 9.469 30.297 1.839 1 94.12 297 LEU B C 1
ATOM 4666 O O . LEU B 1 297 ? 9.719 31.281 2.527 1 94.12 297 LEU B O 1
ATOM 4670 N N . SER B 1 298 ? 8.664 30.281 0.829 1 88 298 SER B N 1
ATOM 4671 C CA . SER B 1 298 ? 8.055 31.516 0.36 1 88 298 SER B CA 1
ATOM 4672 C C . SER B 1 298 ? 6.969 32 1.319 1 88 298 SER B C 1
ATOM 4674 O O . SER B 1 298 ? 6.332 31.188 1.997 1 88 298 SER B O 1
ATOM 4676 N N . LYS B 1 299 ? 6.824 33.344 1.426 1 82.31 299 LYS B N 1
ATOM 4677 C CA . LYS B 1 299 ? 5.77 33.938 2.242 1 82.31 299 LYS B CA 1
ATOM 4678 C C . LYS B 1 299 ? 4.488 34.094 1.436 1 82.31 299 LYS B C 1
ATOM 4680 O O . LYS B 1 299 ? 4.527 34.188 0.205 1 82.31 299 LYS B O 1
ATOM 4685 N N . ALA B 1 300 ? 3.422 33.938 2.162 1 75.69 300 ALA B N 1
ATOM 4686 C CA . ALA B 1 300 ? 2.148 34.188 1.497 1 75.69 300 ALA B CA 1
ATOM 4687 C C . ALA B 1 300 ? 1.938 35.688 1.274 1 75.69 300 ALA B C 1
ATOM 4689 O O . ALA B 1 300 ? 2.16 36.5 2.18 1 75.69 300 ALA B O 1
ATOM 4690 N N . GLU B 1 301 ? 1.954 36.344 0.001 1 66.62 301 GLU B N 1
ATOM 4691 C CA . GLU B 1 301 ? 1.693 37.75 -0.301 1 66.62 301 GLU B CA 1
ATOM 4692 C C . GLU B 1 301 ? 0.234 38.094 -0.034 1 66.62 301 GLU B C 1
ATOM 4694 O O . GLU B 1 301 ? -0.646 37.25 -0.105 1 66.62 301 GLU B O 1
#

Solvent-accessible surface area (backbone atoms only — not comparable to full-atom values): 31527 Å² total; per-residue (Å²): 138,77,65,40,22,28,28,47,30,25,27,47,54,83,61,81,68,85,61,45,80,76,37,42,67,86,44,37,51,52,82,50,49,57,87,44,60,55,26,64,21,37,32,22,71,72,40,84,85,38,64,86,43,51,57,46,76,57,90,56,31,39,38,40,22,40,28,33,33,34,50,57,68,58,64,68,43,53,50,53,52,42,51,52,52,46,50,51,42,22,70,74,69,71,46,72,71,51,76,68,55,46,52,51,51,45,53,51,48,48,64,65,46,42,59,60,34,50,59,40,76,46,77,40,47,33,41,31,35,50,76,80,17,34,36,40,23,49,32,76,42,66,66,60,38,50,50,52,49,49,53,50,18,65,47,66,73,64,60,81,59,40,72,65,47,54,74,44,64,46,32,58,53,53,32,37,44,57,73,64,43,83,63,60,89,59,48,44,80,39,33,36,37,28,30,29,36,84,51,87,85,39,29,34,39,38,37,31,61,29,79,55,71,49,70,51,49,46,41,42,46,73,72,55,34,36,29,44,30,38,24,32,30,42,71,59,25,34,35,32,30,42,30,50,82,66,33,34,31,71,35,39,80,28,67,66,48,51,62,65,54,75,71,57,80,63,79,57,74,63,46,48,50,49,48,51,48,52,52,50,54,52,53,49,49,53,50,47,55,52,46,34,63,77,41,42,42,62,78,55,121,138,77,67,40,23,28,26,48,30,24,26,47,56,80,61,81,67,85,59,46,78,75,36,40,67,87,45,36,51,52,81,50,49,57,87,43,62,55,27,63,20,37,33,21,71,73,41,84,84,39,65,86,43,50,58,46,75,54,91,55,31,38,37,41,23,40,29,33,31,33,50,58,68,58,65,67,43,53,50,53,53,42,51,51,52,44,50,51,43,22,70,75,69,71,45,71,68,51,75,67,54,46,51,52,51,45,52,52,48,50,62,64,45,42,60,59,37,51,59,41,76,46,80,39,47,31,41,32,34,51,78,79,17,35,34,40,23,49,31,78,40,66,66,59,38,50,49,53,49,50,53,50,18,67,47,66,72,64,56,82,61,40,72,65,47,55,75,46,65,47,33,59,52,53,32,36,43,57,73,65,43,83,64,60,90,58,49,42,80,39,34,34,37,28,31,29,34,84,50,88,83,39,29,35,39,37,36,33,63,27,80,54,70,48,71,51,49,46,42,42,46,73,73,57,33,37,31,44,31,39,24,32,29,42,71,59,24,34,34,32,29,42,30,51,82,66,34,32,31,71,35,40,80,28,67,64,48,52,62,66,54,76,71,57,81,64,79,55,73,64,46,48,51,49,47,50,47,53,53,51,53,51,52,49,48,53,50,47,56,52,44,35,62,77,42,42,42,61,75,55,122

pLDDT: mean 93.7, std 6.9, range [55.0, 98.88]

Foldseek 3Di:
DFFFKWFKKFFDLPDDCPCVLVLQVVFAWDDADLQGFKTKGFAPPLPPVCGSHRWDDDDQKIKTKMKMKGFDDDPVNLVVVLVVVQVVCCVVVVDGDDPVVSVVSSVVSSRVCSNVTDIDMDMKMKMARSVQGMIIISDLDPVVVVVVQVNVCVRVVHTPMGGKDFPDQVQVLQQCVLVPDDAPPQKDFDFWWKKFAPDVVGDIDITGNHDSHDDVNVVCVVVPIITAWTWMGGNQQWIWIAGSSRMTGRIDGGPVLCVQLVPQPDDDSVSSVVSSVVSNVVVVVVVVVSCCVSRVMDHHD/DFFFKWFKKFFDLPDDCPCVLVLQVVFAWDDADLQGFKTKGFAPPLPPVCGSHRWDDDDQKIKTKMKMKGFDDDPVNLVVVLVVVQVVCCVVVVDGDDPVVSVVSSVVSSRVCSNVTDIDMDMKMKMARSPQGMIIISDLDPVVVVVVQVNVCVRVVHTPMGGKDFPDQVQVLQQCVLVPDDDPPQKDFDFWWKKFAPDVVGDIDITGNHDSHDDVNVVCVVVPIITAWTWMGGNQQWIWIAGSSRMTGRIDGGPVLCVQLVPQPDDDSVSSVVSSVVSNVVVVVVVVVSCCVSRVMDHHD

Nearest PDB structures (foldseek):
  2owy-assembly1_B  TM=9.420E-01  e=8.753E-34  Pseudomonas aeruginosa PAO1
  2owl-assembly1_B  TM=9.285E-01  e=2.098E-31  Escherichia coli
  3es2-assembly1_A  TM=3.350E-01  e=1.122E+00  Pseudomonas aeruginosa
  6k4e-assembly1_B  TM=2.497E-01  e=2.741E+00  Pseudomonas aeruginosa
  4jf7-assembly1_D  TM=2.454E-01  e=8.008E+00  Simian virus 5 (strain W3)

Secondary structure (DSSP, 8-state):
-----BEEEE--TT---TTHHHHSGGGB--PPPTT-SEEEEEE-TTGGGGTT--EEEETTEEEEEEEEEEEE--HHHHHHHHHHHHHHHHHHHSSPPPHHHHHHHHHHHHHHHGGGSEEEEEEEEEEEETTTTEEEES-S-HHHHHHHHHHHHHHHS----EE--BSS-HHHHHHHHHHTPPPPTTEEEEEEEEEE-SSTT--EEEEES--SSSHHHHHHHHTT-EEEEEEEEETTTEEEEEETTS-EEEEEE-HHHHTTTTT----SHHHHHHHHHHHHHHHHHHHHHHHHHHHTBPP--/-----BEEEE--TT---TTHHHHSGGGB--PPPTT-SEEEEEE-TTGGGGTT--EEEETTEEEEEEEEEEEE--HHHHHHHHHHHHHHHHHHHSSPPPHHHHHHHHHHHHHHHGGGSEEEEEEEEEEEETTTTEEEES-S-HHHHHHHHHHHHHHHS----EE--BSS-HHHHHHHHHHTPPPPTTEEEEEEEEEE-SSTT--EEEEES--SSSHHHHHHHHTT-EEEEEEEEETTTEEEEEETTS-EEEEEE-HHHHTTTTT----SHHHHHHHHHHHHHHHHHHHHHHHHHHHTBPP--